Protein AF-A0AAW1RVA6-F1 (afdb_monomer)

Organism: NCBI:txid381761

Solvent-accessible surface area (backbone atoms only — not comparable to full-atom values): 22729 Å² total; per-residue (Å²): 137,82,87,59,84,78,79,69,86,79,79,75,87,58,49,48,84,73,42,41,67,66,55,40,52,48,50,49,59,68,72,60,67,70,85,50,94,65,53,64,59,50,50,54,53,57,61,69,68,74,63,59,33,30,36,55,42,29,33,51,24,21,52,71,56,36,51,72,54,33,57,49,30,52,71,20,59,33,54,65,80,52,58,51,97,88,67,45,26,23,71,77,45,34,85,43,72,70,46,47,52,63,74,66,56,65,97,50,71,56,51,64,45,81,49,53,67,82,90,50,90,55,36,28,39,40,35,40,31,57,68,76,89,56,79,94,47,48,67,61,43,66,77,35,45,41,81,70,42,79,77,46,75,57,93,93,49,72,43,63,50,56,47,55,66,58,66,83,81,68,46,70,48,75,49,78,41,72,77,41,47,72,68,55,50,60,72,58,50,87,74,59,70,42,83,45,76,38,40,44,69,48,35,62,68,20,51,49,54,52,58,72,67,52,62,71,73,79,47,46,66,59,50,28,41,78,69,62,75,39,69,62,94,53,58,71,44,77,42,86,44,64,80,47,14,31,38,33,31,69,30,92,89,36,87,79,84,48,75,56,56,35,34,31,35,34,40,48,58,47,82,86,38,35,44,64,59,66,46,34,53,89,44,47,66,25,53,53,40,51,55,56,51,50,35,50,45,40,27,74,74,70,69,47,54,57,94,44,50,44,48,27,31,47,42,82,55,100,56,74,53,41,50,36,41,41,28,22,67,77,39,85,59,59,74,63,65,29,82,38,22,36,42,47,45,67,59,52,52,51,44,24,73,77,34,45,54,40,50,52,62,45,67,48,61,23,62,42,48,76,82,39,69,65,56,54,40,47,51,54,44,52,52,56,48,63,74,67,54,76,79,76,80,86,128

Structure (mmCIF, N/CA/C/O backbone):
data_AF-A0AAW1RVA6-F1
#
_entry.id   AF-A0AAW1RVA6-F1
#
loop_
_atom_site.group_PDB
_atom_site.id
_atom_site.type_symbol
_atom_site.label_atom_id
_atom_site.label_alt_id
_atom_site.label_comp_id
_atom_site.label_asym_id
_atom_site.label_entity_id
_atom_site.label_seq_id
_atom_site.pdbx_PDB_ins_code
_atom_site.Cartn_x
_atom_site.Cartn_y
_atom_site.Cartn_z
_atom_site.occupancy
_atom_site.B_iso_or_equiv
_atom_site.auth_seq_id
_atom_site.auth_comp_id
_atom_site.auth_asym_id
_atom_site.auth_atom_id
_atom_site.pdbx_PDB_model_num
ATOM 1 N N . MET A 1 1 ? 49.695 -11.753 3.650 1.00 32.06 1 MET A N 1
ATOM 2 C CA . MET A 1 1 ? 48.617 -12.211 4.548 1.00 32.06 1 MET A CA 1
ATOM 3 C C . MET A 1 1 ? 47.556 -11.137 4.512 1.00 32.06 1 MET A C 1
ATOM 5 O O . MET A 1 1 ? 47.679 -10.135 5.201 1.00 32.06 1 MET A O 1
ATOM 9 N N . GLN A 1 2 ? 46.641 -11.293 3.560 1.00 31.83 2 GLN A N 1
ATOM 10 C CA . GLN A 1 2 ? 45.502 -10.413 3.339 1.00 31.83 2 GLN A CA 1
ATOM 11 C C . GLN A 1 2 ? 44.460 -10.755 4.400 1.00 31.83 2 GLN A C 1
ATOM 13 O O . GLN A 1 2 ? 44.003 -11.893 4.465 1.00 31.83 2 GLN A O 1
ATOM 18 N N . GLY A 1 3 ? 44.156 -9.797 5.271 1.00 28.05 3 GLY A N 1
ATOM 19 C CA . GLY A 1 3 ? 42.929 -9.831 6.053 1.00 28.05 3 GLY A CA 1
ATOM 20 C C . GLY A 1 3 ? 41.807 -9.419 5.120 1.00 28.05 3 GLY A C 1
ATOM 21 O O . GLY A 1 3 ? 41.484 -8.240 5.046 1.00 28.05 3 GLY A O 1
ATOM 22 N N . ASP A 1 4 ? 41.325 -10.382 4.343 1.00 35.66 4 ASP A N 1
ATOM 23 C CA . ASP A 1 4 ? 40.131 -10.226 3.531 1.00 35.66 4 ASP A CA 1
ATOM 24 C C . ASP A 1 4 ? 38.913 -10.321 4.457 1.00 35.66 4 ASP A C 1
ATOM 26 O O . ASP A 1 4 ? 38.796 -11.243 5.281 1.00 35.66 4 ASP A O 1
ATOM 30 N N . SER A 1 5 ? 38.023 -9.340 4.357 1.00 36.78 5 SER A N 1
ATOM 31 C CA . SER A 1 5 ? 36.779 -9.256 5.127 1.00 36.78 5 SER A CA 1
ATOM 32 C C . SER A 1 5 ? 35.773 -10.357 4.749 1.00 36.78 5 SER A C 1
ATOM 34 O O . SER A 1 5 ? 34.715 -10.460 5.364 1.00 36.78 5 SER A O 1
ATOM 36 N N . GLU A 1 6 ? 36.136 -11.263 3.836 1.00 41.38 6 GLU A N 1
ATOM 37 C CA . GLU A 1 6 ? 35.412 -12.502 3.524 1.00 41.38 6 GLU A CA 1
ATOM 38 C C . GLU A 1 6 ? 35.376 -13.531 4.676 1.00 41.38 6 GLU A C 1
ATOM 40 O O . GLU A 1 6 ? 34.560 -14.453 4.665 1.00 41.38 6 GLU A O 1
ATOM 45 N N . SER A 1 7 ? 36.213 -13.391 5.710 1.00 30.89 7 SER A N 1
ATOM 46 C CA . SER A 1 7 ? 36.344 -14.406 6.774 1.00 30.89 7 SER A CA 1
ATOM 47 C C . SER A 1 7 ? 35.266 -14.393 7.877 1.00 30.89 7 SER A C 1
ATOM 49 O O . SER A 1 7 ? 35.306 -15.249 8.761 1.00 30.89 7 SER A O 1
ATOM 51 N N . ALA A 1 8 ? 34.272 -13.499 7.834 1.00 32.22 8 ALA A N 1
ATOM 52 C CA . ALA A 1 8 ? 33.260 -13.363 8.895 1.00 32.22 8 ALA A CA 1
ATOM 53 C C . ALA A 1 8 ? 31.824 -13.703 8.453 1.00 32.22 8 ALA A C 1
ATOM 55 O O . ALA A 1 8 ? 30.873 -13.120 8.965 1.00 32.22 8 ALA A O 1
ATOM 56 N N . GLY A 1 9 ? 31.670 -14.627 7.498 1.00 33.41 9 GLY A N 1
ATOM 57 C CA . GLY A 1 9 ? 30.416 -14.993 6.837 1.00 33.41 9 GLY A CA 1
ATOM 58 C C . GLY A 1 9 ? 29.136 -14.903 7.671 1.00 33.41 9 GLY A C 1
ATOM 59 O O . GLY A 1 9 ? 28.752 -15.889 8.277 1.00 33.41 9 GLY A O 1
ATOM 60 N N . ILE A 1 10 ? 28.463 -13.750 7.602 1.00 32.88 10 ILE A N 1
ATOM 61 C CA . ILE A 1 10 ? 27.018 -13.502 7.708 1.00 32.88 10 ILE A CA 1
ATOM 62 C C . ILE A 1 10 ? 26.801 -12.110 7.094 1.00 32.88 10 ILE A C 1
ATOM 64 O O . ILE A 1 10 ? 27.112 -11.122 7.741 1.00 32.88 10 ILE A O 1
ATOM 68 N N . TYR A 1 11 ? 26.251 -11.996 5.884 1.00 35.81 11 TYR A N 1
ATOM 69 C CA . TYR A 1 11 ? 25.480 -10.802 5.517 1.00 35.81 11 TYR A CA 1
ATOM 70 C C . TYR A 1 11 ? 24.331 -11.206 4.595 1.00 35.81 11 TYR A C 1
ATOM 72 O O . TYR A 1 11 ? 24.530 -11.747 3.506 1.00 35.81 11 TYR A O 1
ATOM 80 N N . GLY A 1 12 ? 23.108 -10.971 5.077 1.00 35.22 12 GLY A N 1
ATOM 81 C CA . GLY A 1 12 ? 21.937 -10.846 4.219 1.00 35.22 12 GLY A CA 1
ATOM 82 C C . GLY A 1 12 ? 22.110 -9.645 3.290 1.00 35.22 12 GLY A C 1
ATOM 83 O O . GLY A 1 12 ? 22.986 -8.810 3.498 1.00 35.22 12 GLY A O 1
ATOM 84 N N . SER A 1 13 ? 21.293 -9.567 2.242 1.00 48.94 13 SER A N 1
ATOM 85 C CA . SER A 1 13 ? 21.232 -8.394 1.367 1.00 48.94 13 SER A CA 1
ATOM 86 C C . SER A 1 13 ? 21.099 -7.117 2.205 1.00 48.94 13 SER A C 1
ATOM 88 O O . SER A 1 13 ? 20.059 -6.936 2.837 1.00 48.94 13 SER A O 1
ATOM 90 N N . GLN A 1 14 ? 22.138 -6.277 2.221 1.00 56.91 14 GLN A N 1
ATOM 91 C CA . GLN A 1 14 ? 22.106 -4.983 2.899 1.00 56.91 14 GLN A CA 1
ATOM 92 C C . GLN A 1 14 ? 20.968 -4.134 2.322 1.00 56.91 14 GLN A C 1
ATOM 94 O O . GLN A 1 14 ? 20.758 -4.077 1.108 1.00 56.91 14 GLN A O 1
ATOM 99 N N . SER A 1 15 ? 20.200 -3.537 3.218 1.00 71.25 15 SER A N 1
ATOM 100 C CA . SER A 1 15 ? 19.158 -2.556 2.956 1.00 71.25 15 SER A CA 1
ATOM 101 C C . SER A 1 15 ? 19.743 -1.143 2.968 1.00 71.25 15 SER A C 1
ATOM 103 O O . SER A 1 15 ? 20.896 -0.931 3.339 1.00 71.25 15 SER A O 1
ATOM 105 N N . ARG A 1 16 ? 18.958 -0.153 2.541 1.00 85.94 16 ARG A N 1
ATOM 106 C CA . ARG A 1 16 ? 19.371 1.255 2.429 1.00 85.94 16 ARG A CA 1
ATOM 107 C C . ARG A 1 16 ? 19.924 1.799 3.747 1.00 85.94 16 ARG A C 1
ATOM 109 O O . ARG A 1 16 ? 20.831 2.625 3.734 1.00 85.94 16 ARG A O 1
ATOM 116 N N . GLU A 1 17 ? 19.353 1.345 4.852 1.00 82.81 17 GLU A N 1
ATOM 117 C CA . GLU A 1 17 ? 19.637 1.755 6.222 1.00 82.81 17 GLU A CA 1
ATOM 118 C C . GLU A 1 17 ? 20.902 1.105 6.797 1.00 82.81 17 GLU A C 1
ATOM 120 O O . GLU A 1 17 ? 21.400 1.570 7.819 1.00 82.81 17 GLU A O 1
ATOM 125 N N . ASP A 1 18 ? 21.436 0.070 6.140 1.00 78.06 18 ASP A N 1
ATOM 126 C CA . ASP A 1 18 ? 22.646 -0.632 6.581 1.00 78.06 18 ASP A CA 1
ATOM 127 C C . ASP A 1 18 ? 23.940 0.080 6.146 1.00 78.06 18 ASP A C 1
ATOM 129 O O . ASP A 1 18 ? 25.019 -0.306 6.587 1.00 78.06 18 ASP A O 1
ATOM 133 N N . TYR A 1 19 ? 23.844 1.116 5.301 1.00 84.25 19 TYR A N 1
ATOM 134 C CA . TYR A 1 19 ? 24.987 1.915 4.850 1.00 84.25 19 TYR A CA 1
ATOM 135 C C . TYR A 1 19 ? 25.174 3.154 5.728 1.00 84.25 19 TYR A C 1
ATOM 137 O O . TYR A 1 19 ? 24.247 3.944 5.929 1.00 84.25 19 TYR A O 1
ATOM 145 N N . SER A 1 20 ? 26.403 3.356 6.186 1.00 87.12 20 SER A N 1
ATOM 146 C CA . SER A 1 20 ? 26.831 4.426 7.085 1.00 87.12 20 SER A CA 1
ATOM 147 C C . SER A 1 20 ? 27.834 5.377 6.421 1.00 87.12 20 SER A C 1
ATOM 149 O O . SER A 1 20 ? 28.334 5.121 5.324 1.00 87.12 20 SER A O 1
ATOM 151 N N . GLU A 1 21 ? 28.137 6.499 7.079 1.00 83.75 21 GLU A N 1
ATOM 152 C CA . GLU A 1 21 ? 29.178 7.431 6.617 1.00 83.75 21 GLU A CA 1
ATOM 153 C C . GLU A 1 21 ? 30.557 6.752 6.540 1.00 83.75 21 GLU A C 1
ATOM 155 O O . GLU A 1 21 ? 31.317 7.022 5.610 1.00 83.75 21 GLU A O 1
ATOM 160 N N . ASP A 1 22 ? 30.825 5.791 7.432 1.00 82.88 22 ASP A N 1
ATOM 161 C CA . ASP A 1 22 ? 32.056 4.994 7.436 1.00 82.88 22 ASP A CA 1
ATOM 162 C C . ASP A 1 22 ? 32.198 4.164 6.149 1.00 82.88 22 ASP A C 1
ATOM 164 O O . ASP A 1 22 ? 33.302 4.013 5.628 1.00 82.88 22 ASP A O 1
ATOM 168 N N . ASP A 1 23 ? 31.095 3.663 5.579 1.00 82.12 23 ASP A N 1
ATOM 169 C CA . ASP A 1 23 ? 31.112 2.918 4.311 1.00 82.12 23 ASP A CA 1
ATOM 170 C C . ASP A 1 23 ? 31.438 3.828 3.120 1.00 82.12 23 ASP A C 1
ATOM 172 O O . ASP A 1 23 ? 32.139 3.419 2.188 1.00 82.12 23 ASP A O 1
ATOM 176 N N . VAL A 1 24 ? 30.958 5.076 3.159 1.00 82.62 24 VAL A N 1
ATOM 177 C CA . VAL A 1 24 ? 31.275 6.112 2.163 1.00 82.62 24 VAL A CA 1
ATOM 178 C C . VAL A 1 24 ? 32.758 6.452 2.233 1.00 82.62 24 VAL A C 1
ATOM 180 O O . VAL A 1 24 ? 33.429 6.462 1.202 1.00 82.62 24 VAL A O 1
ATOM 183 N N . GLU A 1 25 ? 33.283 6.682 3.438 1.00 80.00 25 GLU A N 1
ATOM 184 C CA . GLU A 1 25 ? 34.702 6.957 3.658 1.00 80.00 25 GLU A CA 1
ATOM 185 C C . GLU A 1 25 ? 35.574 5.756 3.263 1.00 80.00 25 GLU A C 1
ATOM 187 O O . GLU A 1 25 ? 36.603 5.918 2.602 1.00 80.00 25 GLU A O 1
ATOM 192 N N . HIS A 1 26 ? 35.150 4.534 3.587 1.00 78.06 26 HIS A N 1
ATOM 193 C CA . HIS A 1 26 ? 35.864 3.323 3.202 1.00 78.06 26 HIS A CA 1
ATOM 194 C C . HIS A 1 26 ? 35.927 3.162 1.682 1.00 78.06 26 HIS A C 1
ATOM 196 O O . HIS A 1 26 ? 37.006 2.926 1.140 1.00 78.06 26 HIS A O 1
ATOM 202 N N . TYR A 1 27 ? 34.804 3.339 0.980 1.00 80.44 27 TYR A N 1
ATOM 203 C CA . TYR A 1 27 ? 34.770 3.276 -0.480 1.00 80.44 27 TYR A CA 1
ATOM 204 C C . TYR A 1 27 ? 35.588 4.412 -1.114 1.00 80.44 27 TYR A C 1
ATOM 206 O O . TYR A 1 27 ? 36.354 4.170 -2.043 1.00 80.44 27 TYR A O 1
ATOM 214 N N . PHE A 1 28 ? 35.515 5.630 -0.568 1.00 77.44 28 PHE A N 1
ATOM 215 C CA . PHE A 1 28 ? 36.329 6.773 -0.994 1.00 77.44 28 PHE A CA 1
ATOM 216 C C . PHE A 1 28 ? 37.834 6.480 -0.905 1.00 77.44 28 PHE A C 1
ATOM 218 O O . PHE A 1 28 ? 38.577 6.696 -1.865 1.00 77.44 28 PHE A O 1
ATOM 225 N N . ASN A 1 29 ? 38.271 5.934 0.231 1.00 73.50 29 ASN A N 1
ATOM 226 C CA . ASN A 1 29 ? 39.662 5.561 0.475 1.00 73.50 29 ASN A CA 1
ATOM 227 C C . ASN A 1 29 ? 40.096 4.374 -0.403 1.00 73.50 29 ASN A C 1
ATOM 229 O O . ASN A 1 29 ? 41.218 4.351 -0.913 1.00 73.50 29 ASN A O 1
ATOM 233 N N . TYR A 1 30 ? 39.205 3.400 -0.604 1.00 71.12 30 TYR A N 1
ATOM 234 C CA . TYR A 1 30 ? 39.439 2.212 -1.423 1.00 71.12 30 TYR A CA 1
ATOM 235 C C . TYR A 1 30 ? 39.626 2.543 -2.909 1.00 71.12 30 TYR A C 1
ATOM 237 O O . TYR A 1 30 ? 40.511 1.978 -3.551 1.00 71.12 30 TYR A O 1
ATOM 245 N N . MET A 1 31 ? 38.864 3.502 -3.446 1.00 66.31 31 MET A N 1
ATOM 246 C CA . MET A 1 31 ? 38.951 3.922 -4.852 1.00 66.31 31 MET A CA 1
ATOM 247 C C . MET A 1 31 ? 40.243 4.683 -5.198 1.00 66.31 31 MET A C 1
ATOM 249 O O . MET A 1 31 ? 40.430 5.114 -6.334 1.00 66.31 31 MET A O 1
ATOM 253 N N . GLY A 1 32 ? 41.175 4.822 -4.249 1.00 55.75 32 GLY A N 1
ATOM 254 C CA . GLY A 1 32 ? 42.509 5.336 -4.531 1.00 55.75 32 GLY A CA 1
ATOM 255 C C . GLY A 1 32 ? 42.526 6.820 -4.885 1.00 55.75 32 GLY A C 1
ATOM 256 O O . GLY A 1 32 ? 43.452 7.262 -5.570 1.00 55.75 32 GLY A O 1
ATOM 257 N N . MET A 1 33 ? 41.555 7.601 -4.393 1.00 52.22 33 MET A N 1
ATOM 258 C CA . MET A 1 33 ? 41.683 9.056 -4.307 1.00 52.22 33 MET A CA 1
ATOM 259 C C . MET A 1 33 ? 42.826 9.386 -3.336 1.00 52.22 33 MET A C 1
ATOM 261 O O . MET A 1 33 ? 42.621 9.690 -2.165 1.00 52.22 33 MET A O 1
ATOM 265 N N . LEU A 1 34 ? 44.067 9.260 -3.816 1.00 44.22 34 LEU A N 1
ATOM 266 C CA . LEU A 1 34 ? 45.266 9.684 -3.107 1.00 44.22 34 LEU A CA 1
ATOM 267 C C . LEU A 1 34 ? 45.048 11.128 -2.669 1.00 44.22 34 LEU A C 1
ATOM 269 O O . LEU A 1 34 ? 44.722 11.970 -3.503 1.00 44.22 34 LEU A O 1
ATOM 273 N N . ALA A 1 35 ? 45.204 11.380 -1.368 1.00 46.91 35 ALA A N 1
ATOM 274 C CA . ALA A 1 35 ? 44.969 12.667 -0.733 1.00 46.91 35 ALA A CA 1
ATOM 275 C C . ALA A 1 35 ? 45.784 13.782 -1.409 1.00 46.91 35 ALA A C 1
ATOM 277 O O . ALA A 1 35 ? 46.916 14.084 -1.033 1.00 46.91 35 ALA A O 1
ATOM 278 N N . THR A 1 36 ? 45.194 14.397 -2.426 1.00 52.97 36 THR A N 1
ATOM 279 C CA . THR A 1 36 ? 45.559 15.727 -2.893 1.00 52.97 36 THR A CA 1
ATOM 280 C C . THR A 1 36 ? 44.935 16.759 -1.953 1.00 52.97 36 THR A C 1
ATOM 282 O O . THR A 1 36 ? 43.973 16.474 -1.230 1.00 52.97 36 THR A O 1
ATOM 285 N N . GLU A 1 37 ? 45.492 17.963 -1.905 1.00 43.94 37 GLU A N 1
ATOM 286 C CA . GLU A 1 37 ? 44.959 19.048 -1.075 1.00 43.94 37 GLU A CA 1
ATOM 287 C C . GLU A 1 37 ? 43.473 19.303 -1.427 1.00 43.94 37 GLU A C 1
ATOM 289 O O . GLU A 1 37 ? 43.135 19.462 -2.599 1.00 43.94 37 GLU A O 1
ATOM 294 N N . GLY A 1 38 ? 42.573 19.268 -0.434 1.00 58.12 38 GLY A N 1
ATOM 295 C CA . GLY A 1 38 ? 41.127 19.499 -0.609 1.00 58.12 38 GLY A CA 1
ATOM 296 C C . GLY A 1 38 ? 40.241 18.262 -0.852 1.00 58.12 38 GLY A C 1
ATOM 297 O O . GLY A 1 38 ? 39.020 18.396 -0.943 1.00 58.12 38 GLY A O 1
ATOM 298 N N . THR A 1 39 ? 40.800 17.046 -0.931 1.00 64.12 39 THR A N 1
ATOM 299 C CA . THR A 1 39 ? 39.998 15.834 -1.233 1.00 64.12 39 THR A CA 1
ATOM 300 C C . THR A 1 39 ? 39.104 15.396 -0.056 1.00 64.12 39 THR A C 1
ATOM 302 O O . THR A 1 39 ? 37.940 15.059 -0.265 1.00 64.12 39 THR A O 1
ATOM 305 N N . TYR A 1 40 ? 39.597 15.486 1.186 1.00 71.12 40 TYR A N 1
ATOM 306 C CA . TYR A 1 40 ? 38.789 15.218 2.389 1.00 71.12 40 TYR A CA 1
ATOM 307 C C . TYR A 1 40 ? 37.784 16.334 2.691 1.00 71.12 40 TYR A C 1
ATOM 309 O O . TYR A 1 40 ? 36.691 16.053 3.172 1.00 71.12 40 TYR A O 1
ATOM 317 N N . ASP A 1 41 ? 38.090 17.584 2.335 1.00 74.62 41 ASP A N 1
ATOM 318 C CA . ASP A 1 41 ? 37.124 18.684 2.448 1.00 74.62 41 ASP A CA 1
ATOM 319 C C . ASP A 1 41 ? 35.908 18.442 1.544 1.00 74.62 41 ASP A C 1
ATOM 321 O O . ASP A 1 41 ? 34.770 18.710 1.932 1.00 74.62 41 ASP A O 1
ATOM 325 N N . ARG A 1 42 ? 36.130 17.855 0.359 1.00 71.56 42 ARG A N 1
ATOM 326 C CA . ARG A 1 42 ? 35.051 17.452 -0.550 1.00 71.56 42 ARG A CA 1
ATOM 327 C C . ARG A 1 42 ? 34.229 16.288 0.006 1.00 71.56 42 ARG A C 1
ATOM 329 O O . ARG A 1 42 ? 33.006 16.357 -0.069 1.00 71.56 42 ARG A O 1
ATOM 336 N N . LEU A 1 43 ? 34.866 15.270 0.590 1.00 76.81 43 LEU A N 1
ATOM 337 C CA . LEU A 1 43 ? 34.170 14.158 1.255 1.00 76.81 43 LEU A CA 1
ATOM 338 C C . LEU A 1 43 ? 33.301 14.663 2.420 1.00 76.81 43 LEU A 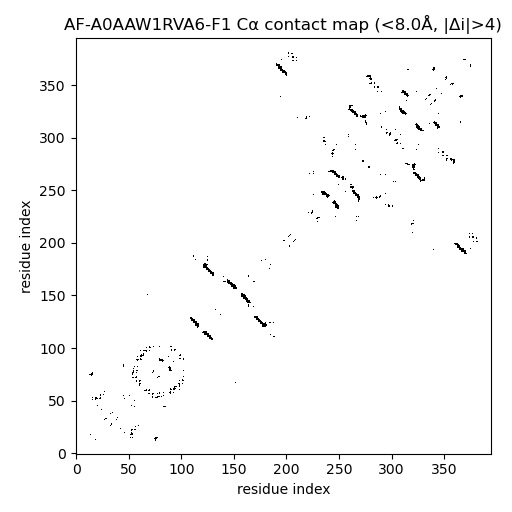C 1
ATOM 340 O O . LEU A 1 43 ? 32.104 14.383 2.464 1.00 76.81 43 LEU A O 1
ATOM 344 N N . ASN A 1 44 ? 33.869 15.493 3.297 1.00 80.19 44 ASN A N 1
ATOM 345 C CA . ASN A 1 44 ? 33.155 16.104 4.420 1.00 80.19 44 ASN A CA 1
ATOM 346 C C . ASN A 1 44 ? 31.983 16.974 3.944 1.00 80.19 44 ASN A C 1
ATOM 348 O O . ASN A 1 44 ? 30.888 16.926 4.506 1.00 80.19 44 ASN A O 1
ATOM 352 N N . SER A 1 45 ? 32.178 17.735 2.863 1.00 79.56 45 SER A N 1
ATOM 353 C CA . SER A 1 45 ? 31.106 18.521 2.252 1.00 79.56 45 SER A CA 1
ATOM 354 C C . SER A 1 45 ? 30.000 17.629 1.678 1.00 79.56 45 SER A C 1
ATOM 356 O O . SER A 1 45 ? 28.820 17.944 1.838 1.00 79.56 45 SER A O 1
ATOM 358 N N . MET A 1 46 ? 30.349 16.486 1.080 1.00 74.38 46 MET A N 1
ATOM 359 C CA . MET A 1 46 ? 29.372 15.530 0.561 1.00 74.38 46 MET A CA 1
ATOM 360 C C . MET A 1 46 ? 28.523 14.902 1.673 1.00 74.38 46 MET A C 1
ATOM 362 O O . MET A 1 46 ? 27.301 14.870 1.520 1.00 74.38 46 MET A O 1
ATOM 366 N N . LEU A 1 47 ? 29.144 14.483 2.781 1.00 80.06 47 LEU A N 1
ATOM 367 C CA . LEU A 1 47 ? 28.465 13.925 3.960 1.00 80.06 47 LEU A CA 1
ATOM 368 C C . LEU A 1 47 ? 27.556 14.963 4.645 1.00 80.06 47 LEU A C 1
ATOM 370 O O . LEU A 1 47 ? 26.431 14.656 5.035 1.00 80.06 47 LEU A O 1
ATOM 374 N N . SER A 1 48 ? 27.965 16.237 4.668 1.00 81.88 48 SER A N 1
ATOM 375 C CA . SER A 1 48 ? 27.186 17.328 5.280 1.00 81.88 48 SER A CA 1
ATOM 376 C C . SER A 1 48 ? 25.847 17.657 4.588 1.00 81.88 48 SER A C 1
ATOM 378 O O . SER A 1 48 ? 25.047 18.417 5.134 1.00 81.88 48 SER A O 1
ATOM 380 N N . GLN A 1 49 ? 25.561 17.083 3.409 1.00 77.88 49 GLN A N 1
ATOM 381 C CA . GLN A 1 49 ? 24.299 17.297 2.681 1.00 77.88 49 GLN A CA 1
ATOM 382 C C . GLN A 1 49 ? 23.093 16.576 3.304 1.00 77.88 49 GLN A C 1
ATOM 384 O O . GLN A 1 49 ? 21.960 16.814 2.880 1.00 77.88 49 GLN A O 1
ATOM 389 N N . GLY A 1 50 ? 23.312 15.675 4.270 1.00 79.38 50 GLY A N 1
ATOM 390 C CA . GLY A 1 50 ? 22.244 14.868 4.870 1.00 79.38 50 GLY A CA 1
ATOM 391 C C . GLY A 1 50 ? 21.608 13.874 3.890 1.00 79.38 50 GLY A C 1
ATOM 392 O O . GLY A 1 50 ? 20.457 13.473 4.069 1.00 79.38 50 GLY A O 1
ATOM 393 N N . LEU A 1 51 ? 22.334 13.515 2.826 1.00 84.88 51 LEU A N 1
ATOM 394 C CA . LEU A 1 51 ? 21.937 12.464 1.891 1.00 84.88 51 LEU A CA 1
ATOM 395 C C . LEU A 1 51 ? 22.186 11.092 2.520 1.00 84.88 51 LEU A C 1
ATOM 397 O O . LEU A 1 51 ? 23.089 10.933 3.337 1.00 84.88 51 LEU A O 1
ATOM 401 N N . ALA A 1 52 ? 21.402 10.089 2.120 1.00 87.75 52 ALA A N 1
ATOM 402 C CA . ALA A 1 52 ? 21.634 8.734 2.601 1.00 87.75 52 ALA A CA 1
ATOM 403 C C . ALA A 1 52 ? 23.001 8.223 2.104 1.00 87.75 52 ALA A C 1
ATOM 405 O O . ALA A 1 52 ? 23.297 8.381 0.913 1.00 87.75 52 ALA A O 1
ATOM 406 N N . PRO A 1 53 ? 23.799 7.557 2.957 1.00 90.19 53 PRO A N 1
ATOM 407 C CA . PRO A 1 53 ? 25.113 7.044 2.571 1.00 90.19 53 PRO A CA 1
ATOM 408 C C . PRO A 1 53 ? 25.092 6.149 1.322 1.00 90.19 53 PRO A C 1
ATOM 410 O O . PRO A 1 53 ? 25.948 6.281 0.448 1.00 90.19 53 PRO A O 1
ATOM 413 N N . VAL A 1 54 ? 24.051 5.322 1.159 1.00 88.62 54 VAL A N 1
ATOM 414 C CA . VAL A 1 54 ? 23.871 4.463 -0.026 1.00 88.62 54 VAL A CA 1
ATOM 415 C C . VAL A 1 54 ? 23.718 5.255 -1.340 1.00 88.62 54 VAL A C 1
ATOM 417 O O . VAL A 1 54 ? 24.150 4.794 -2.397 1.00 88.62 54 VAL A O 1
ATOM 420 N N . ASP A 1 55 ? 23.146 6.465 -1.297 1.00 91.94 55 ASP A N 1
ATOM 421 C CA . ASP A 1 55 ? 22.967 7.316 -2.482 1.00 91.94 55 ASP A CA 1
ATOM 422 C C . ASP A 1 55 ? 24.278 8.016 -2.860 1.00 91.94 55 ASP A C 1
ATOM 424 O O . ASP A 1 55 ? 24.596 8.157 -4.043 1.00 91.94 55 ASP A O 1
ATOM 428 N N . LEU A 1 56 ? 25.056 8.434 -1.854 1.00 89.69 56 LEU A N 1
ATOM 429 C CA . LEU A 1 56 ? 26.398 8.988 -2.049 1.00 89.69 56 LEU A CA 1
ATOM 430 C C . LEU A 1 56 ? 27.320 7.944 -2.684 1.00 89.69 56 LEU A C 1
ATOM 432 O O . LEU A 1 56 ? 27.966 8.225 -3.695 1.00 89.69 56 LEU A O 1
ATOM 436 N N . LEU A 1 57 ? 27.298 6.721 -2.149 1.00 89.44 57 LEU A N 1
ATOM 437 C CA . LEU A 1 57 ? 28.008 5.577 -2.712 1.00 89.44 57 LEU A CA 1
ATOM 438 C C . LEU A 1 57 ? 27.578 5.289 -4.150 1.00 89.44 57 LEU A C 1
ATOM 440 O O . LEU A 1 57 ? 28.432 5.008 -4.986 1.00 89.44 57 LEU A O 1
ATOM 444 N N . LEU A 1 58 ? 26.281 5.394 -4.472 1.00 91.62 58 LEU A N 1
ATOM 445 C CA . LEU A 1 58 ? 25.792 5.140 -5.831 1.00 91.62 58 LEU A CA 1
ATOM 446 C C . LEU A 1 58 ? 26.362 6.160 -6.816 1.00 91.62 58 LEU A C 1
ATOM 448 O O . LEU A 1 58 ? 26.776 5.788 -7.911 1.00 91.62 58 LEU A O 1
ATOM 452 N N . MET A 1 59 ? 26.408 7.435 -6.429 1.00 91.06 59 MET A N 1
ATOM 453 C CA . MET A 1 59 ? 26.986 8.492 -7.258 1.00 91.06 59 MET A CA 1
ATOM 454 C C . MET A 1 59 ? 28.493 8.305 -7.467 1.00 91.06 59 MET A C 1
ATOM 456 O O . MET A 1 59 ? 28.965 8.504 -8.585 1.00 91.06 59 MET A O 1
ATOM 460 N N . MET A 1 60 ? 29.228 7.883 -6.433 1.00 87.75 60 MET A N 1
ATOM 461 C CA . MET A 1 60 ? 30.663 7.587 -6.530 1.00 87.75 60 MET A CA 1
ATOM 462 C C . MET A 1 60 ? 30.938 6.349 -7.391 1.00 87.75 60 MET A C 1
ATOM 464 O O . MET A 1 60 ? 31.773 6.382 -8.289 1.00 87.75 60 MET A O 1
ATOM 468 N N . ALA A 1 61 ? 30.194 5.264 -7.175 1.00 88.31 61 ALA A N 1
ATOM 469 C CA . ALA A 1 61 ? 30.313 4.051 -7.978 1.00 88.31 61 ALA A CA 1
ATOM 470 C C . ALA A 1 61 ? 29.952 4.314 -9.449 1.00 88.31 61 ALA A C 1
ATOM 472 O O . ALA A 1 61 ? 30.590 3.788 -10.360 1.00 88.31 61 ALA A O 1
ATOM 473 N N . ALA A 1 62 ? 28.959 5.173 -9.697 1.00 87.31 62 ALA A N 1
ATOM 474 C CA . ALA A 1 62 ? 28.585 5.586 -11.040 1.00 87.31 62 ALA A CA 1
ATOM 475 C C . ALA A 1 62 ? 29.676 6.434 -11.717 1.00 87.31 62 ALA A C 1
ATOM 477 O O . ALA A 1 62 ? 29.985 6.168 -12.877 1.00 87.31 62 ALA A O 1
ATOM 478 N N . SER A 1 63 ? 30.294 7.399 -11.018 1.00 89.31 63 SER A N 1
ATOM 479 C CA . SER A 1 63 ? 31.383 8.213 -11.588 1.00 89.31 63 SER A CA 1
ATOM 480 C C . SER A 1 63 ? 32.627 7.393 -11.921 1.00 89.31 63 SER A C 1
ATOM 482 O O . SER A 1 63 ? 33.277 7.643 -12.933 1.00 89.31 63 SER A O 1
ATOM 484 N N . GLU A 1 64 ? 32.923 6.381 -11.107 1.00 86.81 64 GLU A N 1
ATOM 485 C CA . GLU A 1 64 ? 34.072 5.486 -11.295 1.00 86.81 64 GLU A CA 1
ATOM 486 C C . GLU A 1 64 ? 33.783 4.308 -12.236 1.00 86.81 64 GLU A C 1
ATOM 488 O O . GLU A 1 64 ? 34.638 3.469 -12.513 1.00 86.81 64 GLU A O 1
ATOM 493 N N . ASN A 1 65 ? 32.568 4.254 -12.773 1.00 81.44 65 ASN A N 1
ATOM 494 C CA . ASN A 1 65 ? 32.076 3.179 -13.614 1.00 81.44 65 ASN A CA 1
ATOM 495 C C . ASN A 1 65 ? 32.153 1.761 -12.990 1.00 81.44 65 ASN A C 1
ATOM 497 O O . ASN A 1 65 ? 32.299 0.761 -13.702 1.00 81.44 65 ASN A O 1
ATOM 501 N N . ASP A 1 66 ? 31.979 1.656 -11.672 1.00 83.12 66 ASP A N 1
ATOM 502 C CA . ASP A 1 66 ? 31.955 0.404 -10.910 1.00 83.12 66 ASP A CA 1
ATOM 503 C C . ASP A 1 66 ? 30.573 -0.275 -10.994 1.00 83.12 66 ASP A C 1
ATOM 505 O O . ASP A 1 66 ? 29.706 -0.141 -10.127 1.00 83.12 66 ASP A O 1
ATOM 509 N N . ALA A 1 67 ? 30.339 -1.002 -12.090 1.00 76.94 67 ALA A N 1
ATOM 510 C CA . ALA A 1 67 ? 29.056 -1.656 -12.355 1.00 76.94 67 ALA A CA 1
ATOM 511 C C . ALA A 1 67 ? 28.623 -2.676 -11.271 1.00 76.94 67 ALA A C 1
ATOM 513 O O . ALA A 1 67 ? 27.438 -2.681 -10.921 1.00 76.94 67 ALA A O 1
ATOM 514 N N . PRO A 1 68 ? 29.512 -3.530 -10.711 1.00 78.56 68 PRO A N 1
ATOM 515 C CA . PRO A 1 68 ? 29.159 -4.402 -9.589 1.00 78.56 68 PRO A CA 1
ATOM 516 C C . PRO A 1 68 ? 28.621 -3.632 -8.382 1.00 78.56 68 PRO A C 1
ATOM 518 O O . PRO A 1 68 ? 27.577 -4.017 -7.843 1.00 78.56 68 PRO A O 1
ATOM 521 N N . LYS A 1 69 ? 29.283 -2.529 -8.007 1.00 83.12 69 LYS A N 1
ATOM 522 C CA . LYS A 1 69 ? 28.881 -1.711 -6.863 1.00 83.12 69 LYS A CA 1
ATOM 523 C C . LYS A 1 69 ? 27.607 -0.918 -7.138 1.00 83.12 69 LYS A C 1
ATOM 525 O O . LYS A 1 69 ? 26.705 -0.929 -6.308 1.00 83.12 69 LYS A O 1
ATOM 530 N N . VAL A 1 70 ? 27.443 -0.346 -8.334 1.00 81.56 70 VAL A N 1
ATOM 531 C CA . VAL A 1 70 ? 26.173 0.275 -8.763 1.00 81.56 70 VAL A CA 1
ATOM 532 C C . VAL A 1 70 ? 25.011 -0.719 -8.650 1.00 81.56 70 VAL A C 1
ATOM 534 O O . VAL A 1 70 ? 23.974 -0.405 -8.068 1.00 81.56 70 VAL A O 1
ATOM 537 N N . ALA A 1 71 ? 25.183 -1.951 -9.138 1.00 72.06 71 ALA A N 1
ATOM 538 C CA . ALA A 1 71 ? 24.140 -2.972 -9.075 1.00 72.06 71 ALA A CA 1
ATOM 539 C C . ALA A 1 71 ? 23.839 -3.452 -7.643 1.00 72.06 71 ALA A C 1
ATOM 541 O O . ALA A 1 71 ? 22.734 -3.928 -7.380 1.00 72.06 71 ALA A O 1
ATOM 542 N N . GLU A 1 72 ? 24.824 -3.440 -6.744 1.00 80.94 72 GLU A N 1
ATOM 543 C CA . GLU A 1 72 ? 24.652 -3.711 -5.310 1.00 80.94 72 GLU A CA 1
ATOM 544 C C . GLU A 1 72 ? 23.818 -2.608 -4.653 1.00 80.94 72 GLU A C 1
ATOM 546 O O . GLU A 1 72 ? 22.775 -2.894 -4.071 1.00 80.94 72 GLU A O 1
ATOM 551 N N . LEU A 1 73 ? 24.220 -1.352 -4.841 1.00 83.56 73 LEU A N 1
ATOM 552 C CA . LEU A 1 73 ? 23.601 -0.186 -4.215 1.00 83.56 73 LEU A CA 1
ATOM 553 C C . LEU A 1 73 ? 22.159 0.029 -4.695 1.00 83.56 73 LEU A C 1
ATOM 555 O O . LEU A 1 73 ? 21.265 0.290 -3.891 1.00 83.56 73 LEU A O 1
ATOM 559 N N . LEU A 1 74 ? 21.879 -0.180 -5.986 1.00 75.81 74 LEU A N 1
ATOM 560 C CA . LEU A 1 74 ? 20.506 -0.150 -6.510 1.00 75.81 74 LEU A CA 1
ATOM 561 C C . LEU A 1 74 ? 19.619 -1.244 -5.895 1.00 75.81 74 LEU A C 1
ATOM 563 O O . LEU A 1 74 ? 18.441 -1.003 -5.624 1.00 75.81 74 LEU A O 1
ATOM 567 N N . ARG A 1 75 ? 20.176 -2.435 -5.626 1.00 71.19 75 ARG A N 1
ATOM 568 C CA . ARG A 1 75 ? 19.465 -3.525 -4.931 1.00 71.19 75 ARG A CA 1
ATOM 569 C C . ARG A 1 75 ? 19.235 -3.216 -3.456 1.00 71.19 75 ARG A C 1
ATOM 571 O O . ARG A 1 75 ? 18.177 -3.570 -2.945 1.00 71.19 75 ARG A O 1
ATOM 578 N N . ALA A 1 76 ? 20.174 -2.527 -2.816 1.00 73.44 76 ALA A N 1
ATOM 579 C CA . ALA A 1 76 ? 20.021 -2.020 -1.458 1.00 73.44 76 ALA A CA 1
ATOM 580 C C . ALA A 1 76 ? 18.995 -0.876 -1.350 1.00 73.44 76 ALA A C 1
ATOM 582 O O . ALA A 1 76 ? 18.597 -0.511 -0.252 1.00 73.44 76 ALA A O 1
ATOM 583 N N . GLY A 1 77 ? 18.510 -0.331 -2.471 1.00 74.31 77 GLY A N 1
ATOM 584 C CA . GLY A 1 77 ? 17.505 0.732 -2.477 1.00 74.31 77 GLY A CA 1
ATOM 585 C C . GLY A 1 77 ? 18.093 2.141 -2.552 1.00 74.31 77 GLY A C 1
ATOM 586 O O . GLY A 1 77 ? 17.463 3.087 -2.072 1.00 74.31 77 GLY A O 1
ATOM 587 N N . ALA A 1 78 ? 19.273 2.292 -3.156 1.00 83.25 78 ALA A N 1
ATOM 588 C CA . ALA A 1 78 ? 19.798 3.596 -3.543 1.00 83.25 78 ALA A CA 1
ATOM 589 C C . ALA A 1 78 ? 18.845 4.321 -4.507 1.00 83.25 78 ALA A C 1
ATOM 591 O O . ALA A 1 78 ? 18.285 3.724 -5.432 1.00 83.25 78 ALA A O 1
ATOM 592 N N . ASP A 1 79 ? 18.668 5.620 -4.290 1.00 82.38 79 ASP A N 1
ATOM 593 C CA . ASP A 1 79 ? 17.866 6.498 -5.131 1.00 82.38 79 ASP A CA 1
ATOM 594 C C . ASP A 1 79 ? 18.752 7.106 -6.224 1.00 82.38 79 ASP A C 1
ATOM 596 O O . ASP A 1 79 ? 19.504 8.056 -6.001 1.00 82.38 79 ASP A O 1
ATOM 600 N N . ALA A 1 80 ? 18.641 6.567 -7.440 1.00 83.75 80 ALA A N 1
ATOM 601 C CA . ALA A 1 80 ? 19.373 7.053 -8.609 1.00 83.75 80 ALA A CA 1
ATOM 602 C C . ALA A 1 80 ? 19.007 8.494 -9.018 1.00 83.75 80 ALA A C 1
ATOM 604 O O . ALA A 1 80 ? 19.711 9.092 -9.836 1.00 83.75 80 ALA A O 1
ATOM 605 N N . SER A 1 81 ? 17.923 9.060 -8.470 1.00 83.94 81 SER A N 1
ATOM 606 C CA . SER A 1 81 ? 17.500 10.439 -8.726 1.00 83.94 81 SER A CA 1
ATOM 607 C C . SER A 1 81 ? 18.128 11.469 -7.780 1.00 83.94 81 SER A C 1
ATOM 609 O O . SER A 1 81 ? 18.022 12.671 -8.047 1.00 83.94 81 SER A O 1
ATOM 611 N N . THR A 1 82 ? 18.817 11.023 -6.721 1.00 86.56 82 THR A N 1
ATOM 612 C CA . THR A 1 82 ? 19.551 11.895 -5.795 1.00 86.56 82 THR A CA 1
ATOM 613 C C . THR A 1 82 ? 20.622 12.698 -6.538 1.00 86.56 82 THR A C 1
ATOM 615 O O . THR A 1 82 ? 21.302 12.184 -7.427 1.00 86.56 82 THR A O 1
ATOM 618 N N . ARG A 1 83 ? 20.752 13.984 -6.187 1.00 87.56 83 ARG A N 1
ATOM 619 C CA . ARG A 1 83 ? 21.697 14.927 -6.804 1.00 87.56 83 ARG A CA 1
ATOM 620 C C . ARG A 1 83 ? 22.763 15.359 -5.802 1.00 87.56 83 ARG A C 1
ATOM 622 O O . ARG A 1 83 ? 22.449 15.598 -4.641 1.00 87.56 83 ARG A O 1
ATOM 629 N N . ASN A 1 84 ? 24.003 15.470 -6.269 1.00 84.12 84 ASN A N 1
ATOM 630 C CA . ASN A 1 84 ? 25.133 15.967 -5.484 1.00 84.12 84 ASN A CA 1
ATOM 631 C C . ASN A 1 84 ? 25.184 17.513 -5.435 1.00 84.12 84 ASN A C 1
ATOM 633 O O . ASN A 1 84 ? 24.323 18.193 -5.995 1.00 84.12 84 ASN A O 1
ATOM 637 N N . LEU A 1 85 ? 26.238 18.065 -4.815 1.00 79.88 85 LEU A N 1
ATOM 638 C CA . LEU A 1 85 ? 26.496 19.513 -4.707 1.00 79.88 85 LEU A CA 1
ATOM 639 C C . LEU A 1 85 ? 26.572 20.229 -6.063 1.00 79.88 85 LEU A C 1
ATOM 641 O O . LEU A 1 85 ? 26.172 21.384 -6.176 1.00 79.88 85 LEU A O 1
ATOM 645 N N . ASP A 1 86 ? 27.050 19.532 -7.095 1.00 82.25 86 ASP A N 1
ATOM 646 C CA . ASP A 1 86 ? 27.135 20.038 -8.468 1.00 82.25 86 ASP A CA 1
ATOM 647 C C . ASP A 1 86 ? 25.792 19.910 -9.218 1.00 82.25 86 ASP A C 1
ATOM 649 O O . ASP A 1 86 ? 25.702 20.178 -10.417 1.00 82.25 86 ASP A O 1
ATOM 653 N N . GLY A 1 87 ? 24.743 19.461 -8.524 1.00 84.00 87 GLY A N 1
ATOM 654 C CA . GLY A 1 87 ? 23.417 19.234 -9.071 1.00 84.00 87 GLY A CA 1
ATOM 655 C C . GLY A 1 87 ? 23.329 18.023 -9.992 1.00 84.00 87 GLY A C 1
ATOM 656 O O . GLY A 1 87 ? 22.347 17.939 -10.720 1.00 84.00 87 GLY A O 1
ATOM 657 N N . LYS A 1 88 ? 24.295 17.096 -9.987 1.00 86.81 88 LYS A N 1
ATOM 658 C CA . LYS A 1 88 ? 24.324 15.911 -10.863 1.00 86.81 88 LYS A CA 1
ATOM 659 C C . LYS A 1 88 ? 23.850 14.644 -10.155 1.00 86.81 88 LYS A C 1
ATOM 661 O O . LYS A 1 88 ? 24.189 14.443 -8.991 1.00 86.81 88 LYS A O 1
ATOM 666 N N . CYS A 1 89 ? 23.113 13.782 -10.853 1.00 88.25 89 CYS A N 1
ATOM 667 C CA . CYS A 1 89 ? 22.739 12.448 -10.369 1.00 88.25 89 CYS A CA 1
ATOM 668 C C . CYS A 1 89 ? 23.679 11.345 -10.884 1.00 88.25 89 CYS A C 1
ATOM 670 O O . CYS A 1 89 ? 24.487 11.572 -11.786 1.00 88.25 89 CYS A O 1
ATOM 672 N N . ALA A 1 90 ? 23.548 10.123 -10.354 1.00 87.31 90 ALA A N 1
ATOM 673 C CA . ALA A 1 90 ? 24.377 8.972 -10.737 1.00 87.31 90 ALA A CA 1
ATOM 674 C C . ALA A 1 90 ? 24.420 8.739 -12.264 1.00 87.31 90 ALA A C 1
ATOM 676 O O . ALA A 1 90 ? 25.476 8.468 -12.832 1.00 87.31 90 ALA A O 1
ATOM 677 N N . ARG A 1 91 ? 23.292 8.941 -12.957 1.00 86.25 91 ARG A N 1
ATOM 678 C CA . ARG A 1 91 ? 23.184 8.777 -14.417 1.00 86.25 91 ARG A CA 1
ATOM 679 C C . ARG A 1 91 ? 23.970 9.815 -15.216 1.00 86.25 91 ARG A C 1
ATOM 681 O O . ARG A 1 91 ? 24.455 9.498 -16.299 1.00 86.25 91 ARG A O 1
ATOM 688 N N . GLU A 1 92 ? 24.070 11.034 -14.689 1.00 88.19 92 GLU A N 1
ATOM 689 C CA . GLU A 1 92 ? 24.801 12.164 -15.283 1.00 88.19 92 GLU A CA 1
ATOM 690 C C . GLU A 1 92 ? 26.303 12.126 -14.943 1.00 88.19 92 GLU A C 1
ATOM 692 O O . GLU A 1 92 ? 27.093 12.844 -15.560 1.00 88.19 92 GLU A O 1
ATOM 697 N N . LEU A 1 93 ? 26.691 11.318 -13.950 1.00 88.06 93 LEU A N 1
ATOM 698 C CA . LEU A 1 93 ? 28.079 11.095 -13.537 1.00 88.06 93 LEU A CA 1
ATOM 699 C C . LEU A 1 93 ? 28.724 9.904 -14.255 1.00 88.06 93 LEU A C 1
ATOM 701 O O . LEU A 1 93 ? 29.927 9.931 -14.502 1.00 88.06 93 LEU A O 1
ATOM 705 N N . ALA A 1 94 ? 27.938 8.886 -14.604 1.00 87.94 94 ALA A N 1
ATOM 706 C CA . ALA A 1 94 ? 28.426 7.716 -15.320 1.00 87.94 94 ALA A CA 1
ATOM 707 C C . ALA A 1 94 ? 28.788 8.014 -16.780 1.00 87.94 94 ALA A C 1
ATOM 709 O O . ALA A 1 94 ? 28.199 8.875 -17.437 1.00 87.94 94 ALA A O 1
ATOM 710 N N . THR A 1 95 ? 29.736 7.243 -17.312 1.00 86.38 95 THR A N 1
ATOM 711 C CA . THR A 1 95 ? 30.125 7.286 -18.733 1.00 86.38 95 THR A CA 1
ATOM 712 C C . THR A 1 95 ? 30.024 5.923 -19.423 1.00 86.38 95 THR A C 1
ATOM 714 O O . THR A 1 95 ? 30.184 5.840 -20.638 1.00 86.38 95 THR A O 1
ATOM 717 N N . SER A 1 96 ? 29.736 4.861 -18.666 1.00 81.38 96 SER A N 1
ATOM 718 C CA . SER A 1 96 ? 29.588 3.487 -19.143 1.00 81.38 96 SER A CA 1
ATOM 719 C C . SER A 1 96 ? 28.147 3.151 -19.531 1.00 81.38 96 SER A C 1
ATOM 721 O O . SER A 1 96 ? 27.239 3.241 -18.701 1.00 81.38 96 SER A O 1
ATOM 723 N N . ASP A 1 97 ? 27.962 2.632 -20.749 1.00 69.75 97 ASP A N 1
ATOM 724 C CA . ASP A 1 97 ? 26.673 2.122 -21.243 1.00 69.75 97 ASP A CA 1
ATOM 725 C C . ASP A 1 97 ? 26.074 1.041 -20.328 1.00 69.75 97 ASP A C 1
ATOM 727 O O . ASP A 1 97 ? 24.864 0.981 -20.138 1.00 69.75 97 ASP A O 1
ATOM 731 N N . LEU A 1 98 ? 26.916 0.221 -19.688 1.00 64.56 98 LEU A N 1
ATOM 732 C CA . LEU A 1 98 ? 26.455 -0.807 -18.751 1.00 64.56 98 LEU A CA 1
ATOM 733 C C . LEU A 1 98 ? 25.843 -0.199 -17.480 1.00 64.56 98 LEU A C 1
ATOM 735 O O . LEU A 1 98 ? 24.912 -0.758 -16.909 1.00 64.56 98 LEU A O 1
ATOM 739 N N . ILE A 1 99 ? 26.366 0.934 -17.015 1.00 78.12 99 ILE A N 1
ATOM 740 C CA . ILE A 1 99 ? 25.820 1.619 -15.839 1.00 78.12 99 ILE A CA 1
ATOM 741 C C . ILE A 1 99 ? 24.573 2.404 -16.201 1.00 78.12 99 ILE A C 1
ATOM 743 O O . ILE A 1 99 ? 23.657 2.476 -15.390 1.00 78.12 99 ILE A O 1
ATOM 747 N N . PHE A 1 100 ? 24.493 2.923 -17.424 1.00 74.94 100 PHE A N 1
ATOM 748 C CA . PHE A 1 100 ? 23.251 3.479 -17.945 1.00 74.94 100 PHE A CA 1
ATOM 749 C C . PHE A 1 100 ? 22.137 2.435 -17.927 1.00 74.94 100 PHE A C 1
ATOM 751 O O . PHE A 1 100 ? 21.085 2.703 -17.363 1.00 74.94 100 PHE A O 1
ATOM 758 N N . GLU A 1 101 ? 22.403 1.224 -18.423 1.00 67.81 101 GLU A N 1
ATOM 759 C CA . GLU A 1 101 ? 21.442 0.117 -18.363 1.00 67.81 101 GLU A CA 1
ATOM 760 C C . GLU A 1 101 ? 21.012 -0.216 -16.928 1.00 67.81 101 GLU A C 1
ATOM 762 O O . GLU A 1 101 ? 19.822 -0.390 -16.686 1.00 67.81 101 GLU A O 1
ATOM 767 N N . LEU A 1 102 ? 21.947 -0.264 -15.972 1.00 68.44 102 LEU A N 1
ATOM 768 C CA . LEU A 1 102 ? 21.636 -0.546 -14.565 1.00 68.44 102 LEU A CA 1
ATOM 769 C C . LEU A 1 102 ? 20.801 0.563 -13.908 1.00 68.44 102 LEU A C 1
ATOM 771 O O . LEU A 1 102 ? 19.869 0.273 -13.165 1.00 68.44 102 LEU A O 1
ATOM 775 N N . LEU A 1 103 ? 21.133 1.829 -14.165 1.00 74.31 103 LEU A N 1
ATOM 776 C CA . LEU A 1 103 ? 20.440 2.987 -13.591 1.00 74.31 103 LEU A CA 1
ATOM 777 C C . LEU A 1 103 ? 19.060 3.216 -14.221 1.00 74.31 103 LEU A C 1
ATOM 779 O O . LEU A 1 103 ? 18.161 3.721 -13.549 1.00 74.31 103 LEU A O 1
ATOM 783 N N . ASP A 1 104 ? 18.903 2.836 -15.489 1.00 67.69 104 ASP A N 1
ATOM 784 C CA . ASP A 1 104 ? 17.670 2.987 -16.258 1.00 67.69 104 ASP A CA 1
ATOM 785 C C . ASP A 1 104 ? 16.770 1.727 -16.168 1.00 67.69 104 ASP A C 1
ATOM 787 O O . ASP A 1 104 ? 15.675 1.725 -16.734 1.00 67.69 104 ASP A O 1
ATOM 791 N N . GLU A 1 105 ? 17.188 0.663 -15.456 1.00 55.81 105 GLU A N 1
ATOM 792 C CA . GLU A 1 105 ? 16.448 -0.603 -15.341 1.00 55.81 105 GLU A CA 1
ATOM 793 C C . GLU A 1 105 ? 15.118 -0.412 -14.574 1.00 55.81 105 GLU A C 1
ATOM 795 O O . GLU A 1 105 ? 15.108 -0.137 -13.367 1.00 55.81 105 GLU A O 1
ATOM 800 N N . PRO A 1 106 ? 13.952 -0.574 -15.229 1.00 52.66 106 PRO A N 1
ATOM 801 C CA . PRO A 1 106 ? 12.674 -0.424 -14.554 1.00 52.66 106 PRO A CA 1
ATOM 802 C C . PRO A 1 106 ? 12.377 -1.651 -13.679 1.00 52.66 106 PRO A C 1
ATOM 804 O O . PRO A 1 106 ? 12.440 -2.792 -14.130 1.00 52.66 106 PRO A O 1
ATOM 807 N N . LYS A 1 107 ? 11.937 -1.420 -12.432 1.00 52.25 107 LYS A N 1
ATOM 808 C CA . LYS A 1 107 ? 11.550 -2.479 -11.467 1.00 52.25 107 LYS A CA 1
ATOM 809 C C . LYS A 1 107 ? 10.382 -3.367 -11.932 1.00 52.25 107 LYS A C 1
ATOM 811 O O . LYS A 1 107 ? 10.119 -4.403 -11.333 1.00 52.25 107 LYS A O 1
ATOM 816 N N . THR A 1 108 ? 9.674 -2.964 -12.987 1.00 55.41 108 THR A N 1
ATOM 817 C CA . THR A 1 108 ? 8.643 -3.760 -13.662 1.00 55.41 108 THR A CA 1
ATOM 818 C C . THR A 1 108 ? 8.932 -3.754 -15.153 1.00 55.41 108 THR A C 1
ATOM 820 O O . THR A 1 108 ? 9.280 -2.704 -15.691 1.00 55.41 108 THR A O 1
ATOM 823 N N . ALA A 1 109 ? 8.716 -4.868 -15.850 1.00 67.75 109 ALA A N 1
ATOM 824 C CA . ALA A 1 109 ? 8.845 -4.930 -17.306 1.00 67.75 109 ALA A CA 1
ATOM 825 C C . ALA A 1 109 ? 7.646 -4.268 -18.022 1.00 67.75 109 ALA A C 1
ATOM 827 O O . ALA A 1 109 ? 7.070 -4.854 -18.939 1.00 67.75 109 ALA A O 1
ATOM 828 N N . SER A 1 110 ? 7.236 -3.077 -17.569 1.00 70.75 110 SER A N 1
ATOM 829 C CA . SER A 1 110 ? 6.120 -2.305 -18.112 1.00 70.75 110 SER A CA 1
ATOM 830 C C . SER A 1 110 ? 6.411 -0.802 -18.147 1.00 70.75 110 SER A C 1
ATOM 832 O O . SER A 1 110 ? 7.139 -0.287 -17.300 1.00 70.75 110 SER A O 1
ATOM 834 N N . ILE A 1 111 ? 5.845 -0.101 -19.132 1.00 81.19 111 ILE A N 1
ATOM 835 C CA . ILE A 1 111 ? 5.957 1.353 -19.318 1.00 81.19 111 ILE A CA 1
ATOM 836 C C . ILE A 1 111 ? 4.632 1.920 -19.841 1.00 81.19 111 ILE A C 1
ATOM 838 O O . ILE A 1 111 ? 3.919 1.252 -20.583 1.00 81.19 111 ILE A O 1
ATOM 842 N N . ALA A 1 112 ? 4.305 3.159 -19.477 1.00 81.38 112 ALA A N 1
ATOM 843 C CA . ALA A 1 112 ? 3.183 3.899 -20.046 1.00 81.38 112 ALA A CA 1
ATOM 844 C C . ALA A 1 112 ? 3.683 5.001 -20.988 1.00 81.38 112 ALA A C 1
ATOM 846 O O . ALA A 1 112 ? 4.571 5.772 -20.628 1.00 81.38 112 ALA A O 1
ATOM 847 N N . VAL A 1 113 ? 3.090 5.097 -22.174 1.00 87.81 113 VAL A N 1
ATOM 848 C CA . VAL A 1 113 ? 3.446 6.055 -23.225 1.00 87.81 113 VAL A CA 1
ATOM 849 C C . VAL A 1 113 ? 2.241 6.942 -23.522 1.00 87.81 113 VAL A C 1
ATOM 851 O O . VAL A 1 113 ? 1.161 6.441 -23.820 1.00 87.81 113 VAL A O 1
ATOM 854 N N . LEU A 1 114 ? 2.413 8.263 -23.455 1.00 90.88 114 LEU A N 1
ATOM 855 C CA . LEU A 1 114 ? 1.403 9.234 -23.880 1.00 90.88 114 LEU A CA 1
ATOM 856 C C . LEU A 1 114 ? 1.626 9.594 -25.352 1.00 90.88 114 LEU A C 1
ATOM 858 O O . LEU A 1 114 ? 2.740 9.943 -25.737 1.00 90.88 114 LEU A O 1
ATOM 862 N N . GLY A 1 115 ? 0.572 9.554 -26.162 1.00 89.88 115 GLY A N 1
ATOM 863 C CA . GLY A 1 115 ? 0.647 9.862 -27.588 1.00 89.88 115 GLY A CA 1
ATOM 864 C C . GLY A 1 115 ? -0.694 10.266 -28.194 1.00 89.88 115 GLY A C 1
ATOM 865 O O . GLY A 1 115 ? -1.630 10.631 -27.482 1.00 89.88 115 GLY A O 1
ATOM 866 N N . ARG A 1 116 ? -0.761 10.218 -29.526 1.00 91.56 116 ARG A N 1
ATOM 867 C CA . ARG A 1 116 ? -1.951 10.457 -30.358 1.00 91.56 116 ARG A CA 1
ATOM 868 C C . ARG A 1 116 ? -1.936 9.475 -31.531 1.00 91.56 116 ARG A C 1
ATOM 870 O O . ARG A 1 116 ? -0.855 9.055 -31.949 1.00 91.56 116 ARG A O 1
ATOM 877 N N . PHE A 1 117 ? -3.104 9.107 -32.054 1.00 89.62 117 PHE A N 1
ATOM 878 C CA . PHE A 1 117 ? -3.199 8.248 -33.239 1.00 89.62 117 PHE A CA 1
ATOM 879 C C . PHE A 1 117 ? -3.292 9.099 -34.508 1.00 89.62 117 PHE A C 1
ATOM 881 O O . PHE A 1 117 ? -4.296 9.763 -34.737 1.00 89.62 117 PHE A O 1
ATOM 888 N N . GLY A 1 118 ? -2.256 9.075 -35.351 1.00 86.00 118 GLY A N 1
ATOM 889 C CA . GLY A 1 118 ? -2.225 9.881 -36.578 1.00 86.00 118 GLY A CA 1
ATOM 890 C C . GLY A 1 118 ? -2.401 11.376 -36.292 1.00 86.00 118 GLY A C 1
ATOM 891 O O . GLY A 1 118 ? -1.752 11.911 -35.394 1.00 86.00 118 GLY A O 1
ATOM 892 N N . ASP A 1 119 ? -3.303 12.020 -37.034 1.00 85.75 119 ASP A N 1
ATOM 893 C CA . ASP A 1 119 ? -3.629 13.447 -36.894 1.00 85.75 119 ASP A CA 1
ATOM 894 C C . ASP A 1 119 ? -4.771 13.719 -35.900 1.00 85.75 119 ASP A C 1
ATOM 896 O O . ASP A 1 119 ? -5.339 14.814 -35.879 1.00 85.75 119 ASP A O 1
ATOM 900 N N . ASP A 1 120 ? -5.144 12.731 -35.085 1.00 83.62 120 ASP A N 1
ATOM 901 C CA . ASP A 1 120 ? -6.207 12.906 -34.106 1.00 83.62 120 ASP A CA 1
ATOM 902 C C . ASP A 1 120 ? -5.842 13.972 -33.059 1.00 83.62 120 ASP A C 1
ATOM 904 O O . ASP A 1 120 ? -4.709 14.069 -32.572 1.00 83.62 120 ASP A O 1
ATOM 908 N N . ALA A 1 121 ? -6.823 14.801 -32.708 1.00 84.31 121 ALA A N 1
ATOM 909 C CA . ALA A 1 121 ? -6.684 15.801 -31.664 1.00 84.31 121 ALA A CA 1
ATOM 910 C C . ALA A 1 121 ? -6.673 15.169 -30.263 1.00 84.31 121 ALA A C 1
ATOM 912 O O . ALA A 1 121 ? -6.084 15.745 -29.342 1.00 84.31 121 ALA A O 1
ATOM 913 N N . GLU A 1 122 ? -7.304 14.004 -30.102 1.00 91.69 122 GLU A N 1
ATOM 914 C CA . GLU A 1 122 ? -7.464 13.328 -28.819 1.00 91.69 122 GLU A CA 1
ATOM 915 C C . GLU A 1 122 ? -6.214 12.525 -28.420 1.00 91.69 122 GLU A C 1
ATOM 917 O O . GLU A 1 122 ? -5.495 11.954 -29.243 1.00 91.69 122 GLU A O 1
ATOM 922 N N . GLN A 1 123 ? -5.917 12.505 -27.119 1.00 92.12 123 GLN A N 1
ATOM 923 C CA . GLN A 1 123 ? -4.737 11.827 -26.577 1.00 92.12 123 GLN A CA 1
ATOM 924 C C . GLN A 1 123 ? -5.014 10.346 -26.306 1.00 92.12 123 GLN A C 1
ATOM 926 O O . GLN A 1 123 ? -6.137 9.958 -25.992 1.00 92.12 123 GLN A O 1
ATOM 931 N N . ALA A 1 124 ? -3.970 9.523 -26.352 1.00 91.06 124 ALA A N 1
ATOM 932 C CA . ALA A 1 124 ? -3.999 8.115 -25.977 1.00 91.06 124 ALA A CA 1
ATOM 933 C C . ALA A 1 124 ? -2.885 7.805 -24.969 1.00 91.06 124 ALA A C 1
ATOM 935 O O . ALA A 1 124 ? -1.771 8.313 -25.097 1.00 91.06 124 ALA A O 1
ATOM 936 N N . VAL A 1 125 ? -3.165 6.945 -23.989 1.00 82.88 125 VAL A N 1
ATOM 937 C CA . VAL A 1 125 ? -2.132 6.323 -23.145 1.00 82.88 125 VAL A CA 1
ATOM 938 C C . VAL A 1 125 ? -1.996 4.867 -23.572 1.00 82.88 125 VAL A C 1
ATOM 940 O O . VAL A 1 125 ? -2.972 4.124 -23.515 1.00 82.88 125 VAL A O 1
ATOM 943 N N . VAL A 1 126 ? -0.799 4.464 -23.990 1.00 87.50 126 VAL A N 1
ATOM 944 C CA . VAL A 1 126 ? -0.462 3.087 -24.363 1.00 87.50 126 VAL A CA 1
ATOM 945 C C . VAL A 1 126 ? 0.403 2.482 -23.265 1.00 87.50 126 VAL A C 1
ATOM 947 O O . VAL A 1 126 ? 1.489 2.981 -22.980 1.00 87.50 126 VAL A O 1
ATOM 950 N N . LEU A 1 127 ? -0.073 1.418 -22.632 1.00 78.44 127 LEU A N 1
ATOM 951 C CA . LEU A 1 127 ? 0.678 0.664 -21.634 1.00 78.44 127 LEU A CA 1
ATOM 952 C C . LEU A 1 127 ? 1.357 -0.495 -22.345 1.00 78.44 127 LEU A C 1
ATOM 954 O O . LEU A 1 127 ? 0.670 -1.309 -22.943 1.00 78.44 127 LEU A O 1
ATOM 958 N N . LEU A 1 128 ? 2.681 -0.569 -22.298 1.00 81.12 128 LEU A N 1
ATOM 959 C CA . LEU A 1 128 ? 3.460 -1.677 -22.838 1.00 81.12 128 LEU A CA 1
ATOM 960 C C . LEU A 1 128 ? 3.917 -2.565 -21.686 1.00 81.12 128 LEU A C 1
ATOM 962 O O . LEU A 1 128 ? 4.364 -2.054 -20.661 1.00 81.12 128 LEU A O 1
ATOM 966 N N . SER A 1 129 ? 3.863 -3.882 -21.856 1.00 76.94 129 SER A N 1
ATOM 967 C CA . SER A 1 129 ? 4.417 -4.839 -20.894 1.00 76.94 129 SER A CA 1
ATOM 968 C C . SER A 1 129 ? 5.054 -6.037 -21.592 1.00 76.94 129 SER A C 1
ATOM 970 O O . SER A 1 129 ? 4.645 -6.421 -22.686 1.00 76.94 129 SER A O 1
ATOM 972 N N . ARG A 1 130 ? 6.076 -6.645 -20.985 1.00 75.62 130 ARG A N 1
ATOM 973 C CA . ARG A 1 130 ? 6.597 -7.938 -21.453 1.00 75.62 130 ARG A CA 1
ATOM 974 C C . ARG A 1 130 ? 5.774 -9.086 -20.890 1.00 75.62 130 ARG A C 1
ATOM 976 O O . ARG A 1 130 ? 5.294 -9.029 -19.761 1.00 75.62 130 ARG A O 1
ATOM 983 N N . THR A 1 131 ? 5.664 -10.152 -21.673 1.00 68.94 131 THR A N 1
ATOM 984 C CA . THR A 1 131 ? 5.047 -11.399 -21.210 1.00 68.94 131 THR A CA 1
ATOM 985 C C . THR A 1 131 ? 5.934 -12.063 -20.155 1.00 68.94 131 THR A C 1
ATOM 987 O O . THR A 1 131 ? 7.156 -12.104 -20.304 1.00 68.94 131 THR A O 1
ATOM 990 N N . ALA A 1 132 ? 5.326 -12.579 -19.085 1.00 66.06 132 ALA A N 1
ATOM 991 C CA . ALA A 1 132 ? 6.038 -13.360 -18.079 1.00 66.06 132 ALA A CA 1
ATOM 992 C C . ALA A 1 132 ? 6.617 -14.649 -18.687 1.00 66.06 132 ALA A C 1
ATOM 994 O O . ALA A 1 132 ? 6.087 -15.194 -19.656 1.00 66.06 132 ALA A O 1
ATOM 995 N N . PHE A 1 133 ? 7.696 -15.166 -18.100 1.00 69.50 133 PHE A N 1
ATOM 996 C CA . PHE A 1 133 ? 8.271 -16.434 -18.539 1.00 69.50 133 PHE A CA 1
ATOM 997 C C . PHE A 1 133 ? 7.315 -17.599 -18.264 1.00 69.50 133 PHE A C 1
ATOM 999 O O . PHE A 1 133 ? 6.885 -17.803 -17.130 1.00 69.50 133 PHE A O 1
ATOM 1006 N N . ALA A 1 134 ? 7.031 -18.397 -19.294 1.00 69.25 134 ALA A N 1
ATOM 1007 C CA . ALA A 1 134 ? 6.329 -19.665 -19.148 1.00 69.25 134 ALA A CA 1
ATOM 1008 C C . ALA A 1 134 ? 7.334 -20.766 -18.747 1.00 69.25 134 ALA A C 1
ATOM 1010 O O . ALA A 1 134 ? 8.297 -20.983 -19.492 1.00 69.25 134 ALA A O 1
ATOM 1011 N N . PRO A 1 135 ? 7.135 -21.476 -17.616 1.00 71.69 135 PRO A N 1
ATOM 1012 C CA . PRO A 1 135 ? 8.068 -22.505 -17.147 1.00 71.69 135 PRO A CA 1
ATOM 1013 C C . PRO A 1 135 ? 8.385 -23.578 -18.196 1.00 71.69 135 PRO A C 1
ATOM 1015 O O . PRO A 1 135 ? 9.543 -23.974 -18.334 1.00 71.69 135 PRO A O 1
ATOM 1018 N N . ASP A 1 136 ? 7.390 -23.971 -18.995 1.00 80.62 136 ASP A N 1
ATOM 1019 C CA . ASP A 1 136 ? 7.523 -24.998 -20.037 1.00 80.62 136 ASP A CA 1
ATOM 1020 C C . ASP A 1 136 ? 8.514 -24.613 -21.150 1.00 80.62 136 ASP A C 1
ATOM 1022 O O . ASP A 1 136 ? 9.075 -25.484 -21.811 1.00 80.62 136 ASP A O 1
ATOM 1026 N N . HIS A 1 137 ? 8.786 -23.317 -21.335 1.00 82.56 137 HIS A N 1
ATOM 1027 C CA . HIS A 1 137 ? 9.694 -22.803 -22.364 1.00 82.56 137 HIS A CA 1
ATOM 1028 C C . HIS A 1 137 ? 11.077 -22.409 -21.830 1.00 82.56 137 HIS A C 1
ATOM 1030 O O . HIS A 1 137 ? 11.943 -21.995 -22.604 1.00 82.56 137 HIS A O 1
ATOM 1036 N N . ALA A 1 138 ? 11.328 -22.544 -20.523 1.00 85.06 138 ALA A N 1
ATOM 1037 C CA . ALA A 1 138 ? 12.555 -22.053 -19.894 1.00 85.06 138 ALA A CA 1
ATOM 1038 C C . ALA A 1 138 ? 13.833 -22.652 -20.513 1.00 85.06 138 ALA A C 1
ATOM 1040 O O . ALA A 1 138 ? 14.808 -21.937 -20.746 1.00 85.06 138 ALA A O 1
ATOM 1041 N N . GLN A 1 139 ? 13.832 -23.952 -20.831 1.00 90.56 139 GLN A N 1
ATOM 1042 C CA . GLN A 1 139 ? 14.995 -24.597 -21.454 1.00 90.56 139 GLN A CA 1
ATOM 1043 C C . GLN A 1 139 ? 15.245 -24.107 -22.883 1.00 90.56 139 GLN A C 1
ATOM 1045 O O . GLN A 1 139 ? 16.398 -23.925 -23.274 1.00 90.56 139 GLN A O 1
ATOM 1050 N N . ASP A 1 140 ? 14.184 -23.887 -23.657 1.00 90.75 140 ASP A N 1
ATOM 1051 C CA . ASP A 1 140 ? 14.289 -23.438 -25.046 1.00 90.75 140 ASP A CA 1
ATOM 1052 C C . ASP A 1 140 ? 14.783 -21.993 -25.121 1.00 90.75 140 ASP A C 1
ATOM 1054 O O . ASP A 1 140 ? 15.612 -21.655 -25.970 1.00 90.75 140 ASP A O 1
ATOM 1058 N N . ILE A 1 141 ? 14.353 -21.157 -24.175 1.00 88.88 141 ILE A N 1
ATOM 1059 C CA . ILE A 1 141 ? 14.883 -19.806 -23.989 1.00 88.88 141 ILE A CA 1
ATOM 1060 C C . ILE A 1 141 ? 16.390 -19.872 -23.729 1.00 88.88 141 ILE A C 1
ATOM 1062 O O . ILE A 1 141 ? 17.156 -19.268 -24.476 1.00 88.88 141 ILE A O 1
ATOM 1066 N N . LEU A 1 142 ? 16.833 -20.653 -22.736 1.00 91.19 142 LEU A N 1
ATOM 1067 C CA . LEU A 1 142 ? 18.254 -20.756 -22.376 1.00 91.19 142 LEU A CA 1
ATOM 1068 C C . LEU A 1 142 ? 19.126 -21.270 -23.530 1.00 91.19 142 LEU A C 1
ATOM 1070 O O . LEU A 1 142 ? 20.216 -20.747 -23.755 1.00 91.19 142 LEU A O 1
ATOM 1074 N N . ARG A 1 143 ? 18.648 -22.264 -24.288 1.00 93.81 143 ARG A N 1
ATOM 1075 C CA . ARG A 1 143 ? 19.369 -22.814 -25.451 1.00 93.81 143 ARG A CA 1
ATOM 1076 C C . ARG A 1 143 ? 19.435 -21.852 -26.636 1.00 93.81 143 ARG A C 1
ATOM 1078 O O . ARG A 1 143 ? 20.289 -22.032 -27.499 1.00 93.81 143 ARG A O 1
ATOM 1085 N N . SER A 1 144 ? 18.539 -20.870 -26.699 1.00 94.12 144 SER A N 1
ATOM 1086 C CA . SER A 1 144 ? 18.423 -19.939 -27.824 1.00 94.12 144 SER A CA 1
ATOM 1087 C C . SER A 1 144 ? 18.964 -18.539 -27.538 1.00 94.12 144 SER A C 1
ATOM 1089 O O . SER A 1 144 ? 18.810 -17.654 -28.382 1.00 94.12 144 SER A O 1
ATOM 1091 N N . LEU A 1 145 ? 19.602 -18.319 -26.382 1.00 93.69 145 LEU A N 1
ATOM 1092 C CA . LEU A 1 145 ? 20.211 -17.033 -26.056 1.00 93.69 145 LEU A CA 1
ATOM 1093 C C . LEU A 1 145 ? 21.358 -16.710 -27.021 1.00 93.69 145 LEU A C 1
ATOM 1095 O O . LEU A 1 145 ? 22.375 -17.400 -27.080 1.00 93.69 145 LEU A O 1
ATOM 1099 N N . LEU A 1 146 ? 21.205 -15.607 -27.742 1.00 93.19 146 LEU A N 1
ATOM 1100 C CA . LEU A 1 146 ? 22.232 -14.998 -28.575 1.00 93.19 146 LEU A CA 1
ATOM 1101 C C . LEU A 1 146 ? 22.924 -13.869 -27.810 1.00 93.19 146 LEU A C 1
ATOM 1103 O O . LEU A 1 146 ? 22.320 -13.217 -26.955 1.00 93.19 146 LEU A O 1
ATOM 1107 N N . GLY A 1 147 ? 24.193 -13.618 -28.145 1.00 91.12 147 GLY A N 1
ATOM 1108 C CA . GLY A 1 147 ? 24.950 -12.491 -27.590 1.00 91.12 147 GLY A CA 1
ATOM 1109 C C . GLY A 1 147 ? 25.154 -12.574 -26.077 1.00 91.12 147 GLY A C 1
ATOM 1110 O O . GLY A 1 147 ? 25.145 -11.544 -25.410 1.00 91.12 147 GLY A O 1
ATOM 1111 N N . VAL A 1 148 ? 25.298 -13.788 -25.532 1.00 93.06 148 VAL A N 1
ATOM 1112 C CA . VAL A 1 148 ? 25.428 -13.997 -24.086 1.00 93.06 148 VAL A CA 1
ATOM 1113 C C . VAL A 1 148 ? 26.651 -13.257 -23.548 1.00 93.06 148 VAL A C 1
ATOM 1115 O O . VAL A 1 148 ? 27.791 -13.588 -23.880 1.00 93.06 148 VAL A O 1
ATOM 1118 N N . LYS A 1 149 ? 26.409 -12.276 -22.679 1.00 90.31 149 LYS A N 1
ATOM 1119 C CA . LYS A 1 149 ? 27.434 -11.505 -21.978 1.00 90.31 149 LYS A CA 1
ATOM 1120 C C . LYS A 1 149 ? 27.383 -11.848 -20.499 1.00 90.31 149 LYS A C 1
ATOM 1122 O O . LYS A 1 149 ? 26.349 -11.706 -19.851 1.00 90.31 149 LYS A O 1
ATOM 1127 N N . ARG A 1 150 ? 28.517 -12.267 -19.944 1.00 91.44 150 ARG A N 1
ATOM 1128 C CA . ARG A 1 150 ? 28.678 -12.409 -18.496 1.00 91.44 150 ARG A CA 1
ATOM 1129 C C . ARG A 1 150 ? 28.914 -11.028 -17.893 1.00 91.44 150 ARG A C 1
ATOM 1131 O O . ARG A 1 150 ? 29.860 -10.348 -18.277 1.00 91.44 150 ARG A O 1
ATOM 1138 N N . LEU A 1 151 ? 28.043 -10.629 -16.975 1.00 82.75 151 LEU A N 1
ATOM 1139 C CA . LEU A 1 151 ? 28.103 -9.341 -16.285 1.00 82.75 151 LEU A CA 1
ATOM 1140 C C . LEU A 1 151 ? 28.881 -9.449 -14.973 1.00 82.75 151 LEU A C 1
ATOM 1142 O O . LEU A 1 151 ? 29.604 -8.531 -14.608 1.00 82.75 151 LEU A O 1
ATOM 1146 N N . PHE A 1 152 ? 28.748 -10.577 -14.274 1.00 83.56 152 PHE A N 1
ATOM 1147 C CA . PHE A 1 152 ? 29.378 -10.803 -12.977 1.00 83.56 152 PHE A CA 1
ATOM 1148 C C . PHE A 1 152 ? 29.561 -12.299 -12.722 1.00 83.56 152 PHE A C 1
ATOM 1150 O O . PHE A 1 152 ? 28.746 -13.109 -13.169 1.00 83.56 152 PHE A O 1
ATOM 1157 N N . GLN A 1 153 ? 30.604 -12.662 -11.980 1.00 85.38 153 GLN A N 1
ATOM 1158 C CA . GLN A 1 153 ? 30.777 -14.004 -11.442 1.00 85.38 153 GLN A CA 1
ATOM 1159 C C . GLN A 1 153 ? 31.482 -13.927 -10.092 1.00 85.38 153 GLN A C 1
ATOM 1161 O O . GLN A 1 153 ? 32.532 -13.298 -9.989 1.00 85.38 153 GLN A O 1
ATOM 1166 N N . ASN A 1 154 ? 30.915 -14.595 -9.094 1.00 73.75 154 ASN A N 1
ATOM 1167 C CA . ASN A 1 154 ? 31.572 -14.859 -7.825 1.00 73.75 154 ASN A CA 1
ATOM 1168 C C . ASN A 1 154 ? 31.256 -16.293 -7.390 1.00 73.75 154 ASN A C 1
ATOM 1170 O O . ASN A 1 154 ? 30.086 -16.642 -7.222 1.00 73.75 154 ASN A O 1
ATOM 1174 N N . ASP A 1 155 ? 32.302 -17.110 -7.259 1.00 91.81 155 ASP A N 1
ATOM 1175 C CA . ASP A 1 155 ? 32.222 -18.548 -6.995 1.00 91.81 155 ASP A CA 1
ATOM 1176 C C . ASP A 1 155 ? 31.194 -19.252 -7.914 1.00 91.81 155 ASP A C 1
ATOM 1178 O O . ASP A 1 155 ? 31.340 -19.234 -9.144 1.00 91.81 155 ASP A O 1
ATOM 1182 N N . VAL A 1 156 ? 30.128 -19.826 -7.341 1.00 89.56 156 VAL A N 1
ATOM 1183 C CA . VAL A 1 156 ? 29.055 -20.523 -8.068 1.00 89.56 156 VAL A CA 1
ATOM 1184 C C . VAL A 1 156 ? 27.984 -19.589 -8.649 1.00 89.56 156 VAL A C 1
ATOM 1186 O O . VAL A 1 156 ? 27.140 -20.032 -9.429 1.00 89.56 156 VAL A O 1
ATOM 1189 N N . TYR A 1 157 ? 27.997 -18.295 -8.318 1.00 79.69 157 TYR A N 1
ATOM 1190 C CA . TYR A 1 157 ? 26.991 -17.331 -8.765 1.00 79.69 157 TYR A CA 1
ATOM 1191 C C . TYR A 1 157 ? 27.470 -16.571 -9.999 1.00 79.69 157 TYR A C 1
ATOM 1193 O O . TYR A 1 157 ? 28.412 -15.785 -9.941 1.00 79.69 157 TYR A O 1
ATOM 1201 N N . THR A 1 158 ? 26.779 -16.749 -11.124 1.00 86.25 158 THR A N 1
ATOM 1202 C CA . THR A 1 158 ? 27.045 -16.014 -12.369 1.00 86.25 158 THR A CA 1
ATOM 1203 C C . THR A 1 158 ? 25.822 -15.200 -12.771 1.00 86.25 158 THR A C 1
ATOM 1205 O O . THR A 1 158 ? 24.711 -15.725 -12.805 1.00 86.25 158 THR A O 1
ATOM 1208 N N . LYS A 1 159 ? 26.023 -13.925 -13.120 1.00 85.88 159 LYS A N 1
ATOM 1209 C CA . LYS A 1 159 ? 25.007 -13.083 -13.763 1.00 85.88 159 LYS A CA 1
ATOM 1210 C C . LYS A 1 159 ? 25.409 -12.807 -15.202 1.00 85.88 159 LYS A C 1
ATOM 1212 O O . LYS A 1 159 ? 26.569 -12.504 -15.487 1.00 85.88 159 LYS A O 1
ATOM 1217 N N . GLY A 1 160 ? 24.444 -12.866 -16.104 1.00 87.12 160 GLY A N 1
ATOM 1218 C CA . GLY A 1 160 ? 24.642 -12.549 -17.508 1.00 87.12 160 GLY A CA 1
ATOM 1219 C C . GLY A 1 160 ? 23.351 -12.094 -18.164 1.00 87.12 160 GLY A C 1
ATOM 1220 O O . GLY A 1 160 ? 22.277 -12.212 -17.579 1.00 87.12 160 GLY A O 1
ATOM 1221 N N . CYS A 1 161 ? 23.472 -11.587 -19.381 1.00 89.31 161 CYS A N 1
ATOM 1222 C CA . CYS A 1 161 ? 22.346 -11.234 -20.230 1.00 89.31 161 CYS A CA 1
ATOM 1223 C C . CYS A 1 161 ? 22.521 -11.860 -21.615 1.00 89.31 161 CYS A C 1
ATOM 1225 O O . CYS A 1 161 ? 23.630 -12.191 -22.029 1.00 89.31 161 CYS A O 1
ATOM 1227 N N . GLY A 1 162 ? 21.412 -12.048 -22.319 1.00 89.56 162 GLY A N 1
ATOM 1228 C CA . GLY A 1 162 ? 21.366 -12.569 -23.679 1.00 89.56 162 GLY A CA 1
ATOM 1229 C C . GLY A 1 162 ? 19.969 -12.361 -24.252 1.00 89.56 162 GLY A C 1
ATOM 1230 O O . GLY A 1 162 ? 19.013 -12.166 -23.501 1.00 89.56 162 GLY A O 1
ATOM 1231 N N . SER A 1 163 ? 19.850 -12.390 -25.576 1.00 90.44 163 SER A N 1
ATOM 1232 C CA . SER A 1 163 ? 18.567 -12.212 -26.266 1.00 90.44 163 SER A CA 1
ATOM 1233 C C . SER A 1 163 ? 18.081 -13.548 -26.826 1.00 90.44 163 SER A C 1
ATOM 1235 O O . SER A 1 163 ? 18.805 -14.142 -27.626 1.00 90.44 163 SER A O 1
ATOM 1237 N N . PRO A 1 164 ? 16.891 -14.047 -26.450 1.00 90.88 164 PRO A N 1
ATOM 1238 C CA . PRO A 1 164 ? 16.348 -15.271 -27.035 1.00 90.88 164 PRO A CA 1
ATOM 1239 C C . PRO A 1 164 ? 16.109 -15.087 -28.539 1.00 90.88 164 PRO A C 1
ATOM 1241 O O . PRO A 1 164 ? 15.489 -14.102 -28.945 1.00 90.88 164 PRO A O 1
ATOM 1244 N N . ALA A 1 165 ? 16.582 -16.023 -29.367 1.00 90.88 165 ALA A N 1
ATOM 1245 C CA . ALA A 1 165 ? 16.450 -15.917 -30.823 1.00 90.88 165 ALA A CA 1
ATOM 1246 C C . ALA A 1 165 ? 14.988 -15.970 -31.328 1.00 90.88 165 ALA A C 1
ATOM 1248 O O . ALA A 1 165 ? 14.643 -15.182 -32.211 1.00 90.88 165 ALA A O 1
ATOM 1249 N N . PRO A 1 166 ? 14.105 -16.857 -30.818 1.00 90.31 166 PRO A N 1
ATOM 1250 C CA . PRO A 1 166 ? 12.723 -16.926 -31.284 1.00 90.31 166 PRO A CA 1
ATOM 1251 C C . PRO A 1 166 ? 11.914 -15.670 -30.907 1.00 90.31 166 PRO A C 1
ATOM 1253 O O . PRO A 1 166 ? 11.828 -15.336 -29.723 1.00 90.31 166 PRO A O 1
ATOM 1256 N N . PRO A 1 167 ? 11.230 -15.010 -31.866 1.00 85.00 167 PRO A N 1
ATOM 1257 C CA . PRO A 1 167 ? 10.432 -13.809 -31.592 1.00 85.00 167 PRO A CA 1
ATOM 1258 C C . PRO A 1 167 ? 9.318 -14.015 -30.559 1.00 85.00 167 PRO A C 1
ATOM 1260 O O . PRO A 1 167 ? 8.968 -13.084 -29.840 1.00 85.00 167 PRO A O 1
ATOM 1263 N N . VAL A 1 168 ? 8.795 -15.240 -30.446 1.00 82.44 168 VAL A N 1
ATOM 1264 C CA . VAL A 1 168 ? 7.744 -15.604 -29.482 1.00 82.44 168 VAL A CA 1
ATOM 1265 C C . VAL A 1 168 ? 8.161 -15.380 -28.021 1.00 82.44 168 VAL A C 1
ATOM 1267 O O . VAL A 1 168 ? 7.310 -15.133 -27.175 1.00 82.44 168 VAL A O 1
ATOM 1270 N N . PHE A 1 169 ? 9.462 -15.395 -27.714 1.00 81.94 169 PHE A N 1
ATOM 1271 C CA . PHE A 1 169 ? 9.970 -15.124 -26.363 1.00 81.94 169 PHE A CA 1
ATOM 1272 C C . PHE A 1 169 ? 10.189 -13.632 -26.078 1.00 81.94 169 PHE A C 1
ATOM 1274 O O . PHE A 1 169 ? 10.481 -13.262 -24.946 1.00 81.94 169 PHE A O 1
ATOM 1281 N N . ASN A 1 170 ? 10.025 -12.773 -27.087 1.00 82.94 170 ASN A N 1
ATOM 1282 C CA . ASN A 1 170 ? 10.213 -11.326 -26.994 1.00 82.94 170 ASN A CA 1
ATOM 1283 C C . ASN A 1 170 ? 8.887 -10.561 -27.188 1.00 82.94 170 ASN A C 1
ATOM 1285 O O . ASN A 1 170 ? 8.894 -9.398 -27.592 1.00 82.94 170 ASN A O 1
ATOM 1289 N N . VAL A 1 171 ? 7.745 -11.211 -26.931 1.00 80.19 171 VAL A N 1
ATOM 1290 C CA . VAL A 1 171 ? 6.408 -10.624 -27.115 1.00 80.19 171 VAL A CA 1
ATOM 1291 C C . VAL A 1 171 ? 6.165 -9.484 -26.125 1.00 80.19 171 VAL A C 1
ATOM 1293 O O . VAL A 1 171 ? 6.294 -9.648 -24.906 1.00 80.19 171 VAL A O 1
ATOM 1296 N N . VAL A 1 172 ? 5.753 -8.342 -26.677 1.00 81.69 172 VAL A N 1
ATOM 1297 C CA . VAL A 1 172 ? 5.290 -7.159 -25.947 1.00 81.69 172 VAL A CA 1
ATOM 1298 C C . VAL A 1 172 ? 3.769 -7.089 -26.054 1.00 81.69 172 VAL A C 1
ATOM 1300 O O . VAL A 1 172 ? 3.225 -7.060 -27.156 1.00 81.69 172 VAL A O 1
ATOM 1303 N N . ASN A 1 173 ? 3.098 -7.046 -24.909 1.00 77.75 173 ASN A N 1
ATOM 1304 C CA . ASN A 1 173 ? 1.664 -6.810 -24.799 1.00 77.75 173 ASN A CA 1
ATOM 1305 C C . ASN A 1 173 ? 1.401 -5.307 -24.702 1.00 77.75 173 ASN A C 1
ATOM 1307 O O . ASN A 1 173 ? 2.237 -4.567 -24.170 1.00 77.75 173 ASN A O 1
ATOM 1311 N N . PHE A 1 174 ? 0.243 -4.861 -25.190 1.00 81.88 174 PHE A N 1
ATOM 1312 C CA . PHE A 1 174 ? -0.155 -3.464 -25.089 1.00 81.88 174 PHE A CA 1
ATOM 1313 C C . PHE A 1 174 ? -1.634 -3.286 -24.735 1.00 81.88 174 PHE A C 1
ATOM 1315 O O . PHE A 1 174 ? -2.490 -3.965 -25.296 1.00 81.88 174 PHE A O 1
ATOM 1322 N N . ASP A 1 175 ? -1.917 -2.317 -23.864 1.00 77.56 175 ASP A N 1
ATOM 1323 C CA . ASP A 1 175 ? -3.264 -1.828 -23.555 1.00 77.56 175 ASP A CA 1
ATOM 1324 C C . ASP A 1 175 ? -3.386 -0.359 -23.970 1.00 77.56 175 ASP A C 1
ATOM 1326 O O . ASP A 1 175 ? -2.439 0.416 -23.821 1.00 77.56 175 ASP A O 1
ATOM 1330 N N . ILE A 1 176 ? -4.552 0.049 -24.475 1.00 85.69 176 ILE A N 1
ATOM 1331 C CA . ILE A 1 176 ? -4.782 1.408 -24.983 1.00 85.69 176 ILE A CA 1
ATOM 1332 C C . ILE A 1 176 ? -5.927 2.062 -24.213 1.00 85.69 176 ILE A C 1
ATOM 1334 O O . ILE A 1 176 ? -7.037 1.538 -24.157 1.00 85.69 176 ILE A O 1
ATOM 1338 N N . ILE A 1 177 ? -5.668 3.255 -23.678 1.00 79.94 177 ILE A N 1
ATOM 1339 C CA . ILE A 1 177 ? -6.680 4.153 -23.122 1.00 79.94 177 ILE A CA 1
ATOM 1340 C C . ILE A 1 177 ? -6.866 5.307 -24.103 1.00 79.94 177 ILE A C 1
ATOM 1342 O O . ILE A 1 177 ? -5.987 6.162 -24.219 1.00 79.94 177 ILE A O 1
ATOM 1346 N N . TYR A 1 178 ? -8.006 5.344 -24.788 1.00 89.00 178 TYR A N 1
ATOM 1347 C CA . TYR A 1 178 ? -8.336 6.385 -25.758 1.00 89.00 178 TYR A CA 1
ATOM 1348 C C . TYR A 1 178 ? -9.865 6.608 -25.831 1.00 89.00 178 TYR A C 1
ATOM 1350 O O . TYR A 1 178 ? -10.603 5.621 -25.887 1.00 89.00 178 TYR A O 1
ATOM 1358 N N . PRO A 1 179 ? -10.342 7.869 -25.831 1.00 89.12 179 PRO A N 1
ATOM 1359 C CA . PRO A 1 179 ? -9.570 9.079 -25.552 1.00 89.12 179 PRO A CA 1
ATOM 1360 C C . PRO A 1 179 ? -9.126 9.156 -24.083 1.00 89.12 179 PRO A C 1
ATOM 1362 O O . PRO A 1 179 ? -9.879 8.899 -23.138 1.00 89.12 179 PRO A O 1
ATOM 1365 N N . ALA A 1 180 ? -7.858 9.494 -23.872 1.00 80.56 180 ALA A N 1
ATOM 1366 C CA . ALA A 1 180 ? -7.276 9.651 -22.552 1.00 80.56 180 ALA A CA 1
ATOM 1367 C C . ALA A 1 180 ? -7.680 11.002 -21.950 1.00 80.56 180 ALA A C 1
ATOM 1369 O O . ALA A 1 180 ? -7.441 12.058 -22.524 1.00 80.56 180 ALA A O 1
ATOM 1370 N N . THR A 1 181 ? -8.261 10.967 -20.752 1.00 81.06 181 THR A N 1
ATOM 1371 C CA . THR A 1 181 ? -8.530 12.170 -19.958 1.00 81.06 181 THR A CA 1
ATOM 1372 C C . THR A 1 181 ? -7.279 12.573 -19.176 1.00 81.06 181 THR A C 1
ATOM 1374 O O . THR A 1 181 ? -6.434 11.725 -18.887 1.00 81.06 181 THR A O 1
ATOM 1377 N N . GLU A 1 182 ? -7.206 13.817 -18.700 1.00 80.38 182 GLU A N 1
ATOM 1378 C CA . GLU A 1 182 ? -6.142 14.270 -17.780 1.00 80.38 182 GLU A CA 1
ATOM 1379 C C . GLU A 1 182 ? -5.979 13.361 -16.551 1.00 80.38 182 GLU A C 1
ATOM 1381 O O . GLU A 1 182 ? -4.878 13.133 -16.053 1.00 80.38 182 GLU A O 1
ATOM 1386 N N . LYS A 1 183 ? -7.076 12.753 -16.083 1.00 67.00 183 LYS A N 1
ATOM 1387 C CA . LYS A 1 183 ? -7.040 11.782 -14.985 1.00 67.00 183 LYS A CA 1
ATOM 1388 C C . LYS A 1 183 ? -6.309 10.495 -15.382 1.00 67.00 183 LYS A C 1
ATOM 1390 O O . LYS A 1 183 ? -5.553 9.962 -14.570 1.00 67.00 183 LYS A O 1
ATOM 1395 N N . HIS A 1 184 ? -6.529 9.993 -16.600 1.00 74.75 184 HIS A N 1
ATOM 1396 C CA . HIS A 1 184 ? -5.798 8.837 -17.129 1.00 74.75 184 HIS A CA 1
ATOM 1397 C C . HIS A 1 184 ? -4.310 9.168 -17.277 1.00 74.75 184 HIS A C 1
ATOM 1399 O O . HIS A 1 184 ? -3.467 8.421 -16.786 1.00 74.75 184 HIS A O 1
ATOM 1405 N N . ILE A 1 185 ? -3.993 10.325 -17.861 1.00 79.56 185 ILE A N 1
ATOM 1406 C CA . ILE A 1 185 ? -2.614 10.784 -18.063 1.00 79.56 185 ILE A CA 1
ATOM 1407 C C . ILE A 1 185 ? -1.889 10.907 -16.720 1.00 79.56 185 ILE A C 1
ATOM 1409 O O . ILE A 1 185 ? -0.839 10.298 -16.515 1.00 79.56 185 ILE A O 1
ATOM 1413 N N . SER A 1 186 ? -2.479 11.629 -15.767 1.00 71.19 186 SER A N 1
ATOM 1414 C CA . SER A 1 186 ? -1.905 11.845 -14.438 1.00 71.19 186 SER A CA 1
ATOM 1415 C C . SER A 1 186 ? -1.620 10.531 -13.701 1.00 71.19 186 SER A C 1
ATOM 1417 O O . SER A 1 186 ? -0.522 10.362 -13.162 1.00 71.19 186 SER A O 1
ATOM 1419 N N . LYS A 1 187 ? -2.554 9.565 -13.764 1.00 68.62 187 LYS A N 1
ATOM 1420 C CA . LYS A 1 187 ? -2.420 8.226 -13.159 1.00 68.62 187 LYS A CA 1
ATOM 1421 C C . LYS A 1 187 ? -1.220 7.442 -13.700 1.00 68.62 187 LYS A C 1
ATOM 1423 O O . LYS A 1 187 ? -0.593 6.717 -12.935 1.00 68.62 187 LYS A O 1
ATOM 1428 N N . HIS A 1 188 ? -0.934 7.560 -14.995 1.00 70.50 188 HIS A N 1
ATOM 1429 C CA . HIS A 1 188 ? 0.107 6.778 -15.671 1.00 70.50 188 HIS A CA 1
ATOM 1430 C C . HIS A 1 188 ? 1.425 7.537 -15.869 1.00 70.50 188 HIS A C 1
ATOM 1432 O O . HIS A 1 188 ? 2.425 6.943 -16.260 1.00 70.50 188 HIS A O 1
ATOM 1438 N N . THR A 1 189 ? 1.457 8.833 -15.564 1.00 75.50 189 THR A N 1
ATOM 1439 C CA . THR A 1 189 ? 2.693 9.617 -15.564 1.00 75.50 189 THR A CA 1
ATOM 1440 C C . THR A 1 189 ? 3.586 9.172 -14.407 1.00 75.50 189 THR A C 1
ATOM 1442 O O . THR A 1 189 ? 3.134 9.109 -13.260 1.00 75.50 189 THR A O 1
ATOM 1445 N N . ALA A 1 190 ? 4.857 8.900 -14.699 1.00 72.88 190 ALA A N 1
ATOM 1446 C CA . ALA A 1 190 ? 5.847 8.582 -13.680 1.00 72.88 190 ALA A CA 1
ATOM 1447 C C . ALA A 1 190 ? 5.982 9.733 -12.671 1.00 72.88 190 ALA A C 1
ATOM 1449 O O . ALA A 1 190 ? 5.917 10.912 -13.020 1.00 72.88 190 ALA A O 1
ATOM 1450 N N . GLN A 1 191 ? 6.169 9.390 -11.401 1.00 68.06 191 GLN A N 1
ATOM 1451 C CA . GLN A 1 191 ? 6.460 10.360 -10.354 1.00 68.06 191 GLN A CA 1
ATOM 1452 C C . GLN A 1 191 ? 7.441 9.768 -9.359 1.00 68.06 191 GLN A C 1
ATOM 1454 O O . GLN A 1 191 ? 7.466 8.555 -9.147 1.00 68.06 191 GLN A O 1
ATOM 1459 N N . THR A 1 192 ? 8.216 10.641 -8.730 1.00 78.31 192 THR A N 1
ATOM 1460 C CA . THR A 1 192 ? 9.041 10.271 -7.584 1.00 78.31 192 THR A CA 1
ATOM 1461 C C . THR A 1 192 ? 8.164 10.058 -6.356 1.00 78.31 192 THR A C 1
ATOM 1463 O O . THR A 1 192 ? 7.101 10.671 -6.215 1.00 78.31 192 THR A O 1
ATOM 1466 N N . TYR A 1 193 ? 8.609 9.186 -5.461 1.00 79.31 193 TYR A N 1
ATOM 1467 C CA . TYR A 1 193 ? 7.953 8.930 -4.186 1.00 79.31 193 TYR A CA 1
ATOM 1468 C C . TYR A 1 193 ? 8.877 9.356 -3.056 1.00 79.31 193 TYR A C 1
ATOM 1470 O O . TYR A 1 193 ? 10.096 9.299 -3.187 1.00 79.31 193 TYR A O 1
ATOM 1478 N N . LYS A 1 194 ? 8.288 9.795 -1.949 1.00 84.75 194 LYS A N 1
ATOM 1479 C CA . LYS A 1 194 ? 9.006 10.155 -0.728 1.00 84.75 194 LYS A CA 1
ATOM 1480 C C . LYS A 1 194 ? 8.456 9.352 0.439 1.00 84.75 194 LYS A C 1
ATOM 1482 O O . LYS A 1 194 ? 7.264 9.040 0.466 1.00 84.75 194 LYS A O 1
ATOM 1487 N N . MET A 1 195 ? 9.314 9.067 1.411 1.00 92.75 195 MET A N 1
ATOM 1488 C CA . MET A 1 195 ? 8.876 8.628 2.731 1.00 92.75 195 MET A CA 1
ATOM 1489 C C . MET A 1 195 ? 8.495 9.854 3.556 1.00 92.75 195 MET A C 1
ATOM 1491 O O . MET A 1 195 ? 9.332 10.709 3.836 1.00 92.75 195 MET A O 1
ATOM 1495 N N . ALA A 1 196 ? 7.222 9.949 3.923 1.00 93.50 196 ALA A N 1
ATOM 1496 C CA . ALA A 1 196 ? 6.721 10.933 4.866 1.00 93.50 196 ALA A CA 1
ATOM 1497 C C . ALA A 1 196 ? 6.652 10.322 6.267 1.00 93.50 196 ALA A C 1
ATOM 1499 O O . ALA A 1 196 ? 6.338 9.142 6.424 1.00 93.50 196 ALA A O 1
ATOM 1500 N N . GLN A 1 197 ? 6.911 11.148 7.279 1.00 96.12 197 GLN A N 1
ATOM 1501 C CA . GLN A 1 197 ? 6.713 10.817 8.684 1.00 96.12 197 GLN A CA 1
ATOM 1502 C C . GLN A 1 197 ? 5.709 11.798 9.278 1.00 96.12 197 GLN A C 1
ATOM 1504 O O . GLN A 1 197 ? 5.925 13.009 9.271 1.00 96.12 197 GLN A O 1
ATOM 1509 N N . GLU A 1 198 ? 4.598 11.268 9.772 1.00 97.62 198 GLU A N 1
ATOM 1510 C CA . GLU A 1 198 ? 3.503 12.057 10.313 1.00 97.62 198 GLU A CA 1
ATOM 1511 C C . GLU A 1 198 ? 3.300 11.733 11.791 1.00 97.62 198 GLU A C 1
ATOM 1513 O O . GLU A 1 198 ? 2.871 10.634 12.150 1.00 97.62 198 GLU A O 1
ATOM 1518 N N . ASP A 1 199 ? 3.611 12.696 12.654 1.00 97.81 199 ASP A N 1
ATOM 1519 C CA . ASP A 1 199 ? 3.285 12.653 14.080 1.00 97.81 199 ASP A CA 1
ATOM 1520 C C . ASP A 1 199 ? 1.809 13.052 14.333 1.00 97.81 199 ASP A C 1
ATOM 1522 O O . ASP A 1 199 ? 1.132 13.548 13.422 1.00 97.81 199 ASP A O 1
ATOM 1526 N N . PRO A 1 200 ? 1.264 12.836 15.547 1.00 97.69 200 PRO A N 1
ATOM 1527 C CA . PRO A 1 200 ? -0.125 13.184 15.866 1.00 97.69 200 PRO A CA 1
ATOM 1528 C C . PRO A 1 200 ? -0.468 14.656 15.650 1.00 97.69 200 PRO A C 1
ATOM 1530 O O . PRO A 1 200 ? -1.555 14.992 15.177 1.00 97.69 200 PRO A O 1
ATOM 1533 N N . GLU A 1 201 ? 0.463 15.551 15.972 1.00 97.06 201 GLU A N 1
ATOM 1534 C CA . GLU A 1 201 ? 0.253 16.975 15.772 1.00 97.06 201 GLU A CA 1
ATOM 1535 C C . GLU A 1 201 ? 0.139 17.291 14.271 1.00 97.06 201 GLU A C 1
ATOM 1537 O O . GLU A 1 201 ? -0.548 18.235 13.884 1.00 97.06 201 GLU A O 1
ATOM 1542 N N . LEU A 1 202 ? 0.873 16.569 13.409 1.00 97.25 202 LEU A N 1
ATOM 1543 C CA . LEU A 1 202 ? 0.989 16.871 11.978 1.00 97.25 202 LEU A CA 1
ATOM 1544 C C . LEU A 1 202 ? -0.231 16.330 11.263 1.00 97.25 202 LEU A C 1
ATOM 1546 O O . LEU A 1 202 ? -0.802 17.017 10.418 1.00 97.25 202 LEU A O 1
ATOM 1550 N N . TYR A 1 203 ? -0.700 15.166 11.709 1.00 98.19 203 TYR A N 1
ATOM 1551 C CA . TYR A 1 203 ? -2.023 14.682 11.375 1.00 98.19 203 TYR A CA 1
ATOM 1552 C C . TYR A 1 203 ? -3.096 15.732 11.701 1.00 98.19 203 TYR A C 1
ATOM 1554 O O . TYR A 1 203 ? -3.868 16.107 10.822 1.00 98.19 203 TYR A O 1
ATOM 1562 N N . ALA A 1 204 ? -3.118 16.266 12.92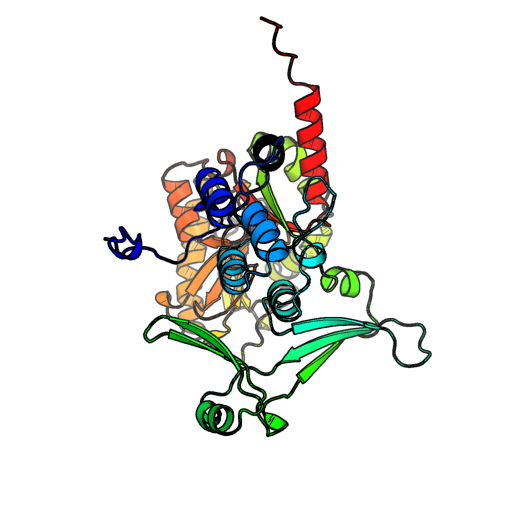7 1.00 97.50 204 ALA A N 1
ATOM 1563 C CA . ALA A 1 204 ? -4.117 17.255 13.335 1.00 97.50 204 ALA A CA 1
ATOM 1564 C C . ALA A 1 204 ? -4.020 18.580 12.553 1.00 97.50 204 ALA A C 1
ATOM 1566 O O . ALA A 1 204 ? -5.044 19.188 12.245 1.00 97.50 204 ALA A O 1
ATOM 1567 N N . ALA A 1 205 ? -2.804 19.028 12.229 1.00 96.62 205 ALA A N 1
ATOM 1568 C CA . ALA A 1 205 ? -2.560 20.318 11.584 1.00 96.62 205 ALA A CA 1
ATOM 1569 C C . ALA A 1 205 ? -2.689 20.300 10.051 1.00 96.62 205 ALA A C 1
ATOM 1571 O O . ALA A 1 205 ? -3.009 21.336 9.472 1.00 96.62 205 ALA A O 1
ATOM 1572 N N . ALA A 1 206 ? -2.425 19.166 9.395 1.00 97.12 206 ALA A N 1
ATOM 1573 C CA . ALA A 1 206 ? -2.391 19.059 7.934 1.00 97.12 206 ALA A CA 1
ATOM 1574 C C . ALA A 1 206 ? -3.367 18.008 7.403 1.00 97.12 206 ALA A C 1
ATOM 1576 O O . ALA A 1 206 ? -4.282 18.325 6.642 1.00 97.12 206 ALA A O 1
ATOM 1577 N N . THR A 1 207 ? -3.196 16.757 7.824 1.00 97.56 207 THR A N 1
ATOM 1578 C CA . THR A 1 207 ? -3.893 15.614 7.226 1.00 97.56 207 THR A CA 1
ATOM 1579 C C . THR A 1 207 ? -5.376 15.598 7.556 1.00 97.56 207 THR A C 1
ATOM 1581 O O . THR A 1 207 ? -6.194 15.379 6.672 1.00 97.56 207 THR A O 1
ATOM 1584 N N . LEU A 1 208 ? -5.765 15.878 8.797 1.00 97.44 208 LEU A N 1
ATOM 1585 C CA . LEU A 1 208 ? -7.167 15.939 9.195 1.00 97.44 208 LEU A CA 1
ATOM 1586 C C . LEU A 1 208 ? -7.920 17.081 8.478 1.00 97.44 208 LEU A C 1
ATOM 1588 O O . LEU A 1 208 ? -8.981 16.807 7.912 1.00 97.44 208 LEU A O 1
ATOM 1592 N N . PRO A 1 209 ? -7.400 18.327 8.411 1.00 97.62 209 PRO A N 1
ATOM 1593 C CA . PRO A 1 209 ? -7.971 19.368 7.556 1.00 97.62 209 PRO A CA 1
ATOM 1594 C C . PRO A 1 209 ? -8.070 18.953 6.088 1.00 97.62 209 PRO A C 1
ATOM 1596 O O . PRO A 1 209 ? -9.103 19.188 5.463 1.00 97.62 209 PRO A O 1
ATOM 1599 N N . PHE A 1 210 ? -7.035 18.295 5.554 1.00 96.75 210 PHE A N 1
ATOM 1600 C CA . PHE A 1 210 ? -7.047 17.767 4.193 1.00 96.75 210 PHE A CA 1
ATOM 1601 C C . PHE A 1 210 ? -8.190 16.765 3.986 1.00 96.75 210 PHE A C 1
ATOM 1603 O O . PHE A 1 210 ? -8.960 16.918 3.043 1.00 96.75 210 PHE A O 1
ATOM 1610 N N . ILE A 1 211 ? -8.357 15.796 4.894 1.00 96.38 211 ILE A N 1
ATOM 1611 C CA . ILE A 1 211 ? -9.445 14.808 4.854 1.00 96.38 211 ILE A CA 1
ATOM 1612 C C . ILE A 1 211 ? -10.808 15.499 4.879 1.00 96.38 211 ILE A C 1
ATOM 1614 O O . ILE A 1 211 ? -11.670 15.187 4.061 1.00 96.38 211 ILE A O 1
ATOM 1618 N N . ASN A 1 212 ? -10.997 16.463 5.782 1.00 95.88 212 ASN A N 1
ATOM 1619 C CA . ASN A 1 212 ? -12.260 17.188 5.928 1.00 95.88 212 ASN A CA 1
ATOM 1620 C C . ASN A 1 212 ? -12.600 18.051 4.699 1.00 95.88 212 ASN A C 1
ATOM 1622 O O . ASN A 1 212 ? -13.771 18.335 4.461 1.00 95.88 212 ASN A O 1
ATOM 1626 N N . ALA A 1 213 ? -11.596 18.464 3.919 1.00 95.94 213 ALA A N 1
ATOM 1627 C CA . ALA A 1 213 ? -11.789 19.213 2.681 1.00 95.94 213 ALA A CA 1
ATOM 1628 C C . ALA A 1 213 ? -12.181 18.322 1.486 1.00 95.94 213 ALA A C 1
ATOM 1630 O O . ALA A 1 213 ? -12.602 18.841 0.448 1.00 95.94 213 ALA A O 1
ATOM 1631 N N . ILE A 1 214 ? -12.058 16.992 1.599 1.00 92.25 214 ILE A N 1
ATOM 1632 C CA . ILE A 1 214 ? -12.452 16.065 0.533 1.00 92.25 214 ILE A CA 1
ATOM 1633 C C . ILE A 1 214 ? -13.984 16.073 0.407 1.00 92.25 214 ILE A C 1
ATOM 1635 O O . ILE A 1 214 ? -14.681 15.773 1.377 1.00 92.25 214 ILE A O 1
ATOM 1639 N N . PRO A 1 215 ? -14.545 16.345 -0.788 1.00 92.44 215 PRO A N 1
ATOM 1640 C CA . PRO A 1 215 ? -15.992 16.346 -0.974 1.00 92.44 215 PRO A CA 1
ATOM 1641 C C . PRO A 1 215 ? -16.610 14.980 -0.659 1.00 92.44 215 PRO A C 1
ATOM 1643 O O . PRO A 1 215 ? -16.167 13.960 -1.192 1.00 92.44 215 PRO A O 1
ATOM 1646 N N . ALA A 1 216 ? -17.682 14.957 0.137 1.00 89.00 216 ALA A N 1
ATOM 1647 C CA . ALA A 1 216 ? -18.353 13.723 0.561 1.00 89.00 216 ALA A CA 1
ATOM 1648 C C . ALA A 1 216 ? -18.829 12.849 -0.618 1.00 89.00 216 ALA A C 1
ATOM 1650 O O . ALA A 1 216 ? -18.863 11.624 -0.514 1.00 89.00 216 ALA A O 1
ATOM 1651 N N . GLN A 1 217 ? -19.122 13.454 -1.777 1.00 89.94 217 GLN A N 1
ATOM 1652 C CA . GLN A 1 217 ? -19.504 12.739 -3.000 1.00 89.94 217 GLN A CA 1
ATOM 1653 C C . GLN A 1 217 ? -18.413 11.773 -3.492 1.00 89.94 217 GLN A C 1
ATOM 1655 O O . GLN A 1 217 ? -18.713 10.828 -4.218 1.00 89.94 217 GLN A O 1
ATOM 1660 N N . ARG A 1 218 ? -17.149 11.954 -3.080 1.00 86.81 218 ARG A N 1
ATOM 1661 C CA . ARG A 1 218 ? -16.047 11.027 -3.394 1.00 86.81 218 ARG A CA 1
ATOM 1662 C C . ARG A 1 218 ? -16.258 9.633 -2.795 1.00 86.81 218 ARG A C 1
ATOM 1664 O O . ARG A 1 218 ? -15.695 8.677 -3.322 1.00 86.81 218 ARG A O 1
ATOM 1671 N N . LEU A 1 219 ? -17.080 9.514 -1.750 1.00 92.94 219 LEU A N 1
ATOM 1672 C CA . LEU A 1 219 ? -17.464 8.248 -1.117 1.00 92.94 219 LEU A CA 1
ATOM 1673 C C . LEU A 1 219 ? -18.812 7.704 -1.616 1.00 92.94 219 LEU A C 1
ATOM 1675 O O . LEU A 1 219 ? -19.255 6.663 -1.143 1.00 92.94 219 LEU A O 1
ATOM 1679 N N . ALA A 1 220 ? -19.463 8.354 -2.590 1.00 91.38 220 ALA A N 1
ATOM 1680 C CA . ALA A 1 220 ? -20.784 7.932 -3.064 1.00 91.38 220 ALA A CA 1
ATOM 1681 C C . ALA A 1 220 ? -20.809 6.474 -3.552 1.00 91.38 220 ALA A C 1
ATOM 1683 O O . ALA A 1 220 ? -21.781 5.766 -3.317 1.00 91.38 220 ALA A O 1
ATOM 1684 N N . TRP A 1 221 ? -19.730 6.005 -4.186 1.00 90.44 221 TRP A N 1
ATOM 1685 C CA . TRP A 1 221 ? -19.624 4.617 -4.636 1.00 90.44 221 TRP A CA 1
ATOM 1686 C C . TRP A 1 221 ? -19.592 3.620 -3.463 1.00 90.44 221 TRP A C 1
ATOM 1688 O O . TRP A 1 221 ? -20.248 2.588 -3.547 1.00 90.44 221 TRP A O 1
ATOM 1698 N N . VAL A 1 222 ? -18.920 3.958 -2.351 1.00 93.62 222 VAL A N 1
ATOM 1699 C CA . VAL A 1 222 ? -18.899 3.138 -1.125 1.00 93.62 222 VAL A CA 1
ATOM 1700 C C . VAL A 1 222 ? -20.311 3.020 -0.569 1.00 93.62 222 VAL A C 1
ATOM 1702 O O . VAL A 1 222 ? -20.786 1.922 -0.297 1.00 93.62 222 VAL A O 1
ATOM 1705 N N . TYR A 1 223 ? -21.015 4.148 -0.448 1.00 95.94 223 TYR A N 1
ATOM 1706 C CA . TYR A 1 223 ? -22.377 4.155 0.081 1.00 95.94 223 TYR A CA 1
ATOM 1707 C C . TYR A 1 223 ? -23.363 3.452 -0.845 1.00 95.94 223 TYR A C 1
ATOM 1709 O O . TYR A 1 223 ? -24.240 2.755 -0.355 1.00 95.94 223 TYR A O 1
ATOM 1717 N N . ASN A 1 224 ? -23.186 3.530 -2.164 1.00 95.19 224 ASN A N 1
ATOM 1718 C CA . ASN A 1 224 ? -24.000 2.749 -3.090 1.00 95.19 224 ASN A CA 1
ATOM 1719 C C . ASN A 1 224 ? -23.840 1.236 -2.870 1.00 95.19 224 ASN A C 1
ATOM 1721 O O . ASN A 1 224 ? -24.830 0.522 -2.998 1.00 95.19 224 ASN A O 1
ATOM 1725 N N . ILE A 1 225 ? -22.643 0.753 -2.519 1.00 94.81 225 ILE A N 1
ATOM 1726 C CA . ILE A 1 225 ? -22.422 -0.657 -2.163 1.00 94.81 225 ILE A CA 1
ATOM 1727 C C . ILE A 1 225 ? -23.079 -0.974 -0.813 1.00 94.81 225 ILE A C 1
ATOM 1729 O O . ILE A 1 225 ? -23.919 -1.867 -0.739 1.00 94.81 225 ILE A O 1
ATOM 1733 N N . LEU A 1 226 ? -22.768 -0.201 0.235 1.00 96.38 226 LEU A N 1
ATOM 1734 C CA . LEU A 1 226 ? -23.300 -0.423 1.591 1.00 96.38 226 LEU A CA 1
ATOM 1735 C C . LEU A 1 226 ? -24.834 -0.325 1.663 1.00 96.38 226 LEU A C 1
ATOM 1737 O O . LEU A 1 226 ? -25.467 -0.983 2.480 1.00 96.38 226 LEU A O 1
ATOM 1741 N N . GLU A 1 227 ? -25.449 0.485 0.803 1.00 96.69 227 GLU A N 1
ATOM 1742 C CA . GLU A 1 227 ? -26.904 0.668 0.710 1.00 96.69 227 GLU A CA 1
ATOM 1743 C C . GLU A 1 227 ? -27.542 -0.251 -0.348 1.00 96.69 227 GLU A C 1
ATOM 1745 O O . GLU A 1 227 ? -28.717 -0.083 -0.677 1.00 96.69 227 GLU A O 1
ATOM 1750 N N . LYS A 1 228 ? -26.776 -1.206 -0.901 1.00 96.12 228 LYS A N 1
ATOM 1751 C CA . LYS A 1 228 ? -27.214 -2.198 -1.900 1.00 96.12 228 LYS A CA 1
ATOM 1752 C C . LYS A 1 228 ? -27.841 -1.585 -3.158 1.00 96.12 228 LYS A C 1
ATOM 1754 O O . LYS A 1 228 ? -28.730 -2.163 -3.778 1.00 96.12 228 LYS A O 1
ATOM 1759 N N . ARG A 1 229 ? -27.371 -0.402 -3.555 1.00 95.94 229 ARG A N 1
ATOM 1760 C CA . ARG A 1 229 ? -27.735 0.268 -4.815 1.00 95.94 229 ARG A CA 1
ATOM 1761 C C . ARG A 1 229 ? -26.801 -0.096 -5.971 1.00 95.94 229 ARG A C 1
ATOM 1763 O O . ARG A 1 229 ? -27.143 0.165 -7.120 1.00 95.94 229 ARG A O 1
ATOM 1770 N N . ALA A 1 230 ? -25.627 -0.653 -5.680 1.00 89.56 230 ALA A N 1
ATOM 1771 C CA . ALA A 1 230 ? -24.637 -1.084 -6.662 1.00 89.56 230 ALA A CA 1
ATOM 1772 C C . ALA A 1 230 ? -23.937 -2.374 -6.211 1.00 89.56 230 ALA A C 1
ATOM 1774 O O . ALA A 1 230 ? -23.868 -2.656 -5.020 1.00 89.56 230 ALA A O 1
ATOM 1775 N N . GLU A 1 231 ? -23.412 -3.131 -7.178 1.00 88.56 231 GLU A N 1
ATOM 1776 C CA . GLU A 1 231 ? -22.575 -4.330 -6.977 1.00 88.56 231 GLU A CA 1
ATOM 1777 C C . GLU A 1 231 ? -23.194 -5.472 -6.150 1.00 88.56 231 GLU A C 1
ATOM 1779 O O . GLU A 1 231 ? -22.483 -6.378 -5.726 1.00 88.56 231 GLU A O 1
ATOM 1784 N N . VAL A 1 232 ? -24.522 -5.488 -5.995 1.00 93.06 232 VAL A N 1
ATOM 1785 C CA . VAL A 1 232 ? -25.256 -6.488 -5.196 1.00 93.06 232 VAL A CA 1
ATOM 1786 C C . VAL A 1 232 ? -24.940 -7.924 -5.627 1.00 93.06 232 VAL A C 1
ATOM 1788 O O . VAL A 1 232 ? -24.714 -8.785 -4.783 1.00 93.06 232 VAL A O 1
ATOM 1791 N N . ASP A 1 233 ? -24.839 -8.176 -6.934 1.00 94.38 233 ASP A N 1
ATOM 1792 C CA . ASP A 1 233 ? -24.554 -9.511 -7.483 1.00 94.38 233 ASP A CA 1
ATOM 1793 C C . ASP A 1 233 ? -23.121 -10.001 -7.195 1.00 94.38 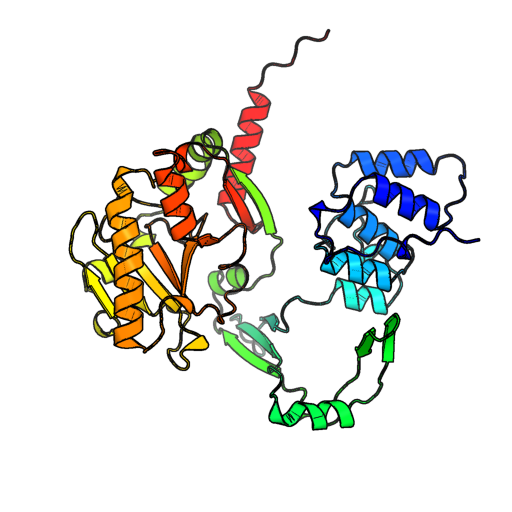233 ASP A C 1
ATOM 1795 O O . ASP A 1 233 ? -22.815 -11.182 -7.365 1.00 94.38 233 ASP A O 1
ATOM 1799 N N . ARG A 1 234 ? -22.223 -9.097 -6.778 1.00 92.56 234 ARG A N 1
ATOM 1800 C CA . ARG A 1 234 ? -20.818 -9.394 -6.458 1.00 92.56 234 ARG A CA 1
ATOM 1801 C C . ARG A 1 234 ? -20.582 -9.596 -4.961 1.00 92.56 234 ARG A C 1
ATOM 1803 O O . ARG A 1 234 ? -19.454 -9.899 -4.580 1.00 92.56 234 ARG A O 1
ATOM 1810 N N . LEU A 1 235 ? -21.600 -9.422 -4.121 1.00 96.75 235 LEU A N 1
ATOM 1811 C CA . LEU A 1 235 ? -21.486 -9.555 -2.672 1.00 96.75 235 LEU A CA 1
ATOM 1812 C C . LEU A 1 235 ? -21.034 -10.974 -2.282 1.00 96.75 235 LEU A C 1
ATOM 1814 O O . LEU A 1 235 ? -21.674 -11.962 -2.644 1.00 96.75 235 LEU A O 1
ATOM 1818 N N . ILE A 1 236 ? -19.934 -11.079 -1.529 1.00 97.69 236 ILE A N 1
ATOM 1819 C CA . ILE A 1 236 ? -19.421 -12.358 -1.007 1.00 97.69 236 ILE A CA 1
ATOM 1820 C C . ILE A 1 236 ? -20.015 -12.643 0.373 1.00 97.69 236 ILE A C 1
ATOM 1822 O O . ILE A 1 236 ? -20.438 -13.762 0.652 1.00 97.69 236 ILE A O 1
ATOM 1826 N N . PHE A 1 237 ? -20.010 -11.636 1.246 1.00 98.50 237 PHE A N 1
ATOM 1827 C CA . PHE A 1 237 ? -20.472 -11.744 2.626 1.00 98.50 237 PHE A CA 1
ATOM 1828 C C . PHE A 1 237 ? -20.948 -10.385 3.134 1.00 98.50 237 PHE A C 1
ATOM 1830 O O . PHE A 1 237 ? -20.371 -9.355 2.787 1.00 98.50 237 PHE A O 1
ATOM 1837 N N . GLU A 1 238 ? -21.965 -10.396 3.986 1.00 98.12 238 GLU A N 1
ATOM 1838 C CA . GLU A 1 238 ? -22.483 -9.219 4.671 1.00 98.12 238 GLU A CA 1
ATOM 1839 C C . GLU A 1 238 ? -22.738 -9.554 6.138 1.00 98.12 238 GLU A C 1
ATOM 1841 O O . GLU A 1 238 ? -23.399 -10.543 6.460 1.00 98.12 238 GLU A O 1
ATOM 1846 N N . ASP A 1 239 ? -22.255 -8.676 7.007 1.00 98.31 239 ASP A N 1
ATOM 1847 C CA . ASP A 1 239 ? -22.714 -8.541 8.379 1.00 98.31 239 ASP A CA 1
ATOM 1848 C C . ASP A 1 239 ? -23.371 -7.155 8.515 1.00 98.31 239 ASP A C 1
ATOM 1850 O O . ASP A 1 239 ? -22.677 -6.151 8.327 1.00 98.31 239 ASP A O 1
ATOM 1854 N N . PRO A 1 240 ? -24.693 -7.074 8.757 1.00 97.00 240 PRO A N 1
ATOM 1855 C CA . PRO A 1 240 ? -25.432 -5.815 8.732 1.00 97.00 240 PRO A CA 1
ATOM 1856 C C . PRO A 1 240 ? -25.328 -5.005 10.034 1.00 97.00 240 PRO A C 1
ATOM 1858 O O . PRO A 1 240 ? -25.957 -3.953 10.119 1.00 97.00 240 PRO A O 1
ATOM 1861 N N . ASP A 1 241 ? -24.602 -5.483 11.053 1.00 98.31 241 ASP A N 1
ATOM 1862 C CA . ASP A 1 241 ? -24.455 -4.761 12.320 1.00 98.31 241 ASP A CA 1
ATOM 1863 C C . ASP A 1 241 ? -23.879 -3.347 12.107 1.00 98.31 241 ASP A C 1
ATOM 1865 O O . ASP A 1 241 ? -22.883 -3.158 11.406 1.00 98.31 241 ASP A O 1
ATOM 1869 N N . GLU A 1 242 ? -24.505 -2.331 12.703 1.00 96.81 242 GLU A N 1
ATOM 1870 C CA . GLU A 1 242 ? -24.171 -0.929 12.413 1.00 96.81 242 GLU A CA 1
ATOM 1871 C C . GLU A 1 242 ? -22.775 -0.526 12.917 1.00 96.81 242 GLU A C 1
ATOM 1873 O O . GLU A 1 242 ? -22.150 0.365 12.341 1.00 96.81 242 GLU A O 1
ATOM 1878 N N . GLU A 1 243 ? -22.255 -1.204 13.946 1.00 97.31 243 GLU A N 1
ATOM 1879 C CA . GLU A 1 243 ? -20.999 -0.854 14.623 1.00 97.31 243 GLU A CA 1
ATOM 1880 C C . GLU A 1 243 ? -19.839 -1.796 14.276 1.00 97.31 243 GLU A C 1
ATOM 1882 O O . GLU A 1 243 ? -18.682 -1.370 14.179 1.00 97.31 243 GLU A O 1
ATOM 1887 N N . THR A 1 244 ? -20.141 -3.080 14.105 1.00 98.38 244 THR A N 1
ATOM 1888 C CA . THR A 1 244 ? -19.181 -4.177 13.918 1.00 98.38 244 THR A CA 1
ATOM 1889 C C . THR A 1 244 ? -19.350 -4.908 12.590 1.00 98.38 244 THR A C 1
ATOM 1891 O O . THR A 1 244 ? -18.528 -5.767 12.256 1.00 98.38 244 THR A O 1
ATOM 1894 N N . GLY A 1 245 ? -20.377 -4.556 11.818 1.00 98.44 245 GLY A N 1
ATOM 1895 C CA . GLY A 1 245 ? -20.680 -5.145 10.526 1.00 98.44 245 GLY A CA 1
ATOM 1896 C C . GLY A 1 245 ? -19.867 -4.558 9.374 1.00 98.44 245 GLY A C 1
ATOM 1897 O O . GLY A 1 245 ? -19.273 -3.473 9.445 1.00 98.44 245 GLY A O 1
ATOM 1898 N N . PHE A 1 246 ? -19.829 -5.310 8.278 1.00 98.75 246 PHE A N 1
ATOM 1899 C CA . PHE A 1 246 ? -19.119 -4.958 7.055 1.00 98.75 246 PHE A CA 1
ATOM 1900 C C . PHE A 1 246 ? -19.662 -5.746 5.856 1.00 98.75 246 PHE A C 1
ATOM 1902 O O . PHE A 1 246 ? -20.318 -6.777 6.010 1.00 98.75 246 PHE A O 1
ATOM 1909 N N . MET A 1 247 ? -19.331 -5.296 4.646 1.00 98.56 247 MET A N 1
ATOM 1910 C CA . MET A 1 247 ? -19.581 -6.040 3.410 1.00 98.56 247 MET A CA 1
ATOM 1911 C C . MET A 1 247 ? -18.275 -6.424 2.719 1.00 98.56 247 MET A C 1
ATOM 1913 O O . MET A 1 247 ? -17.406 -5.576 2.518 1.00 98.56 247 MET A O 1
ATOM 1917 N N . LEU A 1 248 ? -18.153 -7.686 2.311 1.00 98.69 248 LEU A N 1
ATOM 1918 C CA . LEU A 1 248 ? -17.019 -8.220 1.558 1.00 98.69 248 LEU A CA 1
ATOM 1919 C C . LEU A 1 248 ? -17.367 -8.334 0.073 1.00 98.69 248 LEU A C 1
ATOM 1921 O O . LEU A 1 248 ? -18.323 -9.020 -0.290 1.00 98.69 248 LEU A O 1
ATOM 1925 N N . HIS A 1 249 ? -16.552 -7.717 -0.778 1.00 97.44 249 HIS A N 1
ATOM 1926 C CA . HIS A 1 249 ? -16.696 -7.760 -2.235 1.00 97.44 249 HIS A CA 1
ATOM 1927 C C . HIS A 1 249 ? -15.359 -8.097 -2.910 1.00 97.44 249 HIS A C 1
ATOM 1929 O O . HIS A 1 249 ? -14.309 -7.787 -2.344 1.00 97.44 249 HIS A O 1
ATOM 1935 N N . PRO A 1 250 ? -15.355 -8.687 -4.118 1.00 94.25 250 PRO A N 1
ATOM 1936 C CA . PRO A 1 250 ? -14.162 -8.749 -4.951 1.00 94.25 250 PRO A CA 1
ATOM 1937 C C . PRO A 1 250 ? -13.691 -7.326 -5.284 1.00 94.25 250 PRO A C 1
ATOM 1939 O O . PRO A 1 250 ? -14.497 -6.482 -5.682 1.00 94.25 250 PRO A O 1
ATOM 1942 N N . ASP A 1 251 ? -12.395 -7.052 -5.148 1.00 91.44 251 ASP A N 1
ATOM 1943 C CA . ASP A 1 251 ? -11.810 -5.771 -5.546 1.00 91.44 251 ASP A CA 1
ATOM 1944 C C . ASP A 1 251 ? -11.897 -5.609 -7.075 1.00 91.44 251 ASP A C 1
ATOM 1946 O O . ASP A 1 251 ? -11.879 -6.583 -7.829 1.00 91.44 251 ASP A O 1
ATOM 1950 N N . LEU A 1 252 ? -11.986 -4.369 -7.558 1.00 78.19 252 LEU A N 1
ATOM 1951 C CA . LEU A 1 252 ? -12.026 -4.066 -8.995 1.00 78.19 252 LEU A CA 1
ATOM 1952 C C . LEU A 1 252 ? -10.776 -4.540 -9.748 1.00 78.19 252 LEU A C 1
ATOM 1954 O O . LEU A 1 252 ? -10.831 -4.714 -10.962 1.00 78.19 252 LEU A O 1
ATOM 1958 N N . LYS A 1 253 ? -9.650 -4.721 -9.052 1.00 73.88 253 LYS A N 1
ATOM 1959 C CA . LYS A 1 253 ? -8.390 -5.196 -9.636 1.00 73.88 253 LYS A CA 1
ATOM 1960 C C . LYS A 1 253 ? -8.369 -6.698 -9.905 1.00 73.88 253 LYS A C 1
ATOM 1962 O O . LYS A 1 253 ? -7.443 -7.155 -10.566 1.00 73.88 253 LYS A O 1
ATOM 1967 N N . TRP A 1 254 ? -9.325 -7.456 -9.374 1.00 81.75 254 TRP A N 1
ATOM 1968 C CA . TRP A 1 254 ? -9.354 -8.904 -9.523 1.00 81.75 254 TRP A CA 1
ATOM 1969 C C . TRP A 1 254 ? -10.396 -9.334 -10.552 1.00 81.75 254 TRP A C 1
ATOM 1971 O O . TRP A 1 254 ? -11.589 -9.064 -10.417 1.00 81.75 254 TRP A O 1
ATOM 1981 N N . ASP A 1 255 ? -9.928 -10.042 -11.574 1.00 76.38 255 ASP A N 1
ATOM 1982 C CA . ASP A 1 255 ? -10.743 -10.602 -12.654 1.00 76.38 255 ASP A CA 1
ATOM 1983 C C . ASP A 1 255 ? -11.457 -11.912 -12.267 1.00 76.38 255 ASP A C 1
ATOM 1985 O O . ASP A 1 255 ? -12.265 -12.423 -13.039 1.00 76.38 255 ASP A O 1
ATOM 1989 N N . GLN A 1 256 ? -11.177 -12.448 -11.071 1.00 82.56 256 GLN A N 1
ATOM 1990 C CA . GLN A 1 256 ? -11.707 -13.716 -10.561 1.00 82.56 256 GLN A CA 1
ATOM 1991 C C . GLN A 1 256 ? -11.309 -14.953 -11.379 1.00 82.56 256 GLN A C 1
ATOM 1993 O O . GLN A 1 256 ? -11.915 -16.012 -11.218 1.00 82.56 256 GLN A O 1
ATOM 1998 N N . SER A 1 257 ? -10.268 -14.854 -12.213 1.00 74.94 257 SER A N 1
ATOM 1999 C CA . SER A 1 257 ? -9.828 -15.958 -13.073 1.00 74.94 257 SER A CA 1
ATOM 2000 C C . SER A 1 257 ? -9.031 -17.024 -12.316 1.00 74.94 257 SER A C 1
ATOM 2002 O O . SER A 1 257 ? -9.176 -18.217 -12.589 1.00 74.94 257 SER A O 1
ATOM 2004 N N . GLN A 1 258 ? -8.203 -16.613 -11.350 1.00 77.50 258 GLN A N 1
ATOM 2005 C CA . GLN A 1 258 ? -7.323 -17.506 -10.589 1.00 77.50 258 GLN A CA 1
ATOM 2006 C C . GLN A 1 258 ? -7.356 -17.210 -9.089 1.00 77.50 258 GLN A C 1
ATOM 2008 O O . GLN A 1 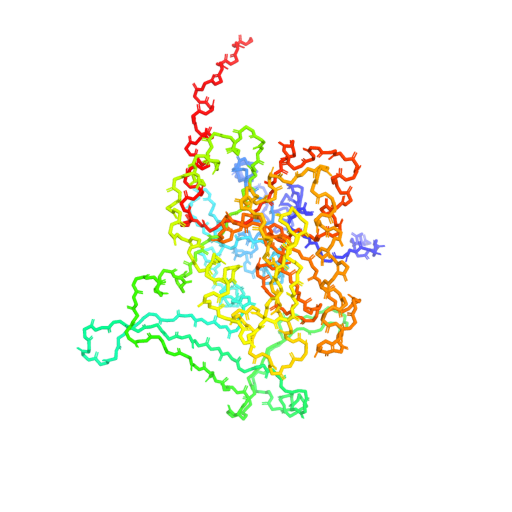258 ? -7.294 -16.052 -8.671 1.00 77.50 258 GLN A O 1
ATOM 2013 N N . ALA A 1 259 ? -7.356 -18.259 -8.263 1.00 84.56 259 ALA A N 1
ATOM 2014 C CA . ALA A 1 259 ? -7.356 -18.134 -6.803 1.00 84.56 259 ALA A CA 1
ATOM 2015 C C . ALA A 1 259 ? -6.098 -17.426 -6.266 1.00 84.56 259 ALA A C 1
ATOM 2017 O O . ALA A 1 259 ? -6.174 -16.654 -5.315 1.00 84.56 259 ALA A O 1
ATOM 2018 N N . GLN A 1 260 ? -4.946 -17.625 -6.910 1.00 83.00 260 GLN A N 1
ATOM 2019 C CA . GLN A 1 260 ? -3.674 -17.000 -6.534 1.00 83.00 260 GLN A CA 1
ATOM 2020 C C . GLN A 1 260 ? -3.667 -15.483 -6.755 1.00 83.00 260 GLN A C 1
ATOM 2022 O O . GLN A 1 260 ? -2.857 -14.784 -6.151 1.00 83.00 260 GLN A O 1
ATOM 2027 N N . SER A 1 261 ? -4.581 -14.986 -7.594 1.00 81.06 261 SER A N 1
ATOM 2028 C CA . SER A 1 261 ? -4.791 -13.559 -7.844 1.00 81.06 261 SER A CA 1
ATOM 2029 C C . SER A 1 261 ? -5.891 -12.944 -6.969 1.00 81.06 261 SER A C 1
ATOM 2031 O O . SER A 1 261 ? -6.232 -11.780 -7.164 1.00 81.06 261 SER A O 1
ATOM 2033 N N . LEU A 1 262 ? -6.443 -13.708 -6.010 1.00 93.44 262 LEU A N 1
ATOM 2034 C CA . LEU A 1 262 ? -7.565 -13.276 -5.179 1.00 93.44 262 LEU A CA 1
ATOM 2035 C C . LEU A 1 262 ? -7.284 -11.943 -4.498 1.00 93.44 262 LEU A C 1
ATOM 2037 O O . LEU A 1 262 ? -6.290 -11.783 -3.786 1.00 93.44 262 LEU A O 1
ATOM 2041 N N . TYR A 1 263 ? -8.218 -11.015 -4.697 1.00 95.31 263 TYR A N 1
ATOM 2042 C CA . TYR A 1 263 ? -8.234 -9.716 -4.052 1.00 95.31 263 TYR A CA 1
ATOM 2043 C C . TYR A 1 263 ? -9.684 -9.318 -3.761 1.00 95.31 263 TYR A C 1
ATOM 2045 O O . TYR A 1 263 ? -10.471 -9.067 -4.671 1.00 95.31 263 TYR A O 1
ATOM 2053 N N . CYS A 1 264 ? -10.029 -9.236 -2.483 1.00 97.75 264 CYS A N 1
ATOM 2054 C CA . CYS A 1 264 ? -11.298 -8.732 -1.980 1.00 97.75 264 CYS A CA 1
ATOM 2055 C C . CYS A 1 264 ? -11.090 -7.490 -1.103 1.00 97.75 264 CYS A C 1
ATOM 2057 O O . CYS A 1 264 ? -9.981 -7.185 -0.649 1.00 97.75 264 CYS A O 1
ATOM 2059 N N . ILE A 1 265 ? -12.186 -6.789 -0.832 1.00 98.00 265 ILE A N 1
ATOM 2060 C CA . ILE A 1 265 ? -12.229 -5.615 0.029 1.00 98.00 265 ILE A CA 1
ATOM 2061 C C . ILE A 1 265 ? -13.409 -5.696 0.996 1.00 98.00 265 ILE A C 1
ATOM 2063 O O . ILE A 1 265 ? -14.538 -5.989 0.602 1.00 98.00 265 ILE A O 1
ATOM 2067 N N . ALA A 1 266 ? -13.125 -5.457 2.273 1.00 98.69 266 ALA A N 1
ATOM 2068 C CA . ALA A 1 266 ? -14.095 -5.415 3.355 1.00 98.69 266 ALA A CA 1
ATOM 2069 C C . ALA A 1 266 ? -14.414 -3.947 3.674 1.00 98.69 266 ALA A C 1
ATOM 2071 O O . ALA A 1 266 ? -13.522 -3.204 4.088 1.00 98.69 266 ALA A O 1
ATOM 2072 N N . LEU A 1 267 ? -15.660 -3.522 3.462 1.00 98.44 267 LEU A N 1
ATOM 2073 C CA . LEU A 1 267 ? -16.139 -2.158 3.703 1.00 98.44 267 LEU A CA 1
ATOM 2074 C C . LEU A 1 267 ? -16.962 -2.127 4.992 1.00 98.44 267 LEU A C 1
ATOM 2076 O O . LEU A 1 267 ? -18.003 -2.778 5.058 1.00 98.44 267 LEU A O 1
ATOM 2080 N N . CYS A 1 268 ? -16.516 -1.381 6.004 1.00 98.06 268 CYS A N 1
ATOM 2081 C CA . CYS A 1 268 ? -17.237 -1.284 7.280 1.00 98.06 268 CYS A CA 1
ATOM 2082 C C . CYS A 1 268 ? -18.594 -0.588 7.083 1.00 98.06 268 CYS A C 1
ATOM 2084 O O . CYS A 1 268 ? -18.684 0.337 6.275 1.00 98.06 268 CYS A O 1
ATOM 2086 N N . VAL A 1 269 ? -19.631 -0.996 7.821 1.00 97.81 269 VAL A N 1
ATOM 2087 C CA . VAL A 1 269 ? -20.966 -0.367 7.739 1.00 97.81 269 VAL A CA 1
ATOM 2088 C C . VAL A 1 269 ? -20.953 1.042 8.340 1.00 97.81 269 VAL A C 1
ATOM 2090 O O . VAL A 1 269 ? -21.459 1.988 7.724 1.00 97.81 269 VAL A O 1
ATOM 2093 N N . ARG A 1 270 ? -20.326 1.198 9.513 1.00 96.81 270 ARG A N 1
ATOM 2094 C CA . ARG A 1 270 ? -20.139 2.497 10.169 1.00 96.81 270 ARG A CA 1
ATOM 2095 C C . ARG A 1 270 ? -19.393 3.489 9.277 1.00 96.81 270 ARG A C 1
ATOM 2097 O O . ARG A 1 270 ? -18.504 3.119 8.511 1.00 96.81 270 ARG A O 1
ATOM 2104 N N . ARG A 1 271 ? -19.747 4.770 9.396 1.00 96.00 271 ARG A N 1
ATOM 2105 C CA . ARG A 1 271 ? -19.277 5.852 8.502 1.00 96.00 271 ARG A CA 1
ATOM 2106 C C . ARG A 1 271 ? -18.350 6.864 9.172 1.00 96.00 271 ARG A C 1
ATOM 2108 O O . ARG A 1 271 ? -17.893 7.802 8.530 1.00 96.00 271 ARG A O 1
ATOM 2115 N N . ASP A 1 272 ? -18.107 6.709 10.464 1.00 95.88 272 ASP A N 1
ATOM 2116 C CA . ASP A 1 272 ? -17.308 7.619 11.283 1.00 95.88 272 ASP A CA 1
ATOM 2117 C C . ASP A 1 272 ? -15.807 7.275 11.283 1.00 95.88 272 ASP A C 1
ATOM 2119 O O . ASP A 1 272 ? -14.988 8.109 11.668 1.00 95.88 272 ASP A O 1
ATOM 2123 N N . LEU A 1 273 ? -15.429 6.086 10.796 1.00 97.88 273 LEU A N 1
ATOM 2124 C CA . LEU A 1 273 ? -14.032 5.669 10.654 1.00 97.88 273 LEU A CA 1
ATOM 2125 C C . LEU A 1 273 ? -13.508 5.987 9.256 1.00 97.88 273 LEU A C 1
ATOM 2127 O O . LEU A 1 273 ? -13.910 5.377 8.265 1.00 97.88 273 LEU A O 1
ATOM 2131 N N . ARG A 1 274 ? -12.562 6.921 9.175 1.00 97.25 274 ARG A N 1
ATOM 2132 C CA . ARG A 1 274 ? -11.991 7.406 7.911 1.00 97.25 274 ARG A CA 1
ATOM 2133 C C . ARG A 1 274 ? -10.739 6.636 7.527 1.00 97.25 274 ARG A C 1
ATOM 2135 O O . ARG A 1 274 ? -10.517 6.356 6.352 1.00 97.25 274 ARG A O 1
ATOM 2142 N N . CYS A 1 275 ? -9.885 6.342 8.504 1.00 97.94 275 CYS A N 1
ATOM 2143 C CA . CYS A 1 275 ? -8.606 5.670 8.286 1.00 97.94 275 CYS A CA 1
ATOM 2144 C C . CYS A 1 275 ? -8.044 5.067 9.582 1.00 97.94 275 CYS A C 1
ATOM 2146 O O . CYS A 1 275 ? -8.674 5.113 10.635 1.00 97.94 275 CYS A O 1
ATOM 2148 N N . LEU A 1 276 ? -6.815 4.550 9.499 1.00 98.06 276 LEU A N 1
ATOM 2149 C CA . LEU A 1 276 ? -6.064 3.954 10.605 1.00 98.06 276 LEU A CA 1
ATOM 2150 C C . LEU A 1 276 ? -5.988 4.842 11.865 1.00 98.06 276 LEU A C 1
ATOM 2152 O O . LEU A 1 276 ? -6.013 4.320 12.973 1.00 98.06 276 LEU A O 1
ATOM 2156 N N . ARG A 1 277 ? -5.944 6.173 11.708 1.00 98.50 277 ARG A N 1
ATOM 2157 C CA . ARG A 1 277 ? -5.876 7.143 12.820 1.00 98.50 277 ARG A CA 1
ATOM 2158 C C . ARG A 1 277 ? -7.115 7.164 13.715 1.00 98.50 277 ARG A C 1
ATOM 2160 O O . ARG A 1 277 ? -6.996 7.563 14.868 1.00 98.50 277 ARG A O 1
ATOM 2167 N N . ASP A 1 278 ? -8.272 6.746 13.203 1.00 98.38 278 ASP A N 1
ATOM 2168 C CA . ASP A 1 278 ? -9.520 6.721 13.976 1.00 98.38 278 ASP A CA 1
ATOM 2169 C C . ASP A 1 278 ? -9.660 5.433 14.817 1.00 98.38 278 ASP A C 1
ATOM 2171 O O . ASP A 1 278 ? -10.526 5.343 15.689 1.00 98.38 278 ASP A O 1
ATOM 2175 N N . LEU A 1 279 ? -8.810 4.424 14.582 1.00 98.62 279 LEU A N 1
ATOM 2176 C CA . LEU A 1 279 ? -8.881 3.141 15.277 1.00 98.62 279 LEU A CA 1
ATOM 2177 C C . LEU A 1 279 ? -8.345 3.222 16.713 1.00 98.62 279 LEU A C 1
ATOM 2179 O O . LEU A 1 279 ? -7.293 3.801 16.981 1.00 98.62 279 LEU A O 1
ATOM 2183 N N . ASN A 1 280 ? -9.080 2.597 17.634 1.00 98.56 280 ASN A N 1
ATOM 2184 C CA . ASN A 1 280 ? -8.795 2.537 19.065 1.00 98.56 280 ASN A CA 1
ATOM 2185 C C . ASN A 1 280 ? -9.466 1.279 19.662 1.00 98.56 280 ASN A C 1
ATOM 2187 O O . ASN A 1 280 ? -10.114 0.525 18.929 1.00 98.56 280 ASN A O 1
ATOM 2191 N N . ALA A 1 281 ? -9.328 1.043 20.969 1.00 98.62 281 ALA A N 1
ATOM 2192 C CA . ALA A 1 281 ? -9.837 -0.164 21.630 1.00 98.62 281 ALA A CA 1
ATOM 2193 C C . ALA A 1 281 ? -11.342 -0.440 21.434 1.00 98.62 281 ALA A C 1
ATOM 2195 O O . ALA A 1 281 ? -11.723 -1.609 21.368 1.00 98.62 281 ALA A O 1
ATOM 2196 N N . SER A 1 282 ? -12.199 0.580 21.278 1.00 98.44 282 SER A N 1
ATOM 2197 C CA . SER A 1 282 ? -13.635 0.369 21.019 1.00 98.44 282 SER A CA 1
ATOM 2198 C C . SER A 1 282 ? -13.908 -0.322 19.683 1.00 98.44 282 SER A C 1
ATOM 2200 O O . SER A 1 282 ? -14.981 -0.886 19.494 1.00 98.44 282 SER A O 1
ATOM 2202 N N . HIS A 1 283 ? -12.943 -0.303 18.760 1.00 98.69 283 HIS A N 1
ATOM 2203 C CA . HIS A 1 283 ? -13.070 -0.876 17.422 1.00 98.69 283 HIS A CA 1
ATOM 2204 C C . HIS A 1 283 ? -12.543 -2.315 17.326 1.00 98.69 283 HIS A C 1
ATOM 2206 O O . HIS A 1 283 ? -12.708 -2.948 16.285 1.00 98.69 283 HIS A O 1
ATOM 2212 N N . LEU A 1 284 ? -11.953 -2.877 18.390 1.00 98.81 284 LEU A N 1
ATOM 2213 C CA . LEU A 1 284 ? -11.476 -4.267 18.394 1.00 98.81 284 LEU A CA 1
ATOM 2214 C C . LEU A 1 284 ? -12.561 -5.293 17.997 1.00 98.81 284 LEU A C 1
ATOM 2216 O O . LEU A 1 284 ? -12.244 -6.172 17.193 1.00 98.81 284 LEU A O 1
ATOM 2220 N N . PRO A 1 285 ? -13.831 -5.191 18.452 1.00 98.75 285 PRO A N 1
ATOM 2221 C CA . PRO A 1 285 ? -14.889 -6.100 18.006 1.00 98.75 285 PRO A CA 1
ATOM 2222 C C . PRO A 1 285 ? -15.093 -6.095 16.485 1.00 98.75 285 PRO A C 1
ATOM 2224 O O . PRO A 1 285 ? -15.148 -7.164 15.880 1.00 98.75 285 PRO A O 1
ATOM 2227 N N . LEU A 1 286 ? -15.113 -4.914 15.855 1.00 98.81 286 LEU A N 1
ATOM 2228 C CA . LEU A 1 286 ? -15.196 -4.765 14.397 1.00 98.81 286 LEU A CA 1
ATOM 2229 C C . LEU A 1 286 ? -13.997 -5.424 13.700 1.00 98.81 286 LEU A C 1
ATOM 2231 O O . LEU A 1 286 ? -14.174 -6.205 12.76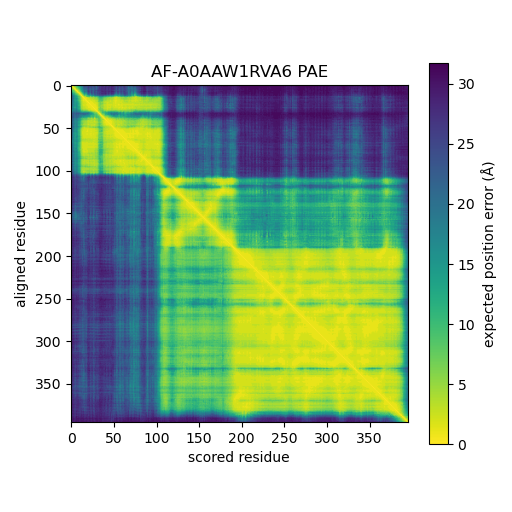9 1.00 98.81 286 LEU A O 1
ATOM 2235 N N . LEU A 1 287 ? -12.772 -5.145 14.158 1.00 98.88 287 LEU A N 1
ATOM 2236 C CA . LEU A 1 287 ? -11.552 -5.672 13.533 1.00 98.88 287 LEU A CA 1
ATOM 2237 C C . LEU A 1 287 ? -11.467 -7.205 13.640 1.00 98.88 287 LEU A C 1
ATOM 2239 O O . LEU A 1 287 ? -11.125 -7.880 12.666 1.00 98.88 287 LEU A O 1
ATOM 2243 N N . HIS A 1 288 ? -11.835 -7.775 14.792 1.00 98.88 288 HIS A N 1
ATOM 2244 C CA . HIS A 1 288 ? -11.930 -9.225 14.969 1.00 98.88 288 HIS A CA 1
ATOM 2245 C C . HIS A 1 288 ? -13.049 -9.847 14.124 1.00 98.88 288 HIS A C 1
ATOM 2247 O O . HIS A 1 288 ? -12.860 -10.949 13.589 1.00 98.88 288 HIS A O 1
ATOM 2253 N N . ASN A 1 289 ? -14.186 -9.157 13.978 1.00 98.81 289 ASN A N 1
ATOM 2254 C CA . ASN A 1 289 ? -15.277 -9.607 13.119 1.00 98.81 289 ASN A CA 1
ATOM 2255 C C . ASN A 1 289 ? -14.817 -9.669 11.658 1.00 98.81 289 ASN A C 1
ATOM 2257 O O . ASN A 1 289 ? -14.879 -10.736 11.052 1.00 98.81 289 ASN A O 1
ATOM 2261 N N . ILE A 1 290 ? -14.225 -8.586 11.137 1.00 98.81 290 ILE A N 1
ATOM 2262 C CA . ILE A 1 290 ? -13.656 -8.547 9.781 1.00 98.81 290 ILE A CA 1
ATOM 2263 C C . ILE A 1 290 ? -12.660 -9.690 9.583 1.00 98.81 290 ILE A C 1
ATOM 2265 O O . ILE A 1 290 ? -12.798 -10.458 8.635 1.00 98.81 290 ILE A O 1
ATOM 2269 N N . ARG A 1 291 ? -11.688 -9.859 10.490 1.00 98.69 291 ARG A N 1
ATOM 2270 C CA . ARG A 1 291 ? -10.680 -10.925 10.378 1.00 98.69 291 ARG A CA 1
ATOM 2271 C C . ARG A 1 291 ? -11.317 -12.311 10.264 1.00 98.69 291 ARG A C 1
ATOM 2273 O O . ARG A 1 291 ? -11.024 -13.062 9.337 1.00 98.69 291 ARG A O 1
ATOM 2280 N N . SER A 1 292 ? -12.171 -12.661 11.224 1.00 98.50 292 SER A N 1
ATOM 2281 C CA . SER A 1 292 ? -12.744 -14.008 11.318 1.00 98.50 292 SER A CA 1
ATOM 2282 C C . SER A 1 292 ? -13.723 -14.305 10.181 1.00 98.50 292 SER A C 1
ATOM 2284 O O . SER A 1 292 ? -13.638 -15.362 9.553 1.00 98.50 292 SER A O 1
ATOM 2286 N N . LYS A 1 293 ? -14.619 -13.364 9.870 1.00 98.69 293 LYS A N 1
ATOM 2287 C CA . LYS A 1 293 ? -15.641 -13.535 8.837 1.00 98.69 293 LYS A CA 1
ATOM 2288 C C . LYS A 1 293 ? -15.066 -13.471 7.429 1.00 98.69 293 LYS A C 1
ATOM 2290 O O . LYS A 1 293 ? -15.512 -14.247 6.594 1.00 98.69 293 LYS A O 1
ATOM 2295 N N . CYS A 1 294 ? -14.049 -12.647 7.162 1.00 98.62 294 CYS A N 1
ATOM 2296 C CA . CYS A 1 294 ? -13.357 -12.677 5.870 1.00 98.62 294 CYS A CA 1
ATOM 2297 C C . CYS A 1 294 ? -12.678 -14.026 5.626 1.00 98.62 294 CYS A C 1
ATOM 2299 O O . CYS A 1 294 ? -12.827 -14.579 4.541 1.00 98.62 294 CYS A O 1
ATOM 2301 N N . HIS A 1 295 ? -11.976 -14.580 6.622 1.00 98.50 295 HIS A N 1
ATOM 2302 C CA . HIS A 1 295 ? -11.370 -15.910 6.493 1.00 98.50 295 HIS A CA 1
ATOM 2303 C C . HIS A 1 295 ? -12.415 -16.980 6.166 1.00 98.50 295 HIS A C 1
ATOM 2305 O O . HIS A 1 295 ? -12.215 -17.758 5.236 1.00 98.50 295 HIS A O 1
ATOM 2311 N N . GLN A 1 296 ? -13.534 -16.992 6.895 1.00 98.56 296 GLN A N 1
ATOM 2312 C CA . GLN A 1 296 ? -14.596 -17.970 6.672 1.00 98.56 296 GLN A CA 1
ATOM 2313 C C . GLN A 1 296 ? -15.265 -17.783 5.304 1.00 98.56 296 GLN A C 1
ATOM 2315 O O . GLN A 1 296 ? -15.371 -18.732 4.537 1.00 98.56 296 GLN A O 1
ATOM 2320 N N . ALA A 1 297 ? -15.653 -16.555 4.960 1.00 98.31 297 ALA A N 1
ATOM 2321 C CA . ALA A 1 297 ? -16.345 -16.261 3.711 1.00 98.31 297 ALA A CA 1
ATOM 2322 C C . ALA A 1 297 ? -15.489 -16.567 2.473 1.00 98.31 297 ALA A C 1
ATOM 2324 O O . ALA A 1 297 ? -15.995 -17.090 1.481 1.00 98.31 297 ALA A O 1
ATOM 2325 N N . VAL A 1 298 ? -14.186 -16.268 2.522 1.00 98.00 298 VAL A N 1
ATOM 2326 C CA . VAL A 1 298 ? -13.262 -16.580 1.423 1.00 98.00 298 VAL A CA 1
ATOM 2327 C C . VAL A 1 298 ? -13.024 -18.086 1.304 1.00 98.00 298 VAL A C 1
ATOM 2329 O O . VAL A 1 298 ? -12.995 -18.603 0.184 1.00 98.00 298 VAL A O 1
ATOM 2332 N N . LEU A 1 299 ? -12.920 -18.800 2.428 1.00 97.94 299 LEU A N 1
ATOM 2333 C CA . LEU A 1 299 ? -12.842 -20.259 2.429 1.00 97.94 299 LEU A CA 1
ATOM 2334 C C . LEU A 1 299 ? -14.099 -20.879 1.805 1.00 97.94 299 LEU A C 1
ATOM 2336 O O . LEU A 1 299 ? -13.983 -21.697 0.896 1.00 97.94 299 LEU A O 1
ATOM 2340 N N . ASP A 1 300 ? -15.284 -20.451 2.235 1.00 97.75 300 ASP A N 1
ATOM 2341 C CA . ASP A 1 300 ? -16.558 -21.000 1.763 1.00 97.75 300 ASP A CA 1
ATOM 2342 C C . ASP A 1 300 ? -16.800 -20.704 0.278 1.00 97.75 300 ASP A C 1
ATOM 2344 O O . ASP A 1 300 ? -17.302 -21.553 -0.462 1.00 97.75 300 ASP A O 1
ATOM 2348 N N . ARG A 1 301 ? -16.438 -19.498 -0.181 1.00 95.56 301 ARG A N 1
ATOM 2349 C CA . ARG A 1 301 ? -16.710 -19.052 -1.553 1.00 95.56 301 ARG A CA 1
ATOM 2350 C C . ARG A 1 301 ? -15.675 -19.531 -2.568 1.00 95.56 301 ARG A C 1
ATOM 2352 O O . ARG A 1 301 ? -16.053 -19.837 -3.698 1.00 95.56 301 ARG A O 1
ATOM 2359 N N . TYR A 1 302 ? -14.397 -19.554 -2.189 1.00 94.88 302 TYR A N 1
ATOM 2360 C CA . TYR A 1 302 ? -13.274 -19.754 -3.113 1.00 94.88 302 TYR A CA 1
ATOM 2361 C C . TYR A 1 302 ? -12.351 -20.920 -2.733 1.00 94.88 302 TYR A C 1
ATOM 2363 O O . TYR A 1 302 ? -11.419 -21.216 -3.476 1.00 94.88 302 TYR A O 1
ATOM 2371 N N . GLY A 1 303 ? -12.573 -21.583 -1.594 1.00 95.62 303 GLY A N 1
ATOM 2372 C CA . GLY A 1 303 ? -11.727 -22.688 -1.129 1.00 95.62 303 GLY A CA 1
ATOM 2373 C C . GLY A 1 303 ? -10.331 -22.261 -0.665 1.00 95.62 303 GLY A C 1
ATOM 2374 O O . GLY A 1 303 ? -9.456 -23.109 -0.498 1.00 95.62 303 GLY A O 1
ATOM 2375 N N . VAL A 1 304 ? -10.094 -20.960 -0.466 1.00 96.50 304 VAL A N 1
ATOM 2376 C CA . VAL A 1 304 ? -8.792 -20.424 -0.047 1.00 96.50 304 VAL A CA 1
ATOM 2377 C C . VAL A 1 304 ? -8.739 -20.350 1.478 1.00 96.50 304 VAL A C 1
ATOM 2379 O O . VAL A 1 304 ? -9.489 -19.604 2.104 1.00 96.50 304 VAL A O 1
ATOM 2382 N N . GLY A 1 305 ? -7.842 -21.133 2.081 1.00 97.06 305 GLY A N 1
ATOM 2383 C CA . GLY A 1 305 ? -7.649 -21.162 3.533 1.00 97.06 305 GLY A CA 1
ATOM 2384 C C . GLY A 1 305 ? -7.038 -19.874 4.094 1.00 97.06 305 GLY A C 1
ATOM 2385 O O . GLY A 1 305 ? -6.302 -19.168 3.407 1.00 97.06 305 GLY A O 1
ATOM 2386 N N . SER A 1 306 ? -7.284 -19.600 5.377 1.00 96.88 306 SER A N 1
ATOM 2387 C CA . SER A 1 306 ? -6.819 -18.387 6.071 1.00 96.88 306 SER A CA 1
ATOM 2388 C C . SER A 1 306 ? -5.303 -18.166 6.004 1.00 96.88 306 SER A C 1
ATOM 2390 O O . SER A 1 306 ? -4.861 -17.036 5.842 1.00 96.88 306 SER A O 1
ATOM 2392 N N . HIS A 1 307 ? -4.495 -19.230 6.050 1.00 96.31 307 HIS A N 1
ATOM 2393 C CA . HIS A 1 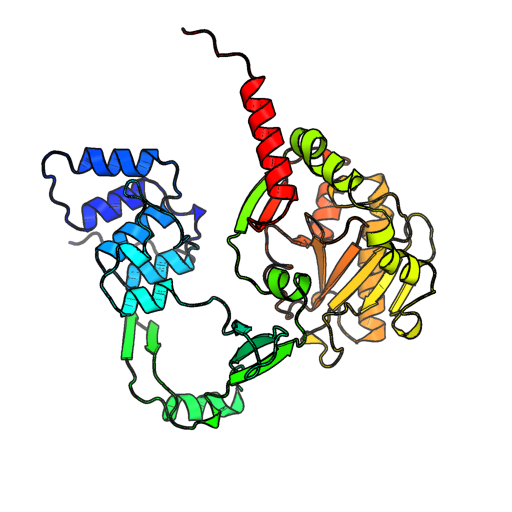307 ? -3.029 -19.144 5.934 1.00 96.31 307 HIS A CA 1
ATOM 2394 C C . HIS A 1 307 ? -2.534 -18.693 4.551 1.00 96.31 307 HIS A C 1
ATOM 2396 O O . HIS A 1 307 ? -1.356 -18.377 4.389 1.00 96.31 307 HIS A O 1
ATOM 2402 N N . HIS A 1 308 ? -3.420 -18.656 3.558 1.00 96.88 308 HIS A N 1
ATOM 2403 C CA . HIS A 1 308 ? -3.139 -18.125 2.231 1.00 96.88 308 HIS A CA 1
ATOM 2404 C C . HIS A 1 308 ? -3.635 -16.690 2.055 1.00 96.88 308 HIS A C 1
ATOM 2406 O O . HIS A 1 308 ? -3.550 -16.164 0.947 1.00 96.88 308 HIS A O 1
ATOM 2412 N N . LEU A 1 309 ? -4.128 -16.041 3.115 1.00 97.75 309 LEU A N 1
ATOM 2413 C CA . LEU A 1 309 ? -4.654 -14.684 3.061 1.00 97.75 309 LEU A CA 1
ATOM 2414 C C . LEU A 1 309 ? -3.766 -13.700 3.823 1.00 97.75 309 LEU A C 1
ATOM 2416 O O . LEU A 1 309 ? -3.313 -13.953 4.935 1.00 97.75 309 LEU A O 1
ATOM 2420 N N . ARG A 1 310 ? -3.558 -12.538 3.210 1.00 97.25 310 ARG A N 1
ATOM 2421 C CA . ARG A 1 310 ? -2.980 -11.342 3.816 1.00 97.25 310 ARG A CA 1
ATOM 2422 C C . ARG A 1 310 ? -4.095 -10.315 3.971 1.00 97.25 310 ARG A C 1
ATOM 2424 O O . ARG A 1 310 ? -4.633 -9.841 2.969 1.00 97.25 310 ARG A O 1
ATOM 2431 N N . LEU A 1 311 ? -4.428 -9.971 5.214 1.00 98.69 311 LEU A N 1
ATOM 2432 C CA . LEU A 1 311 ? -5.401 -8.926 5.537 1.00 98.69 311 LEU A CA 1
ATOM 2433 C C . LEU A 1 311 ? -4.667 -7.666 5.984 1.00 98.69 311 LEU A C 1
ATOM 2435 O O . LEU A 1 311 ? -3.807 -7.744 6.860 1.00 98.69 311 LEU A O 1
ATOM 2439 N N . PHE A 1 312 ? -4.978 -6.511 5.396 1.00 98.69 312 PHE A N 1
ATOM 2440 C CA . PHE A 1 312 ? -4.253 -5.272 5.688 1.00 98.69 312 PHE A CA 1
ATOM 2441 C C . PHE A 1 312 ? -5.066 -4.002 5.419 1.00 98.69 312 PHE A C 1
ATOM 2443 O O . PHE A 1 312 ? -6.019 -3.993 4.643 1.00 98.69 312 PHE A O 1
ATOM 2450 N N . ILE A 1 313 ? -4.661 -2.908 6.061 1.00 98.69 313 ILE A N 1
ATOM 2451 C CA . ILE A 1 313 ? -5.232 -1.565 5.927 1.00 98.69 313 ILE A CA 1
ATOM 2452 C C . ILE A 1 313 ? -4.176 -0.653 5.303 1.00 98.69 313 ILE A C 1
ATOM 2454 O O . ILE A 1 313 ? -3.006 -0.702 5.681 1.00 98.69 313 ILE A O 1
ATOM 2458 N N . HIS A 1 314 ? -4.576 0.201 4.363 1.00 98.31 314 HIS A N 1
ATOM 2459 C CA . HIS A 1 314 ? -3.676 1.210 3.811 1.00 98.31 314 HIS A CA 1
ATOM 2460 C C . HIS A 1 314 ? -3.573 2.454 4.701 1.00 98.31 314 HIS A C 1
ATOM 2462 O O . HIS A 1 314 ? -4.586 2.978 5.171 1.00 98.31 314 HIS A O 1
ATOM 2468 N N . TYR A 1 315 ? -2.366 3.012 4.810 1.00 97.94 315 TYR A N 1
ATOM 2469 C CA . TYR A 1 315 ? -2.153 4.373 5.295 1.00 97.94 315 TYR A CA 1
ATOM 2470 C C . TYR A 1 315 ? -1.149 5.160 4.424 1.00 97.94 315 TYR A C 1
ATOM 2472 O O . TYR A 1 315 ? -0.044 4.672 4.193 1.00 97.94 315 TYR A O 1
ATOM 2480 N N . PRO A 1 316 ? -1.507 6.366 3.931 1.00 96.31 316 PRO A N 1
ATOM 2481 C CA . PRO A 1 316 ? -2.872 6.888 3.847 1.00 96.31 316 PRO 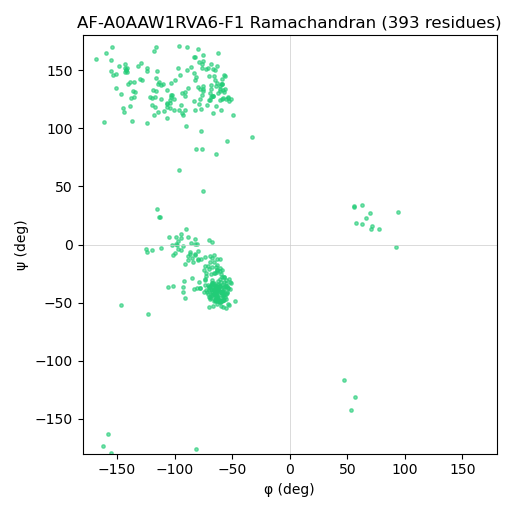A CA 1
ATOM 2482 C C . PRO A 1 316 ? -3.713 6.032 2.880 1.00 96.31 316 PRO A C 1
ATOM 2484 O O . PRO A 1 316 ? -3.161 5.469 1.929 1.00 96.31 316 PRO A O 1
ATOM 2487 N N . PRO A 1 317 ? -5.033 5.902 3.075 1.00 95.88 317 PRO A N 1
ATOM 2488 C CA . PRO A 1 317 ? -5.887 5.177 2.139 1.00 95.88 317 PRO A CA 1
ATOM 2489 C C . PRO A 1 317 ? -6.146 5.991 0.858 1.00 95.88 317 PRO A C 1
ATOM 2491 O O . PRO A 1 317 ? -5.963 7.205 0.825 1.00 95.88 317 PRO A O 1
ATOM 2494 N N . SER A 1 318 ? -6.609 5.337 -0.214 1.00 88.56 318 SER A N 1
ATOM 2495 C CA . SER A 1 318 ? -7.019 6.042 -1.446 1.00 88.56 318 SER A CA 1
ATOM 2496 C C . SER A 1 318 ? -8.359 6.781 -1.311 1.00 88.56 318 SER A C 1
ATOM 2498 O O . SER A 1 318 ? -8.667 7.657 -2.118 1.00 88.56 318 SER A O 1
ATOM 2500 N N . TYR A 1 319 ? -9.165 6.415 -0.316 1.00 92.75 319 TYR A N 1
ATOM 2501 C CA . TYR A 1 319 ? -10.421 7.059 0.053 1.00 92.75 319 TYR A CA 1
ATOM 2502 C C . TYR A 1 319 ? -10.656 6.875 1.555 1.00 92.75 319 TYR A C 1
ATOM 2504 O O . TYR A 1 319 ? -10.265 5.863 2.132 1.00 92.75 319 TYR A O 1
ATOM 2512 N N . TYR A 1 320 ? -11.277 7.866 2.188 1.00 97.00 320 TYR A N 1
ATOM 2513 C CA . TYR A 1 320 ? -11.360 7.975 3.645 1.00 97.00 320 TYR A CA 1
ATOM 2514 C C . TYR A 1 320 ? -12.668 7.404 4.203 1.00 97.00 320 TYR A C 1
ATOM 2516 O O . TYR A 1 320 ? -13.492 8.121 4.761 1.00 97.00 320 TYR A O 1
ATOM 2524 N N . HIS A 1 321 ? -12.839 6.099 4.014 1.00 98.00 321 HIS A N 1
ATOM 2525 C CA . HIS A 1 321 ? -13.830 5.246 4.675 1.00 98.00 321 HIS A CA 1
ATOM 2526 C C . HIS A 1 321 ? -13.108 3.951 5.024 1.00 98.00 321 HIS A C 1
ATOM 2528 O O . HIS A 1 321 ? -12.489 3.370 4.131 1.00 98.00 321 HIS A O 1
ATOM 2534 N N . LEU A 1 322 ? -13.127 3.517 6.283 1.00 98.50 322 LEU A N 1
ATOM 2535 C CA . LEU A 1 322 ? -12.322 2.382 6.728 1.00 98.50 322 LEU A CA 1
ATOM 2536 C C . LEU A 1 322 ? -12.642 1.121 5.916 1.00 98.50 322 LEU A C 1
ATOM 2538 O O . LEU A 1 322 ? -13.785 0.665 5.840 1.00 98.50 322 LEU A O 1
ATOM 2542 N N . HIS A 1 323 ? -11.591 0.541 5.349 1.00 98.62 323 HIS A N 1
ATOM 2543 C CA . HIS A 1 323 ? -11.662 -0.685 4.577 1.00 98.62 323 HIS A CA 1
ATOM 2544 C C . HIS A 1 323 ? -10.447 -1.566 4.840 1.00 98.62 323 HIS A C 1
ATOM 2546 O O . HIS A 1 323 ? -9.352 -1.075 5.129 1.00 98.62 323 HIS A O 1
ATOM 2552 N N . VAL A 1 324 ? -10.655 -2.873 4.716 1.00 98.75 324 VAL A N 1
ATOM 2553 C CA . VAL A 1 324 ? -9.614 -3.891 4.860 1.00 98.75 324 VAL A CA 1
ATOM 2554 C C . VAL A 1 324 ? -9.454 -4.618 3.534 1.00 98.75 324 VAL A C 1
ATOM 2556 O O . VAL A 1 324 ? -10.417 -5.130 2.968 1.00 98.75 324 VAL A O 1
ATOM 2559 N N . HIS A 1 325 ? -8.227 -4.675 3.044 1.00 98.56 325 HIS A N 1
ATOM 2560 C CA . HIS A 1 325 ? -7.852 -5.473 1.890 1.00 98.56 325 HIS A CA 1
ATOM 2561 C C . HIS A 1 325 ? -7.668 -6.928 2.311 1.00 98.56 325 HIS A C 1
ATOM 2563 O O . HIS A 1 325 ? -7.032 -7.195 3.328 1.00 98.56 325 HIS A O 1
ATOM 2569 N N . VAL A 1 326 ? -8.201 -7.857 1.520 1.00 98.50 326 VAL A N 1
ATOM 2570 C CA . VAL A 1 326 ? -8.073 -9.304 1.718 1.00 98.50 326 VAL A CA 1
ATOM 2571 C C . VAL A 1 326 ? -7.472 -9.881 0.444 1.00 98.50 326 VAL A C 1
ATOM 2573 O O . VAL A 1 326 ? -8.153 -9.967 -0.573 1.00 98.50 326 VAL A O 1
ATOM 2576 N N . ALA A 1 327 ? -6.193 -10.237 0.464 1.00 97.06 327 ALA A N 1
ATOM 2577 C CA . ALA A 1 327 ? -5.481 -10.693 -0.727 1.00 97.06 327 ALA A CA 1
ATOM 2578 C C . ALA A 1 327 ? -4.861 -12.072 -0.524 1.00 97.06 327 ALA A C 1
ATOM 2580 O O . ALA A 1 327 ? -4.476 -12.418 0.592 1.00 97.06 327 ALA A O 1
ATOM 2581 N N . HIS A 1 328 ? -4.704 -12.839 -1.599 1.00 96.75 328 HIS A N 1
ATOM 2582 C CA . HIS A 1 328 ? -3.905 -14.058 -1.551 1.00 96.75 328 HIS A CA 1
ATOM 2583 C C . HIS A 1 328 ? -2.428 -13.727 -1.272 1.00 96.75 328 HIS A C 1
ATOM 2585 O O . HIS A 1 328 ? -1.887 -12.768 -1.816 1.00 96.75 328 HIS A O 1
ATOM 2591 N N . VAL A 1 329 ? -1.729 -14.535 -0.473 1.00 94.12 329 VAL A N 1
ATOM 2592 C CA . VAL A 1 329 ? -0.311 -14.295 -0.124 1.00 94.12 329 VAL A CA 1
ATOM 2593 C C . VAL A 1 329 ? 0.639 -14.350 -1.326 1.00 94.12 329 VAL A C 1
ATOM 2595 O O . VAL A 1 329 ? 1.715 -13.761 -1.272 1.00 94.12 329 VAL A O 1
ATOM 2598 N N . GLN A 1 330 ? 0.242 -15.043 -2.398 1.00 86.56 330 GLN A N 1
ATOM 2599 C CA . GLN A 1 330 ? 0.990 -15.110 -3.664 1.00 86.56 330 GLN A CA 1
ATOM 2600 C C . GLN A 1 330 ? 0.658 -13.969 -4.635 1.00 86.56 330 GLN A C 1
ATOM 2602 O O . GLN A 1 330 ? 1.329 -13.850 -5.657 1.00 86.56 330 GLN A O 1
ATOM 2607 N N . LEU A 1 331 ? -0.356 -13.144 -4.351 1.00 84.38 331 LEU A N 1
ATOM 2608 C CA . LEU A 1 331 ? -0.659 -11.993 -5.190 1.00 84.38 331 LEU A CA 1
ATOM 2609 C C . LEU A 1 331 ? 0.431 -10.931 -4.995 1.00 84.38 331 LEU A C 1
ATOM 2611 O O . LEU A 1 331 ? 0.612 -10.403 -3.894 1.00 84.38 331 LEU A O 1
ATOM 2615 N N . ASP A 1 332 ? 1.124 -10.584 -6.077 1.00 77.81 332 ASP A N 1
ATOM 2616 C CA . ASP A 1 332 ? 1.982 -9.404 -6.100 1.00 77.81 332 ASP A CA 1
ATOM 2617 C C . ASP A 1 332 ? 1.117 -8.144 -6.248 1.00 77.81 332 ASP A C 1
ATOM 2619 O O . ASP A 1 332 ? 0.661 -7.782 -7.332 1.00 77.81 332 ASP A O 1
ATOM 2623 N N . GLY A 1 333 ? 0.842 -7.485 -5.122 1.00 71.69 333 GLY A N 1
ATOM 2624 C CA . GLY A 1 333 ? 0.091 -6.230 -5.092 1.00 71.69 333 GLY A CA 1
ATOM 2625 C C . GLY A 1 333 ? 0.938 -4.970 -5.251 1.00 71.69 333 GLY A C 1
ATOM 2626 O O . GLY A 1 333 ? 0.405 -3.867 -5.066 1.00 71.69 333 GLY A O 1
ATOM 2627 N N . GLY A 1 334 ? 2.238 -5.108 -5.534 1.00 78.88 334 GLY A N 1
ATOM 2628 C CA . GLY A 1 334 ? 3.176 -4.000 -5.676 1.00 78.88 334 GLY A CA 1
ATOM 2629 C C . GLY A 1 334 ? 3.176 -3.044 -4.477 1.00 78.88 334 GLY A C 1
ATOM 2630 O O . GLY A 1 334 ? 3.005 -3.441 -3.323 1.00 78.88 334 GLY A O 1
ATOM 2631 N N . ALA A 1 335 ? 3.318 -1.745 -4.755 1.00 78.38 335 ALA A N 1
ATOM 2632 C CA . ALA A 1 335 ? 3.432 -0.699 -3.733 1.00 78.38 335 ALA A CA 1
ATOM 2633 C C . ALA A 1 335 ? 2.233 -0.613 -2.765 1.00 78.38 335 ALA A C 1
ATOM 2635 O O . ALA A 1 335 ? 2.380 -0.095 -1.663 1.00 78.38 335 ALA A O 1
ATOM 2636 N N . GLY A 1 336 ? 1.052 -1.121 -3.143 1.00 83.81 336 GLY A N 1
ATOM 2637 C CA . GLY A 1 336 ? -0.107 -1.165 -2.244 1.00 83.81 336 GLY A CA 1
ATOM 2638 C C . GLY A 1 336 ? 0.088 -2.129 -1.072 1.00 83.81 336 GLY A C 1
ATOM 2639 O O . GLY A 1 336 ? -0.369 -1.860 0.030 1.00 83.81 336 GLY A O 1
ATOM 2640 N N . MET A 1 337 ? 0.816 -3.226 -1.284 1.00 90.19 337 MET A N 1
ATOM 2641 C CA . MET A 1 337 ? 1.060 -4.248 -0.258 1.00 90.19 337 MET A CA 1
ATOM 2642 C C . MET A 1 337 ? 2.406 -4.088 0.453 1.00 90.19 337 MET A C 1
ATOM 2644 O O . MET A 1 337 ? 2.733 -4.886 1.330 1.00 90.19 337 MET A O 1
ATOM 2648 N N . ALA A 1 338 ? 3.193 -3.084 0.071 1.00 89.06 338 ALA A N 1
ATOM 2649 C CA . ALA A 1 338 ? 4.515 -2.850 0.623 1.00 89.06 338 ALA A CA 1
ATOM 2650 C C . ALA A 1 338 ? 4.458 -2.225 2.027 1.00 89.06 338 ALA A C 1
ATOM 2652 O O . ALA A 1 338 ? 3.509 -1.515 2.389 1.00 89.06 338 ALA A O 1
ATOM 2653 N N . ALA A 1 339 ? 5.524 -2.441 2.801 1.00 93.56 339 ALA A N 1
ATOM 2654 C CA . ALA A 1 339 ? 5.790 -1.659 4.003 1.00 93.56 339 ALA A CA 1
ATOM 2655 C C . ALA A 1 339 ? 5.858 -0.160 3.653 1.00 93.56 339 ALA A C 1
ATOM 2657 O O . ALA A 1 339 ? 6.280 0.223 2.563 1.00 93.56 339 ALA A O 1
ATOM 2658 N N . GLY A 1 340 ? 5.389 0.695 4.563 1.00 92.44 340 GLY A N 1
ATOM 2659 C CA . GLY A 1 340 ? 5.165 2.112 4.257 1.00 92.44 340 GLY A CA 1
ATOM 2660 C C . GLY A 1 340 ? 3.884 2.368 3.452 1.00 92.44 340 GLY A C 1
ATOM 2661 O O . GLY A 1 340 ? 3.701 3.463 2.922 1.00 92.44 340 GLY A O 1
ATOM 2662 N N . LYS A 1 341 ? 2.990 1.379 3.346 1.00 95.19 341 LYS A N 1
ATOM 2663 C CA . LYS A 1 341 ? 1.622 1.565 2.849 1.00 95.19 341 LYS A CA 1
ATOM 2664 C C . LYS A 1 341 ? 0.638 0.628 3.534 1.00 95.19 341 LYS A C 1
ATOM 2666 O O . LYS A 1 341 ? -0.384 1.092 4.035 1.00 95.19 341 LYS A O 1
ATOM 2671 N N . ALA A 1 342 ? 0.938 -0.667 3.550 1.00 97.56 342 ALA A N 1
ATOM 2672 C CA . ALA A 1 342 ? 0.104 -1.691 4.161 1.00 97.56 342 ALA A CA 1
ATOM 2673 C C . ALA A 1 342 ? 0.443 -1.888 5.645 1.00 97.56 342 ALA A C 1
ATOM 2675 O O . ALA A 1 342 ? 1.607 -2.014 6.021 1.00 97.56 342 ALA A O 1
ATOM 2676 N N . HIS A 1 343 ? -0.595 -1.971 6.473 1.00 98.56 343 HIS A N 1
ATOM 2677 C CA . HIS A 1 343 ? -0.533 -2.382 7.872 1.00 98.56 343 HIS A CA 1
ATOM 2678 C C . HIS A 1 343 ? -1.340 -3.668 8.033 1.00 98.56 343 HIS A C 1
ATOM 2680 O O . HIS A 1 343 ? -2.541 -3.653 7.758 1.00 98.56 343 HIS A O 1
ATOM 2686 N N . LEU A 1 344 ? -0.706 -4.773 8.438 1.00 98.69 344 LEU A N 1
ATOM 2687 C CA . LEU A 1 344 ? -1.410 -6.044 8.622 1.00 98.69 344 LEU A CA 1
ATOM 2688 C C . LEU A 1 344 ? -2.510 -5.891 9.676 1.00 98.69 344 LEU A C 1
ATOM 2690 O O . LEU A 1 344 ? -2.310 -5.244 10.701 1.00 98.69 344 LEU A O 1
ATOM 2694 N N . LEU A 1 345 ? -3.680 -6.478 9.420 1.00 98.81 345 LEU A N 1
ATOM 2695 C CA . LEU A 1 345 ? -4.829 -6.357 10.317 1.00 98.81 345 LEU A CA 1
ATOM 2696 C C . LEU A 1 345 ? -4.529 -6.945 11.702 1.00 98.81 345 LEU A C 1
ATOM 2698 O O . LEU A 1 345 ? -4.937 -6.361 12.702 1.00 98.81 345 LEU A O 1
ATOM 2702 N N . ASP A 1 346 ? -3.804 -8.063 11.763 1.00 98.44 346 ASP A N 1
ATOM 2703 C CA . ASP A 1 346 ? -3.392 -8.663 13.035 1.00 98.44 346 ASP A CA 1
ATOM 2704 C C . ASP A 1 346 ? -2.447 -7.737 13.814 1.00 98.44 346 ASP A C 1
ATOM 2706 O O . ASP A 1 346 ? -2.712 -7.460 14.979 1.00 98.44 346 ASP A O 1
ATOM 2710 N N . ASP A 1 347 ? -1.453 -7.127 13.158 1.00 98.62 347 ASP A N 1
ATOM 2711 C CA . ASP A 1 347 ? -0.573 -6.141 13.805 1.00 98.62 347 ASP A CA 1
ATOM 2712 C C . ASP A 1 347 ? -1.357 -4.924 14.323 1.00 98.62 347 ASP A C 1
ATOM 2714 O O . ASP A 1 347 ? -1.030 -4.361 15.370 1.00 98.62 347 ASP A O 1
ATOM 2718 N N . VAL A 1 348 ? -2.399 -4.499 13.598 1.00 98.81 348 VAL A N 1
ATOM 2719 C CA . VAL A 1 348 ? -3.292 -3.401 14.008 1.00 98.81 348 VAL A CA 1
ATOM 2720 C C . VAL A 1 348 ? -4.066 -3.765 15.269 1.00 98.81 348 VAL A C 1
ATOM 2722 O O . VAL A 1 348 ? -4.108 -2.974 16.214 1.00 98.81 348 VAL A O 1
ATOM 2725 N N . ILE A 1 349 ? -4.654 -4.960 15.291 1.00 9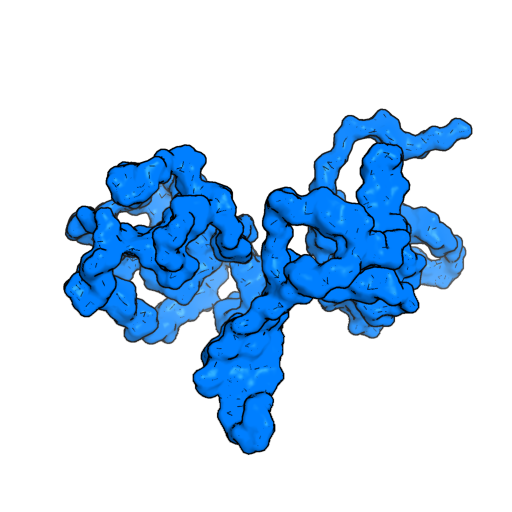8.88 349 ILE A N 1
ATOM 2726 C CA . ILE A 1 349 ? -5.384 -5.502 16.439 1.00 98.88 349 ILE A CA 1
ATOM 2727 C C . ILE A 1 349 ? -4.460 -5.606 17.656 1.00 98.88 349 ILE A C 1
ATOM 2729 O O . ILE A 1 349 ? -4.811 -5.121 18.735 1.00 98.88 349 ILE A O 1
ATOM 2733 N N . ASP A 1 350 ? -3.271 -6.177 17.480 1.00 98.69 350 ASP A N 1
ATOM 2734 C CA . ASP A 1 350 ? -2.306 -6.377 18.560 1.00 98.69 350 ASP A CA 1
ATOM 2735 C C . ASP A 1 350 ? -1.804 -5.037 19.105 1.00 98.69 350 ASP A C 1
ATOM 2737 O O . ASP A 1 350 ? -1.783 -4.821 20.318 1.00 98.69 350 ASP A O 1
ATOM 2741 N N . SER A 1 351 ? -1.498 -4.084 18.222 1.00 98.62 351 SER A N 1
ATOM 2742 C CA . SER A 1 351 ? -1.057 -2.743 18.618 1.00 98.62 351 SER A CA 1
ATOM 2743 C C . SER A 1 351 ? -2.095 -2.012 19.475 1.00 98.62 351 SER A C 1
ATOM 2745 O O . SER A 1 351 ? -1.743 -1.406 20.487 1.00 98.62 351 SER A O 1
ATOM 2747 N N . ILE A 1 352 ? -3.376 -2.081 19.095 1.00 98.75 352 ILE A N 1
ATOM 2748 C CA . ILE A 1 352 ? -4.481 -1.460 19.843 1.00 98.75 352 ILE A CA 1
ATOM 2749 C C . ILE A 1 352 ? -4.737 -2.192 21.164 1.00 98.75 352 ILE A C 1
ATOM 2751 O O . ILE A 1 352 ? -5.052 -1.561 22.172 1.00 98.75 352 ILE A O 1
ATOM 2755 N N . THR A 1 353 ? -4.590 -3.517 21.173 1.00 98.50 353 THR A N 1
ATOM 2756 C CA . THR A 1 353 ? -4.729 -4.329 22.389 1.00 98.50 353 THR A CA 1
ATOM 2757 C C . THR A 1 353 ? -3.661 -3.963 23.421 1.00 98.50 353 THR A C 1
ATOM 2759 O O . THR A 1 353 ? -3.955 -3.885 24.612 1.00 98.50 353 THR A O 1
ATOM 2762 N N . LEU A 1 354 ? -2.432 -3.690 22.968 1.00 98.25 354 LEU A N 1
ATOM 2763 C CA . LEU A 1 354 ? -1.326 -3.255 23.824 1.00 98.25 354 LEU A CA 1
ATOM 2764 C C . LEU A 1 354 ? -1.465 -1.797 24.282 1.00 98.25 354 LEU A C 1
ATOM 2766 O O . LEU A 1 354 ? -1.173 -1.486 25.437 1.00 98.25 354 LEU A O 1
ATOM 2770 N N . LEU A 1 355 ? -1.897 -0.900 23.392 1.00 98.12 355 LEU A N 1
ATOM 2771 C CA . LEU A 1 355 ? -2.112 0.513 23.693 1.00 98.12 355 LEU A CA 1
ATOM 2772 C C . LEU A 1 355 ? -3.434 0.990 23.056 1.00 98.12 355 LEU A C 1
ATOM 2774 O O . LEU A 1 355 ? -3.481 1.209 21.845 1.00 98.12 355 LEU A O 1
ATOM 2778 N N . PRO A 1 356 ? -4.504 1.204 23.849 1.00 97.94 356 PRO A N 1
ATOM 2779 C CA . PRO A 1 356 ? -5.847 1.501 23.343 1.00 97.94 356 PRO A CA 1
ATOM 2780 C C . PRO A 1 356 ? -5.965 2.659 22.346 1.00 97.94 356 PRO A C 1
ATOM 2782 O O . PRO A 1 356 ? -6.859 2.634 21.506 1.00 97.94 356 PRO A O 1
ATOM 2785 N N . ASP A 1 357 ? -5.089 3.661 22.425 1.00 97.50 357 ASP A N 1
ATOM 2786 C CA . ASP A 1 357 ? -5.027 4.844 21.558 1.00 97.50 357 ASP A CA 1
ATOM 2787 C C . ASP A 1 357 ? -3.761 4.868 20.671 1.00 97.50 357 ASP A C 1
ATOM 2789 O O . ASP A 1 357 ? -3.322 5.928 20.218 1.00 97.50 357 ASP A O 1
ATOM 2793 N N . TYR A 1 358 ? -3.161 3.700 20.398 1.00 98.50 358 TYR A N 1
ATOM 2794 C CA . TYR A 1 358 ? -1.873 3.552 19.707 1.00 98.50 358 TYR A CA 1
ATOM 2795 C C . TYR A 1 358 ? -1.754 4.386 18.424 1.00 98.50 358 TYR A C 1
ATOM 2797 O O . TYR A 1 358 ? -0.778 5.119 18.234 1.00 98.50 358 TYR A O 1
ATOM 2805 N N . TYR A 1 359 ? -2.763 4.318 17.551 1.00 98.38 359 TYR A N 1
ATOM 2806 C CA . TYR A 1 359 ? -2.746 5.016 16.265 1.00 98.38 359 TYR A CA 1
ATOM 2807 C C . TYR A 1 359 ? -2.979 6.521 16.374 1.00 98.38 359 TYR A C 1
ATOM 2809 O O . TYR A 1 359 ? -2.510 7.264 15.510 1.00 98.38 359 TYR A O 1
ATOM 2817 N N . ALA A 1 360 ? -3.597 6.995 17.454 1.00 97.69 360 ALA A N 1
ATOM 2818 C CA . ALA A 1 360 ? -3.686 8.422 17.738 1.00 97.69 360 ALA A CA 1
ATOM 2819 C C . ALA A 1 360 ? -2.339 9.003 18.204 1.00 97.69 360 ALA A C 1
ATOM 2821 O O . ALA A 1 360 ? -2.100 10.192 18.025 1.00 97.69 360 ALA A O 1
ATOM 2822 N N . ARG A 1 361 ? -1.445 8.179 18.773 1.00 97.25 361 ARG A N 1
ATOM 2823 C CA . ARG A 1 361 ? -0.192 8.623 19.412 1.00 97.25 361 ARG A CA 1
ATOM 2824 C C . ARG A 1 361 ? 1.068 8.453 18.579 1.00 97.25 361 ARG A C 1
ATOM 2826 O O . ARG A 1 361 ? 1.998 9.244 18.707 1.00 97.25 361 ARG A O 1
ATOM 2833 N N . ARG A 1 362 ? 1.161 7.386 17.790 1.00 96.94 362 ARG A N 1
ATOM 2834 C CA . ARG A 1 362 ? 2.417 7.064 17.103 1.00 96.94 362 ARG A CA 1
ATOM 2835 C C . ARG A 1 362 ? 2.685 7.982 15.916 1.00 96.94 362 ARG A C 1
ATOM 2837 O O . ARG A 1 362 ? 1.761 8.480 15.274 1.00 96.94 362 ARG A O 1
ATOM 2844 N N . THR A 1 363 ? 3.950 8.080 15.533 1.00 98.19 363 THR A N 1
ATOM 2845 C CA . THR A 1 363 ? 4.323 8.549 14.197 1.00 98.19 363 THR A CA 1
ATOM 2846 C C . THR A 1 363 ? 4.052 7.442 13.175 1.00 98.19 363 THR A C 1
ATOM 2848 O O . THR A 1 363 ? 4.413 6.277 13.388 1.00 98.19 363 THR A O 1
ATOM 2851 N N . LEU A 1 364 ? 3.389 7.788 12.072 1.00 98.06 364 LEU A N 1
ATOM 2852 C CA . LEU A 1 364 ? 3.156 6.894 10.938 1.00 98.06 364 LEU A CA 1
ATOM 2853 C C . LEU A 1 364 ? 4.109 7.267 9.806 1.00 98.06 364 LEU A C 1
ATOM 2855 O O . LEU A 1 364 ? 4.180 8.428 9.410 1.00 98.06 364 LEU A O 1
ATOM 2859 N N . SER A 1 365 ? 4.849 6.276 9.309 1.00 96.94 365 SER A N 1
ATOM 2860 C CA . SER A 1 365 ? 5.731 6.427 8.151 1.00 96.94 365 SER A CA 1
ATOM 2861 C C . SER A 1 365 ? 5.061 5.819 6.930 1.00 96.94 365 SER A C 1
ATOM 2863 O O . SER A 1 365 ? 4.619 4.671 6.991 1.00 96.94 365 SER A O 1
ATOM 2865 N N . PHE A 1 366 ? 4.981 6.572 5.837 1.00 96.75 366 PHE A N 1
ATOM 2866 C CA . PHE A 1 366 ? 4.330 6.104 4.619 1.00 96.75 366 PHE A CA 1
ATOM 2867 C C . PHE A 1 366 ? 4.949 6.684 3.352 1.00 96.75 366 PHE A C 1
ATOM 2869 O O . PHE A 1 366 ? 5.508 7.779 3.342 1.00 96.75 366 PHE A O 1
ATOM 2876 N N . THR A 1 367 ? 4.804 5.937 2.265 1.00 91.88 367 THR A N 1
ATOM 2877 C CA . THR A 1 367 ? 5.166 6.362 0.917 1.00 91.88 367 THR A CA 1
ATOM 2878 C C . THR A 1 367 ? 4.091 7.287 0.356 1.00 91.88 367 THR A C 1
ATOM 2880 O O . THR A 1 367 ? 2.889 7.013 0.433 1.00 91.88 367 THR A O 1
ATOM 2883 N N . ILE A 1 368 ? 4.521 8.396 -0.237 1.00 89.31 368 ILE A N 1
ATOM 2884 C CA . ILE A 1 368 ? 3.634 9.366 -0.876 1.00 89.31 368 ILE A CA 1
ATOM 2885 C C . ILE A 1 368 ? 4.261 9.884 -2.169 1.00 89.31 368 ILE A C 1
ATOM 2887 O O . ILE A 1 368 ? 5.467 10.126 -2.241 1.00 89.31 368 ILE A O 1
ATOM 2891 N N . GLY A 1 369 ? 3.446 10.006 -3.217 1.00 84.44 369 GLY A N 1
ATOM 2892 C CA . GLY A 1 369 ? 3.894 10.532 -4.504 1.00 84.44 369 GLY A CA 1
ATOM 2893 C C . GLY A 1 369 ? 4.193 12.026 -4.412 1.00 84.44 369 GLY A C 1
ATOM 2894 O O . GLY A 1 369 ? 3.498 12.761 -3.713 1.00 84.44 369 GLY A O 1
ATOM 2895 N N . SER A 1 370 ? 5.199 12.501 -5.142 1.00 84.00 370 SER A N 1
ATOM 2896 C CA . SER A 1 370 ? 5.602 13.913 -5.128 1.00 84.00 370 SER A CA 1
ATOM 2897 C C . SER A 1 370 ? 4.529 14.882 -5.631 1.00 84.00 370 SER A C 1
ATOM 2899 O O . SER A 1 370 ? 4.604 16.073 -5.340 1.00 84.00 370 SER A O 1
ATOM 2901 N N . ARG A 1 371 ? 3.520 14.380 -6.352 1.00 83.31 371 ARG A N 1
ATOM 2902 C CA . ARG A 1 371 ? 2.373 15.156 -6.847 1.00 83.31 371 ARG A CA 1
ATOM 2903 C C . ARG A 1 371 ? 1.122 15.012 -5.981 1.00 83.31 371 ARG A C 1
ATOM 2905 O O . ARG A 1 371 ? 0.084 15.569 -6.330 1.00 83.31 371 ARG A O 1
ATOM 2912 N N . ASP A 1 372 ? 1.187 14.240 -4.897 1.00 86.75 372 ASP A N 1
ATOM 2913 C CA . ASP A 1 372 ? 0.047 14.065 -4.005 1.00 86.75 372 ASP A CA 1
ATOM 2914 C C . ASP A 1 372 ? -0.224 15.374 -3.236 1.00 86.75 372 ASP A C 1
ATOM 2916 O O . ASP A 1 372 ? 0.683 15.886 -2.571 1.00 86.75 372 ASP A O 1
ATOM 2920 N N . PRO A 1 373 ? -1.447 15.935 -3.294 1.00 90.06 373 PRO A N 1
ATOM 2921 C CA . PRO A 1 373 ? -1.781 17.166 -2.582 1.00 90.06 373 PRO A CA 1
ATOM 2922 C C . PRO A 1 373 ? -1.555 17.093 -1.066 1.00 90.06 373 PRO A C 1
ATOM 2924 O O . PRO A 1 373 ? -1.266 18.116 -0.444 1.00 90.06 373 PRO A O 1
ATOM 2927 N N . LEU A 1 374 ? -1.643 15.901 -0.464 1.00 92.50 374 LEU A N 1
ATOM 2928 C CA . LEU A 1 374 ? -1.370 15.727 0.960 1.00 92.50 374 LEU A CA 1
ATOM 2929 C C . LEU A 1 374 ? 0.103 16.010 1.290 1.00 92.50 374 LEU A C 1
ATOM 2931 O O . LEU A 1 374 ? 0.391 16.568 2.345 1.00 92.50 374 LEU A O 1
ATOM 2935 N N . LEU A 1 375 ? 1.041 15.706 0.386 1.00 93.00 375 LEU A N 1
ATOM 2936 C CA . LEU A 1 375 ? 2.458 16.008 0.601 1.00 93.00 375 LEU A CA 1
ATOM 2937 C C . LEU A 1 375 ? 2.699 17.519 0.723 1.00 93.00 375 LEU A C 1
ATOM 2939 O O . LEU A 1 375 ? 3.494 17.947 1.559 1.00 93.00 375 LEU A O 1
ATOM 2943 N N . VAL A 1 376 ? 1.991 18.321 -0.079 1.00 91.56 376 VAL A N 1
ATOM 2944 C CA . VAL A 1 376 ? 2.053 19.790 -0.009 1.00 91.56 376 VAL A CA 1
ATOM 2945 C C . VAL A 1 376 ? 1.524 20.274 1.341 1.00 91.56 376 VAL A C 1
ATOM 2947 O O . VAL A 1 376 ? 2.214 21.016 2.034 1.00 91.56 376 VAL A O 1
ATOM 2950 N N . ALA A 1 377 ? 0.359 19.774 1.768 1.00 93.75 377 ALA A N 1
ATOM 2951 C CA . ALA A 1 377 ? -0.226 20.131 3.061 1.00 93.75 377 ALA A CA 1
ATOM 2952 C C . ALA A 1 377 ? 0.700 19.790 4.246 1.00 93.75 377 ALA A C 1
ATOM 2954 O O . ALA A 1 377 ? 0.841 20.584 5.179 1.00 93.75 377 ALA A O 1
ATOM 2955 N N . LEU A 1 378 ? 1.364 18.629 4.201 1.00 94.62 378 LEU A N 1
ATOM 2956 C CA . LEU A 1 378 ? 2.343 18.219 5.211 1.00 94.62 378 LEU A CA 1
ATOM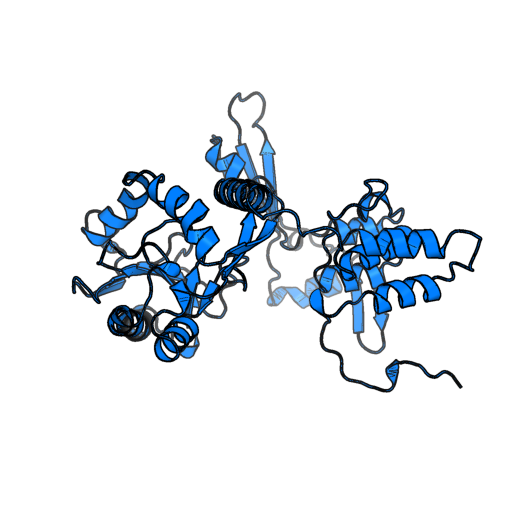 2957 C C . LEU A 1 378 ? 3.553 19.165 5.242 1.00 94.62 378 LEU A C 1
ATOM 2959 O O . LEU A 1 378 ? 3.974 19.586 6.321 1.00 94.62 378 LEU A O 1
ATOM 2963 N N . ALA A 1 379 ? 4.092 19.527 4.075 1.00 91.88 379 ALA A N 1
ATOM 2964 C CA . ALA A 1 379 ? 5.237 20.429 3.971 1.00 91.88 379 ALA A CA 1
ATOM 2965 C C . ALA A 1 379 ? 4.916 21.839 4.498 1.00 91.88 379 ALA A C 1
ATOM 2967 O O . ALA A 1 379 ? 5.706 22.406 5.259 1.00 91.88 379 ALA A O 1
ATOM 2968 N N . ASP A 1 380 ? 3.746 22.381 4.156 1.00 91.19 380 ASP A N 1
ATOM 2969 C CA . ASP A 1 380 ? 3.301 23.704 4.606 1.00 91.19 380 ASP A CA 1
ATOM 2970 C C . ASP A 1 380 ? 3.139 23.755 6.132 1.00 91.19 380 ASP A C 1
ATOM 2972 O O . ASP A 1 380 ? 3.619 24.684 6.794 1.00 91.19 380 ASP A O 1
ATOM 2976 N N . ALA A 1 381 ? 2.530 22.723 6.723 1.00 92.00 381 ALA A N 1
ATOM 2977 C CA . ALA A 1 381 ? 2.371 22.631 8.171 1.00 92.00 381 ALA A CA 1
ATOM 2978 C C . ALA A 1 381 ? 3.718 22.495 8.899 1.00 92.00 381 ALA A C 1
ATOM 2980 O O . ALA A 1 381 ? 3.936 23.151 9.923 1.00 92.00 381 ALA A O 1
ATOM 2981 N N . GLN A 1 382 ? 4.653 21.708 8.360 1.00 88.94 382 GLN A N 1
ATOM 2982 C CA . GLN A 1 382 ? 6.004 21.586 8.914 1.00 88.94 382 GLN A CA 1
ATOM 2983 C C . GLN A 1 382 ? 6.774 22.915 8.870 1.00 88.94 382 GLN A C 1
ATOM 2985 O O . GLN A 1 382 ? 7.429 23.282 9.850 1.00 88.94 382 GLN A O 1
ATOM 2990 N N . GLN A 1 383 ? 6.672 23.682 7.780 1.00 84.50 383 GLN A N 1
ATOM 2991 C CA . GLN A 1 383 ? 7.269 25.022 7.702 1.00 84.50 383 GLN A CA 1
ATOM 2992 C C . GLN A 1 383 ? 6.632 25.990 8.706 1.00 84.50 383 GLN A C 1
ATOM 2994 O O . GLN A 1 383 ? 7.339 26.753 9.369 1.00 84.50 383 GLN A O 1
ATOM 2999 N N . GLY A 1 384 ? 5.306 25.929 8.865 1.00 80.50 384 GLY A N 1
ATOM 3000 C CA . GLY A 1 384 ? 4.575 26.711 9.860 1.00 80.50 384 GLY A CA 1
ATOM 3001 C C . GLY A 1 384 ? 5.037 26.444 11.296 1.00 80.50 384 GLY A C 1
ATOM 3002 O O . GLY A 1 384 ? 5.092 27.377 12.096 1.00 80.50 384 GLY A O 1
ATOM 3003 N N . ARG A 1 385 ? 5.430 25.204 11.618 1.00 81.56 385 ARG A N 1
ATOM 3004 C CA . ARG A 1 385 ? 6.024 24.859 12.920 1.00 81.56 385 ARG A CA 1
ATOM 3005 C C . ARG A 1 385 ? 7.413 25.440 13.112 1.00 81.56 385 ARG A C 1
ATOM 3007 O O . ARG A 1 385 ? 7.663 26.042 14.150 1.00 81.56 385 ARG A O 1
ATOM 3014 N N . LYS A 1 386 ? 8.294 25.309 12.113 1.00 74.12 386 LYS A N 1
ATOM 3015 C CA . LYS A 1 386 ? 9.663 25.852 12.187 1.00 74.12 386 LYS A CA 1
ATOM 3016 C C . LYS A 1 386 ? 9.667 27.361 12.447 1.00 74.12 386 LYS A C 1
ATOM 3018 O O . LYS A 1 386 ? 10.485 27.834 13.218 1.00 74.12 386 LYS A O 1
ATOM 3023 N N . ARG A 1 387 ? 8.707 28.101 11.880 1.00 72.75 387 ARG A N 1
ATOM 3024 C CA . ARG A 1 387 ? 8.543 29.550 12.114 1.00 72.75 387 ARG A CA 1
ATOM 3025 C C . ARG A 1 387 ? 8.023 29.918 13.510 1.00 72.75 387 ARG A C 1
ATOM 3027 O O . ARG A 1 387 ? 8.123 31.078 13.890 1.00 72.75 387 ARG A O 1
ATOM 3034 N N . LYS A 1 388 ? 7.414 28.977 14.241 1.00 65.19 388 LYS A N 1
ATOM 3035 C CA . LYS A 1 388 ? 6.859 29.191 15.591 1.00 65.19 388 LYS A CA 1
ATOM 3036 C C . LYS A 1 388 ? 7.761 28.663 16.710 1.00 65.19 388 LYS A C 1
ATOM 3038 O O . LYS A 1 388 ? 7.461 28.920 17.873 1.00 65.19 388 LYS A O 1
ATOM 3043 N N . ALA A 1 389 ? 8.821 27.922 16.385 1.00 61.78 389 ALA A N 1
ATOM 3044 C CA . ALA A 1 389 ? 9.813 27.519 17.370 1.00 61.78 389 ALA A CA 1
ATOM 3045 C C . ALA A 1 389 ? 10.588 28.771 17.832 1.00 61.78 389 ALA A C 1
ATOM 3047 O O . ALA A 1 389 ? 11.063 29.513 16.972 1.00 61.78 389 ALA A O 1
ATOM 3048 N N . PRO A 1 390 ? 10.686 29.052 19.144 1.00 55.53 390 PRO A N 1
ATOM 3049 C CA . PRO A 1 390 ? 11.517 30.150 19.627 1.00 55.53 390 PRO A CA 1
ATOM 3050 C C . PRO A 1 390 ? 12.973 29.901 19.216 1.00 55.53 390 PRO A C 1
ATOM 3052 O O . PRO A 1 390 ? 13.454 28.771 19.332 1.00 55.53 390 PRO A O 1
ATOM 3055 N N . GLU A 1 391 ? 13.663 30.938 18.731 1.00 55.41 391 GLU A N 1
ATOM 3056 C CA . GLU A 1 391 ? 15.117 30.890 18.553 1.00 55.41 391 GLU A CA 1
ATOM 3057 C C . GLU A 1 391 ? 15.740 30.483 19.892 1.00 55.41 391 GLU A C 1
ATOM 3059 O O . GLU A 1 391 ? 15.426 31.059 20.939 1.00 55.41 391 GLU A O 1
ATOM 3064 N N . ALA A 1 392 ? 16.555 29.426 19.872 1.00 47.28 392 ALA A N 1
ATOM 3065 C CA . ALA A 1 392 ? 17.299 29.018 21.051 1.00 47.28 392 ALA A CA 1
ATOM 3066 C C . ALA A 1 392 ? 18.135 30.220 21.521 1.00 47.28 392 ALA A C 1
ATOM 3068 O O . ALA A 1 392 ? 18.750 30.873 20.676 1.00 47.28 392 ALA A O 1
ATOM 3069 N N . PRO A 1 393 ? 18.149 30.549 22.825 1.00 49.12 393 PRO A N 1
ATOM 3070 C CA . PRO A 1 393 ? 18.987 31.634 23.306 1.00 49.12 393 PRO A CA 1
ATOM 3071 C C . PRO A 1 393 ? 20.442 31.306 22.962 1.00 49.12 393 PRO A C 1
ATOM 3073 O O . PRO A 1 393 ? 20.920 30.220 23.297 1.00 49.12 393 PRO A O 1
ATOM 3076 N N . GLU A 1 394 ? 21.110 32.223 22.257 1.00 48.44 394 GLU A N 1
ATOM 3077 C CA . GLU A 1 394 ? 22.552 32.155 22.021 1.00 48.44 394 GLU A CA 1
ATOM 3078 C C . GLU A 1 394 ? 23.255 31.997 23.377 1.00 48.44 394 GLU A C 1
ATOM 3080 O O . GLU A 1 394 ? 23.009 32.776 24.304 1.00 48.44 394 GLU A O 1
ATOM 3085 N N . ALA A 1 395 ? 24.048 30.930 23.504 1.00 52.53 395 ALA A N 1
ATOM 3086 C CA . ALA A 1 395 ? 24.815 30.602 24.701 1.00 52.53 395 ALA A CA 1
ATOM 3087 C C . ALA A 1 395 ? 26.170 31.314 24.710 1.00 52.53 395 ALA A C 1
ATOM 3089 O O . ALA A 1 395 ? 26.800 31.380 23.628 1.00 52.53 395 ALA A O 1
#

Sequence (395 aa):
MQGDSESAGIYGSQSREDYSEDDVEHYFNYMGMLATEGTYDRLNSMLSQGLAPVDLLLMMAASENDAPKVAELLRAGADASTRNLDGKCARELATSDLIFELLDEPKTASIAVLGRFGDDAEQAVVLLSRTAFAPDHAQDILRSLLGVKRLFQNDVYTKGCGSPAPPVFNVVNFDIIYPATEKHISKHTAQTYKMAQEDPELYAAATLPFINAIPAQRLAWVYNILEKRAEVDRLIFEDPDEETGFMLHPDLKWDQSQAQSLYCIALCVRRDLRCLRDLNASHLPLLHNIRSKCHQAVLDRYGVGSHHLRLFIHYPPSYYHLHVHVAHVQLDGGAGMAAGKAHLLDDVIDSITLLPDYYARRTLSFTIGSRDPLLVALADAQQGRKRKAPEAPEA

InterPro domains:
  IPR008594 Scavenger mRNA decapping enzyme DcpS/DCS2 [PF05652] (104-191)
  IPR008594 Scavenger mRNA decapping enzyme DcpS/DCS2 [PTHR12978] (99-388)
  IPR011145 Scavenger mRNA decapping enzyme, N-terminal [G3DSA:3.30.200.40] (95-191)
  IPR011145 Scavenger mRNA decapping enzyme, N-terminal [SSF102860] (104-191)
  IPR036265 HIT-like superfamily [G3DSA:3.30.428.10] (192-395)
  IPR036265 HIT-like superfamily [SSF54197] (191-380)

Secondary structure (DSSP, 8-state):
----GGGG-------GGG--HHHHHHHHHHTT----TTHHHHHHHHHTT---HHHHHHHHHHHTT-HHHHHHHHHHT--TT-B-TTS-BHHHH---HHHHHHHS--SSSEEEEEE-STT-SS-EEEEEEEPPPPGGGHHHHHHTEEEEEEEEEETTEEEEEEEESSGGGG-EEEEEE-SPPHHHHHHHS---EEEEEE-HHHIIIIIHHHHHHS-GGGGHHHHHHHTTSS-GGG--EEE--TTT-EEEEE-TT--SS-GGG-EEEEEES-SS--SGGG--GGGHHHHHHHHHHHHHHHHHHH---GGGEEEEEESS-SSSS-EEEEEETT---GGGTSTTTEEEHHHHHHHHHHSTTHHHHSPEEEEEETT-HHHHHHHHHHHHHHTTSPPPPP-

pLDDT: mean 84.89, std 14.94, range [28.05, 98.88]

Radius of gyration: 25.53 Å; Cα contacts (8 Å, |Δi|>4): 554; chains: 1; bounding box: 76×57×62 Å

Nearest PDB structures (foldseek):
  1vlr-assembly1_B  TM=8.294E-01  e=3.963E-32  Mus musculus
  1xmm-assembly2_C  TM=8.625E-01  e=4.046E-30  Homo sapiens
  1st4-assembly1_B  TM=8.358E-01  e=1.385E-30  Homo sapiens
  3bla-assembly1_A  TM=7.317E-01  e=1.567E-29  Homo sapiens
  1xmm-assembly1_A  TM=7.487E-01  e=1.875E-28  Homo sapiens

Mean predicted aligned error: 14.16 Å

Foldseek 3Di:
DDPDPVPPDDDDQAALVNADLVNLVVVLVVVPPPDDPCSVVQSVQQVVVVDRRLQSQLLVCLLVVVLVSVLSSVSNPHDQCDATPVRDGSCRNHDDPSSVCSSVPDPFQKAWDWDDDDPDPAIKIKIKGADDDDPVCVVLQVVQFDPWDWPDDDDPDTDIDGDRPDVVNGDMDMDMDPSDDPVNVVVRDDFDKDKDKDFLVLCVQFVVVVQVPPDPVVCVVVVCVLVVVPPVVQWLDWDVDQQQIWTKGFDPPDPVPDQQFGKIKTFHNHFPFFFLQVAFPSCLSNLVSCLVVVQVSCCVPPVDHSVQWFKWGFVVDPTGGGMIMIHGPNHCPDQCCDPQTTDTSVNSSVQNVVPRNRSSGDIRIHMDTPPDVSVVSSVVVVVVVVVVDPDDPDD